Protein AF-0000000066221634 (afdb_homodimer)

InterPro domains:
  IPR002828 Survival protein SurE-like phosphatase/nucleotidase [PF01975] (3-195)
  IPR002828 Survival protein SurE-like phosphatase/nucleotidase [TIGR00087] (1-248)
  IPR030048 Survival protein SurE [MF_00060] (1-260)
  IPR030048 Survival protein SurE [PTHR30457] (2-254)
  IPR036523 SurE-like phosphatase/nucleotidase superfamily [G3DSA:3.40.1210.10] (1-260)
  IPR036523 SurE-like phosphatase/nucleotidase superfamily [SSF64167] (1-257)

Structure (mmCIF, N/CA/C/O backbone):
data_AF-0000000066221634-model_v1
#
loop_
_entity.id
_entity.type
_entity.pdbx_description
1 polymer "5'-nucleotidase SurE"
#
loop_
_atom_site.group_PDB
_atom_site.id
_atom_site.type_symbol
_atom_site.label_atom_id
_atom_site.label_alt_id
_atom_site.label_comp_id
_atom_site.label_asym_id
_atom_site.label_entity_id
_atom_site.label_seq_id
_atom_site.pdbx_PDB_ins_code
_atom_site.Cartn_x
_atom_site.Cartn_y
_atom_site.Cartn_z
_atom_site.occupancy
_atom_site.B_iso_or_equiv
_atom_site.auth_seq_id
_atom_site.auth_comp_id
_atom_site.auth_asym_id
_atom_site.auth_atom_id
_atom_site.pdbx_PDB_model_num
ATOM 1 N N . MET A 1 1 ? -12.023 -26.125 -9.328 1 95.94 1 MET A N 1
ATOM 2 C CA . MET A 1 1 ? -11.703 -24.875 -8.656 1 95.94 1 MET A CA 1
ATOM 3 C C . MET A 1 1 ? -11.531 -23.75 -9.672 1 95.94 1 MET A C 1
ATOM 5 O O . MET A 1 1 ? -10.984 -23.953 -10.758 1 95.94 1 MET A O 1
ATOM 9 N N . ARG A 1 2 ? -12.117 -22.562 -9.461 1 98.62 2 ARG A N 1
ATOM 10 C CA . ARG A 1 2 ? -11.938 -21.391 -10.312 1 98.62 2 ARG A CA 1
ATOM 11 C C . ARG A 1 2 ? -10.891 -20.453 -9.727 1 98.62 2 ARG A C 1
ATOM 13 O O . ARG A 1 2 ? -11.023 -20 -8.586 1 98.62 2 ARG A O 1
ATOM 20 N N . ILE A 1 3 ? -9.828 -20.203 -10.539 1 98.88 3 ILE A N 1
ATOM 21 C CA . ILE A 1 3 ? -8.695 -19.438 -10.023 1 98.88 3 ILE A CA 1
ATOM 22 C C . ILE A 1 3 ? -8.492 -18.188 -10.883 1 98.88 3 ILE A C 1
ATOM 24 O O . ILE A 1 3 ? -8.484 -18.266 -12.117 1 98.88 3 ILE A O 1
ATOM 28 N N . LEU A 1 4 ? -8.422 -17.016 -10.266 1 98.94 4 LEU A N 1
ATOM 29 C CA . LEU A 1 4 ? -8 -15.773 -10.922 1 98.94 4 LEU A CA 1
ATOM 30 C C . LEU A 1 4 ? -6.5 -15.562 -10.781 1 98.94 4 LEU A C 1
ATOM 32 O O . LEU A 1 4 ? -5.965 -15.633 -9.672 1 98.94 4 LEU A O 1
ATOM 36 N N . VAL A 1 5 ? -5.867 -15.32 -11.898 1 98.88 5 VAL A N 1
ATOM 37 C CA . VAL A 1 5 ? -4.434 -15.062 -11.953 1 98.88 5 VAL A CA 1
ATOM 38 C C . VAL A 1 5 ? -4.18 -13.625 -12.391 1 98.88 5 VAL A C 1
ATOM 40 O O . VAL A 1 5 ? -4.785 -13.141 -13.344 1 98.88 5 VAL A O 1
ATOM 43 N N . THR A 1 6 ? -3.311 -12.922 -11.672 1 98.75 6 THR A N 1
ATOM 44 C CA . THR A 1 6 ? -2.842 -11.586 -12.031 1 98.75 6 THR A CA 1
ATOM 45 C C . THR A 1 6 ? -1.354 -11.438 -11.727 1 98.75 6 THR A C 1
ATOM 47 O O . THR A 1 6 ? -0.66 -12.43 -11.484 1 98.75 6 THR A O 1
ATOM 50 N N . ASN A 1 7 ? -0.76 -10.227 -11.977 1 97.88 7 ASN A N 1
ATOM 51 C CA . ASN A 1 7 ? 0.637 -9.922 -11.68 1 97.88 7 ASN A CA 1
ATOM 52 C C . ASN A 1 7 ? 0.93 -8.43 -11.805 1 97.88 7 ASN A C 1
ATOM 54 O O . ASN A 1 7 ? 0.014 -7.629 -11.992 1 97.88 7 ASN A O 1
ATOM 58 N N . ASP A 1 8 ? 2.281 -8.109 -11.5 1 96.25 8 ASP A N 1
ATOM 59 C CA . ASP A 1 8 ? 2.609 -6.699 -11.727 1 96.25 8 ASP A CA 1
ATOM 60 C C . ASP A 1 8 ? 3.666 -6.551 -12.82 1 96.25 8 ASP A C 1
ATOM 62 O O . ASP A 1 8 ? 4.012 -5.434 -13.211 1 96.25 8 ASP A O 1
ATOM 66 N N . ASP A 1 9 ? 4.062 -7.695 -13.43 1 96.62 9 ASP A N 1
ATOM 67 C CA . ASP A 1 9 ? 5.074 -7.621 -14.477 1 96.62 9 ASP A CA 1
ATOM 68 C C . ASP A 1 9 ? 4.43 -7.453 -15.852 1 96.62 9 ASP A C 1
ATOM 70 O O . ASP A 1 9 ? 5.117 -7.148 -16.828 1 96.62 9 ASP A O 1
ATOM 74 N N . GLY A 1 10 ? 3.191 -7.68 -15.883 1 97.31 10 GLY A N 1
ATOM 75 C CA . GLY A 1 10 ? 2.48 -7.543 -17.156 1 97.31 10 GLY A CA 1
ATOM 76 C C . GLY A 1 10 ? 1.991 -8.867 -17.703 1 97.31 10 GLY A C 1
ATOM 77 O O . GLY A 1 10 ? 2.512 -9.93 -17.344 1 97.31 10 GLY A O 1
ATOM 78 N N . ILE A 1 11 ? 1.051 -8.852 -18.594 1 97.69 11 ILE A N 1
ATOM 79 C CA . ILE A 1 11 ? 0.292 -10.008 -19.062 1 97.69 11 ILE A CA 1
ATOM 80 C C . ILE A 1 11 ? 1.198 -10.922 -19.875 1 97.69 11 ILE A C 1
ATOM 82 O O . ILE A 1 11 ? 0.93 -12.117 -20.016 1 97.69 11 ILE A O 1
ATOM 86 N N . SER A 1 12 ? 2.291 -10.406 -20.438 1 96.94 12 SER A N 1
ATOM 87 C CA . SER A 1 12 ? 3.174 -11.211 -21.281 1 96.94 12 SER A CA 1
ATOM 88 C C . SER A 1 12 ? 4.418 -11.641 -20.516 1 96.94 12 SER A C 1
ATOM 90 O O . SER A 1 12 ? 5.336 -12.227 -21.094 1 96.94 12 SER A O 1
ATOM 92 N N . ALA A 1 13 ? 4.473 -11.398 -19.312 1 97.25 13 ALA A N 1
ATOM 93 C CA . ALA A 1 13 ? 5.672 -11.664 -18.516 1 97.25 13 ALA A CA 1
ATOM 94 C C . ALA A 1 13 ? 5.895 -13.156 -18.344 1 97.25 13 ALA A C 1
ATOM 96 O O . ALA A 1 13 ? 4.941 -13.914 -18.141 1 97.25 13 ALA A O 1
ATOM 97 N N . PRO A 1 14 ? 7.152 -13.625 -18.375 1 97.19 14 PRO A N 1
ATOM 98 C CA . PRO A 1 14 ? 7.449 -15.047 -18.172 1 97.19 14 PRO A CA 1
ATOM 99 C C . PRO A 1 14 ? 6.965 -15.57 -16.828 1 97.19 14 PRO A C 1
ATOM 101 O O . PRO A 1 14 ? 6.547 -16.719 -16.719 1 97.19 14 PRO A O 1
ATOM 104 N N . GLY A 1 15 ? 7.012 -14.766 -15.805 1 98.12 15 GLY A N 1
ATOM 105 C CA . GLY A 1 15 ? 6.531 -15.172 -14.492 1 98.12 15 GLY A CA 1
ATOM 106 C C . GLY A 1 15 ? 5.047 -15.477 -14.469 1 98.12 15 GLY A C 1
ATOM 107 O O . GLY A 1 15 ? 4.598 -16.359 -13.734 1 98.12 15 GLY A O 1
ATOM 108 N N . LEU A 1 16 ? 4.289 -14.742 -15.25 1 98.5 16 LEU A N 1
ATOM 109 C CA . LEU A 1 16 ? 2.85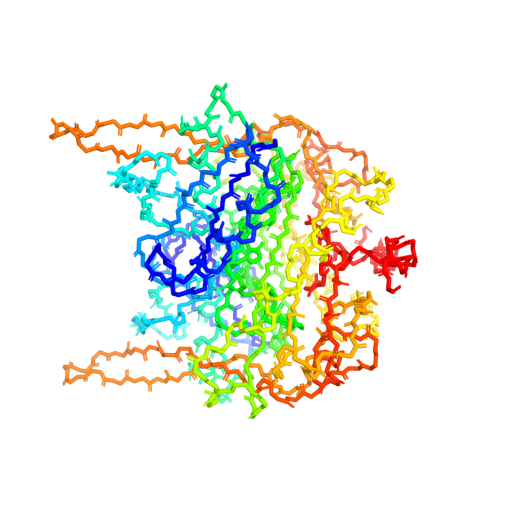5 -15 -15.32 1 98.5 16 LEU A CA 1
ATOM 110 C C . LEU A 1 16 ? 2.58 -16.359 -15.953 1 98.5 16 LEU A C 1
ATOM 112 O O . LEU A 1 16 ? 1.648 -17.062 -15.555 1 98.5 16 LEU A O 1
ATOM 116 N N . ALA A 1 17 ? 3.369 -16.703 -16.969 1 98.31 17 ALA A N 1
ATOM 117 C CA . ALA A 1 17 ? 3.227 -18.016 -17.578 1 98.31 17 ALA A CA 1
ATOM 118 C C . ALA A 1 17 ? 3.445 -19.141 -16.562 1 98.31 17 ALA A C 1
ATOM 120 O O . ALA A 1 17 ? 2.736 -20.141 -16.578 1 98.31 17 ALA A O 1
ATOM 121 N N . VAL A 1 18 ? 4.434 -18.938 -15.75 1 98.69 18 VAL A N 1
ATOM 122 C CA . VAL A 1 18 ? 4.715 -19.891 -14.688 1 98.69 18 VAL A CA 1
ATOM 123 C C . VAL A 1 18 ? 3.52 -19.969 -13.734 1 98.69 18 VAL A C 1
ATOM 125 O O . VAL A 1 18 ? 3.1 -21.062 -13.352 1 98.69 18 VAL A O 1
ATOM 128 N N . LEU A 1 19 ? 2.963 -18.859 -13.367 1 98.88 19 LEU A N 1
ATOM 129 C CA . LEU A 1 19 ? 1.824 -18.844 -12.461 1 98.88 19 LEU A CA 1
ATOM 130 C C . LEU A 1 19 ? 0.608 -19.5 -13.086 1 98.88 19 LEU A C 1
ATOM 132 O O . LEU A 1 19 ? -0.16 -20.188 -12.406 1 98.88 19 LEU A O 1
ATOM 136 N N . GLU A 1 20 ? 0.406 -19.219 -14.328 1 98.69 20 GLU A N 1
ATOM 137 C CA . GLU A 1 20 ? -0.688 -19.859 -15.047 1 98.69 20 GLU A CA 1
ATOM 138 C C . GLU A 1 20 ? -0.56 -21.375 -15 1 98.69 20 GLU A C 1
ATOM 140 O O . GLU A 1 20 ? -1.557 -22.078 -14.844 1 98.69 20 GLU A O 1
ATOM 145 N N . GLN A 1 21 ? 0.63 -21.859 -15.156 1 98.5 21 GLN A N 1
ATOM 146 C CA . GLN A 1 21 ? 0.874 -23.297 -15.055 1 98.5 21 GLN A CA 1
ATOM 147 C C . GLN A 1 21 ? 0.534 -23.812 -13.664 1 98.5 21 GLN A C 1
ATOM 149 O O . GLN A 1 21 ? -0.115 -24.859 -13.523 1 98.5 21 GLN A O 1
ATOM 154 N N . ILE A 1 22 ? 1.01 -23.125 -12.648 1 98.81 22 ILE A N 1
ATOM 155 C CA . ILE A 1 22 ? 0.716 -23.484 -11.266 1 98.81 22 ILE A CA 1
ATOM 156 C C . ILE A 1 22 ? -0.795 -23.5 -11.047 1 98.81 22 ILE A C 1
ATOM 158 O O . ILE A 1 22 ? -1.339 -24.469 -10.5 1 98.81 22 ILE A O 1
ATOM 162 N N . ALA A 1 23 ? -1.485 -22.469 -11.508 1 98.88 23 ALA A N 1
ATOM 163 C CA . ALA A 1 23 ? -2.932 -22.328 -11.344 1 98.88 23 ALA A CA 1
ATOM 164 C C . ALA A 1 23 ? -3.666 -23.453 -12.07 1 98.88 23 ALA A C 1
ATOM 166 O O . ALA A 1 23 ? -4.648 -24 -11.555 1 98.88 23 ALA A O 1
ATOM 167 N N . THR A 1 24 ? -3.189 -23.797 -13.242 1 98.69 24 THR A N 1
ATOM 168 C CA . THR A 1 24 ? -3.812 -24.859 -14.016 1 98.69 24 THR A CA 1
ATOM 169 C C . THR A 1 24 ? -3.707 -26.188 -13.289 1 98.69 24 THR A C 1
ATOM 171 O O . THR A 1 24 ? -4.676 -26.953 -13.234 1 98.69 24 THR A O 1
ATOM 174 N N . GLU A 1 25 ? -2.568 -26.422 -12.828 1 98.56 25 GLU A N 1
ATOM 175 C CA . GLU A 1 25 ? -2.379 -27.641 -12.047 1 98.56 25 GLU A CA 1
ATOM 176 C C . GLU A 1 25 ? -3.318 -27.688 -10.844 1 98.56 25 GLU A C 1
ATOM 178 O O . GLU A 1 25 ? -3.941 -28.719 -10.57 1 98.56 25 GLU A O 1
ATOM 183 N N . LEU A 1 26 ? -3.438 -26.625 -10.133 1 98.56 26 LEU A N 1
ATOM 184 C CA . LEU A 1 26 ? -4.258 -26.531 -8.93 1 98.56 26 LEU A CA 1
ATOM 185 C C . LEU A 1 26 ? -5.738 -26.656 -9.273 1 98.56 26 LEU A C 1
ATOM 187 O O . LEU A 1 26 ? -6.504 -27.266 -8.531 1 98.56 26 LEU A O 1
ATOM 191 N N . ALA A 1 27 ? -6.141 -26 -10.305 1 98.12 27 ALA A N 1
ATOM 192 C CA . ALA A 1 27 ? -7.543 -25.969 -10.703 1 98.12 27 ALA A CA 1
ATOM 193 C C . ALA A 1 27 ? -8.039 -27.375 -11.055 1 98.12 27 ALA A C 1
ATOM 195 O O . ALA A 1 27 ? -9.18 -27.719 -10.75 1 98.12 27 ALA A O 1
ATOM 196 N N . GLY A 1 28 ? -7.152 -28.172 -11.734 1 96.81 28 GLY A N 1
ATOM 197 C CA . GLY A 1 28 ? -7.539 -29.5 -12.18 1 96.81 28 GLY A CA 1
ATOM 198 C C . GLY A 1 28 ? -8.266 -29.5 -13.508 1 96.81 28 GLY A C 1
ATOM 199 O O . GLY A 1 28 ? -8.523 -28.438 -14.078 1 96.81 28 GLY A O 1
ATOM 200 N N . PRO A 1 29 ? -8.664 -30.672 -13.992 1 95.62 29 PRO A N 1
ATOM 201 C CA . PRO A 1 29 ? -9.219 -30.828 -15.336 1 95.62 29 PRO A CA 1
ATOM 202 C C . PRO A 1 29 ? -10.586 -30.172 -15.5 1 95.62 29 PRO A C 1
ATOM 204 O O . PRO A 1 29 ? -10.945 -29.734 -16.594 1 95.62 29 PRO A O 1
ATOM 207 N N . GLU A 1 30 ? -11.32 -30.062 -14.438 1 96.31 30 GLU A N 1
ATOM 208 C CA . GLU A 1 30 ? -12.664 -29.484 -14.508 1 96.31 3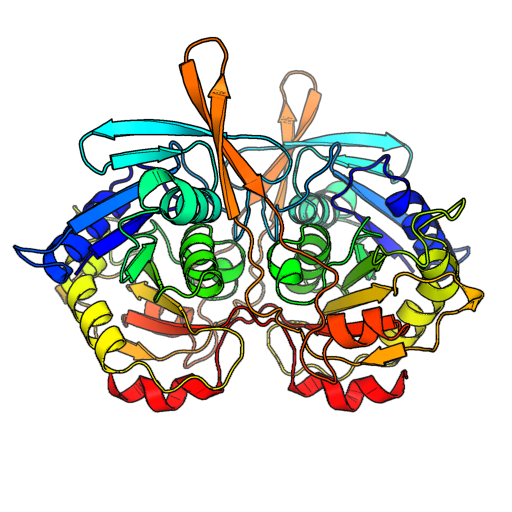0 GLU A CA 1
ATOM 209 C C . GLU A 1 30 ? -12.664 -28.031 -14.031 1 96.31 30 GLU A C 1
ATOM 211 O O . GLU A 1 30 ? -13.711 -27.391 -13.969 1 96.31 30 GLU A O 1
ATOM 216 N N . GLY A 1 31 ? -11.484 -27.562 -13.602 1 97.56 31 GLY A N 1
ATOM 217 C CA . GLY A 1 31 ? -11.391 -26.203 -13.07 1 97.56 31 GLY A CA 1
ATOM 218 C C . GLY A 1 31 ? -11.195 -25.156 -14.148 1 97.56 31 GLY A C 1
ATOM 219 O O . GLY A 1 31 ? -11.164 -25.469 -15.336 1 97.56 31 GLY A O 1
ATOM 220 N N . GLU A 1 32 ? -11.266 -23.875 -13.758 1 98.12 32 GLU A N 1
ATOM 221 C CA . GLU A 1 32 ? -11.062 -22.734 -14.648 1 98.12 32 GLU A CA 1
ATOM 222 C C . GLU A 1 32 ? -9.953 -21.828 -14.133 1 98.12 32 GLU A C 1
ATOM 224 O O . GLU A 1 32 ? -9.828 -21.609 -12.93 1 98.12 32 GLU A O 1
ATOM 229 N N . VAL A 1 33 ? -9.172 -21.438 -15.102 1 98.75 33 VAL A N 1
ATOM 230 C CA . VAL A 1 33 ? -8.172 -20.406 -14.812 1 98.75 33 VAL A CA 1
ATOM 231 C C . VAL A 1 33 ? -8.484 -19.141 -15.617 1 98.75 33 VAL A C 1
ATOM 233 O O . VAL A 1 33 ? -8.609 -19.203 -16.844 1 98.75 33 VAL A O 1
ATOM 236 N N . TRP A 1 34 ? -8.703 -18.047 -14.898 1 98.88 34 TRP A N 1
ATOM 237 C CA . TRP A 1 34 ? -8.914 -16.734 -15.492 1 98.88 34 TRP A CA 1
ATOM 238 C C . TRP A 1 34 ? -7.695 -15.844 -15.297 1 98.88 34 TRP A C 1
ATOM 240 O O . TRP A 1 34 ? -7.086 -15.836 -14.219 1 98.88 34 TRP A O 1
ATOM 250 N N . ILE A 1 35 ? -7.359 -15.164 -16.406 1 98.88 35 ILE A N 1
ATOM 251 C CA . ILE A 1 35 ? -6.219 -14.25 -16.328 1 98.88 35 ILE A CA 1
ATOM 252 C C . ILE A 1 35 ? -6.684 -12.82 -16.578 1 98.88 35 ILE A C 1
ATOM 254 O O . ILE A 1 35 ? -7.246 -12.508 -17.625 1 98.88 35 ILE A O 1
ATOM 258 N N . VAL A 1 36 ? -6.582 -11.969 -15.609 1 98.75 36 VAL A N 1
ATOM 259 C CA . VAL A 1 36 ? -6.703 -10.523 -15.727 1 98.75 36 VAL A CA 1
ATOM 260 C C . VAL A 1 36 ? -5.445 -9.852 -15.188 1 98.75 36 VAL A C 1
ATOM 262 O O . VAL A 1 36 ? -5.211 -9.844 -13.977 1 98.75 36 VAL A O 1
ATOM 265 N N . ALA A 1 37 ? -4.605 -9.312 -16.031 1 98.75 37 ALA A N 1
ATOM 266 C CA . ALA A 1 37 ? -3.303 -8.789 -15.633 1 98.75 37 ALA A CA 1
ATOM 267 C C . ALA A 1 37 ? -3.006 -7.465 -16.344 1 98.75 37 ALA A C 1
ATOM 269 O O . ALA A 1 37 ? -3.594 -7.164 -17.375 1 98.75 37 ALA A O 1
ATOM 270 N N . PRO A 1 38 ? -2.141 -6.68 -15.711 1 98.19 38 PRO A N 1
ATOM 271 C CA . PRO A 1 38 ? -1.746 -5.426 -16.359 1 98.19 38 PRO A CA 1
ATOM 272 C C . PRO A 1 38 ? -1.169 -5.633 -17.75 1 98.19 38 PRO A C 1
ATOM 274 O O . PRO A 1 38 ? -0.433 -6.598 -17.984 1 98.19 38 PRO A O 1
ATOM 277 N N . ALA A 1 39 ? -1.463 -4.676 -18.594 1 96.62 39 ALA A N 1
ATOM 278 C CA . ALA A 1 39 ? -0.924 -4.723 -19.953 1 96.62 39 ALA A CA 1
ATOM 279 C C . ALA A 1 39 ? 0.588 -4.52 -19.953 1 96.62 39 ALA A C 1
ATOM 281 O O . ALA A 1 39 ? 1.3 -5.094 -20.781 1 96.62 39 ALA A O 1
ATOM 282 N N . PHE A 1 40 ? 1.024 -3.699 -19 1 93.06 40 PHE A N 1
ATOM 283 C CA . PHE A 1 40 ? 2.441 -3.371 -18.906 1 93.06 40 PHE A CA 1
ATOM 284 C C . PHE A 1 40 ? 2.934 -3.512 -17.469 1 93.06 40 PHE A C 1
ATOM 286 O O . PHE A 1 40 ? 2.131 -3.58 -16.531 1 93.06 40 PHE A O 1
ATOM 293 N N . GLU A 1 41 ? 4.258 -3.5 -17.359 1 92.25 41 GLU A N 1
ATOM 294 C CA . GLU A 1 41 ? 4.887 -3.648 -16.047 1 92.25 41 GLU A CA 1
ATOM 295 C C . GLU A 1 41 ? 4.414 -2.564 -15.078 1 92.25 41 GLU A C 1
ATOM 297 O O . GLU A 1 41 ? 4.289 -1.399 -15.461 1 92.25 41 GLU A O 1
ATOM 302 N N . GLN A 1 42 ? 4.109 -2.984 -13.859 1 91.25 42 GLN A N 1
ATOM 303 C CA . GLN A 1 42 ? 3.613 -2.115 -12.797 1 91.25 42 GLN A CA 1
ATOM 304 C C . GLN A 1 42 ? 4.461 -2.246 -11.539 1 91.25 42 GLN A C 1
ATOM 306 O O . GLN A 1 42 ? 3.93 -2.291 -10.43 1 91.25 42 GLN A O 1
ATOM 311 N N . SER A 1 43 ? 5.699 -2.312 -11.648 1 89.62 43 SER A N 1
ATOM 312 C CA . SER A 1 43 ? 6.57 -2.434 -10.484 1 89.62 43 SER A CA 1
ATOM 313 C C . SER A 1 43 ? 6.496 -1.19 -9.609 1 89.62 43 SER A C 1
ATOM 315 O O . SER A 1 43 ? 6.457 -0.067 -10.117 1 89.62 43 SER A O 1
ATOM 317 N N . GLY A 1 44 ? 6.445 -1.406 -8.234 1 91.69 44 GLY A N 1
ATOM 318 C CA . GLY A 1 44 ? 6.488 -0.304 -7.285 1 91.69 44 GLY A CA 1
ATOM 319 C C . GLY A 1 44 ? 5.125 0.289 -6.996 1 91.69 44 GLY A C 1
ATOM 320 O O . GLY A 1 44 ? 4.992 1.172 -6.145 1 91.69 44 GLY A O 1
ATOM 321 N N . VAL A 1 45 ? 4.051 -0.333 -7.531 1 92.44 45 VAL A N 1
ATOM 322 C CA . VAL A 1 45 ? 2.764 0.347 -7.48 1 92.44 45 VAL A CA 1
ATOM 323 C C . VAL A 1 45 ? 2.07 0.037 -6.152 1 92.44 45 VAL A C 1
ATOM 325 O O . VAL A 1 45 ? 1.095 0.696 -5.785 1 92.44 45 VAL A O 1
ATOM 328 N N . GLY A 1 46 ? 2.545 -0.94 -5.422 1 95.38 46 GLY A N 1
ATOM 329 C CA . GLY A 1 46 ? 1.882 -1.295 -4.176 1 95.38 46 GLY A CA 1
ATOM 330 C C . GLY A 1 46 ? 0.419 -1.654 -4.359 1 95.38 46 GLY A C 1
ATOM 331 O O . GLY A 1 46 ? 0.068 -2.4 -5.277 1 95.38 46 GLY A O 1
ATOM 332 N N . HIS A 1 47 ? -0.385 -1.25 -3.393 1 96.06 47 HIS A N 1
ATOM 333 C CA . HIS A 1 47 ? -1.826 -1.463 -3.467 1 96.06 47 HIS A CA 1
ATOM 334 C C . HIS A 1 47 ? -2.527 -0.276 -4.117 1 96.06 47 HIS A C 1
ATOM 336 O O . HIS A 1 47 ? -3.436 0.314 -3.529 1 96.06 47 HIS A O 1
ATOM 342 N N . CYS A 1 48 ? -2.223 0.011 -5.285 1 94.38 48 CYS A N 1
ATOM 343 C CA . CYS A 1 48 ? -2.725 1.14 -6.059 1 94.38 48 CYS A CA 1
ATOM 344 C C . CYS A 1 48 ? -3.961 0.745 -6.859 1 94.38 48 CYS A C 1
ATOM 346 O O . CYS A 1 48 ? -4.016 -0.347 -7.426 1 94.38 48 CYS A O 1
ATOM 348 N N . ILE A 1 49 ? -4.988 1.597 -6.867 1 94.25 49 ILE A N 1
ATOM 349 C CA . ILE A 1 49 ? -6.137 1.43 -7.75 1 94.25 49 ILE A CA 1
ATOM 350 C C . ILE A 1 49 ? -6.352 2.703 -8.562 1 94.25 49 ILE A C 1
ATOM 352 O O . ILE A 1 49 ? -5.961 3.793 -8.141 1 94.25 49 ILE A O 1
ATOM 356 N N . SER A 1 50 ? -6.918 2.578 -9.742 1 91.19 50 SER A N 1
ATOM 357 C CA . SER A 1 50 ? -7.234 3.703 -10.609 1 91.19 50 SER A CA 1
ATOM 358 C C . SER A 1 50 ? -8.555 4.355 -10.211 1 91.19 50 SER A C 1
ATOM 360 O O . SER A 1 50 ? -9.547 4.258 -10.938 1 91.19 50 SER A O 1
ATOM 362 N N . TYR A 1 51 ? -8.516 5.184 -9.281 1 89.81 51 TYR A N 1
ATOM 363 C CA . TYR A 1 51 ? -9.734 5.727 -8.68 1 89.81 51 TYR A CA 1
ATOM 364 C C . TYR A 1 51 ? -10.188 6.98 -9.414 1 89.81 51 TYR A C 1
ATOM 366 O O . TYR A 1 51 ? -11.391 7.25 -9.508 1 89.81 51 TYR A O 1
ATOM 374 N N . THR A 1 52 ? -9.25 7.734 -9.961 1 89.12 52 THR A N 1
ATOM 375 C CA . THR A 1 52 ? -9.562 9.07 -10.453 1 89.12 52 THR A CA 1
ATOM 376 C C . THR A 1 52 ? -9.828 9.047 -11.961 1 89.12 52 THR A C 1
ATOM 378 O O . THR A 1 52 ? -10.211 10.055 -12.539 1 89.12 52 THR A O 1
ATOM 381 N N . HIS A 1 53 ? -9.578 7.961 -12.578 1 90.25 53 HIS A N 1
ATOM 382 C CA . HIS A 1 53 ? -9.82 7.828 -14.008 1 90.25 53 HIS A CA 1
ATOM 383 C C . HIS A 1 53 ? -10.133 6.383 -14.383 1 90.25 53 HIS A C 1
ATOM 385 O O . HIS A 1 53 ? -9.695 5.453 -13.711 1 90.25 53 HIS A O 1
ATOM 391 N N . PRO A 1 54 ? -10.906 6.246 -15.469 1 92.75 54 PRO A N 1
ATOM 392 C CA . PRO A 1 54 ? -11.156 4.879 -15.922 1 92.75 54 PRO A CA 1
ATOM 393 C C . PRO A 1 54 ? -9.945 4.254 -16.609 1 92.75 54 PRO A C 1
ATOM 395 O O . PRO A 1 54 ? -9.039 4.969 -17.047 1 92.75 54 PRO A O 1
ATOM 398 N N . SER A 1 55 ? -9.93 2.992 -16.656 1 93.5 55 SER A N 1
ATOM 399 C CA . SER A 1 55 ? -8.844 2.262 -17.312 1 93.5 55 SER A CA 1
ATOM 400 C C . SER A 1 55 ? -9.383 1.27 -18.328 1 93.5 55 SER A C 1
ATOM 402 O O . SER A 1 55 ? -10.453 0.691 -18.141 1 93.5 55 SER A O 1
ATOM 404 N N . ILE A 1 56 ? -8.586 1.053 -19.344 1 95.56 56 ILE A N 1
ATOM 405 C CA . ILE A 1 56 ? -8.992 0.176 -20.422 1 95.56 56 ILE A CA 1
ATOM 406 C C . ILE A 1 56 ? -8.891 -1.282 -19.984 1 95.56 56 ILE A C 1
ATOM 408 O O . ILE A 1 56 ? -7.953 -1.657 -19.281 1 95.56 56 ILE A O 1
ATOM 412 N N . LEU A 1 57 ? -9.828 -2.107 -20.359 1 97.12 57 LEU A N 1
ATOM 413 C CA . LEU A 1 57 ? -9.82 -3.561 -20.219 1 97.12 57 LEU A CA 1
ATOM 414 C C . LEU A 1 57 ? -9.992 -4.242 -21.578 1 97.12 57 LEU A C 1
ATOM 416 O O . LEU A 1 57 ? -11.031 -4.086 -22.219 1 97.12 57 LEU A O 1
ATOM 420 N N . SER A 1 58 ? -8.992 -5.016 -21.969 1 97.31 58 SER A N 1
ATOM 421 C CA . SER A 1 58 ? -9 -5.645 -23.297 1 97.31 58 SER A CA 1
ATOM 422 C C . SER A 1 58 ? -9.07 -7.164 -23.172 1 97.31 58 SER A C 1
ATOM 424 O O . SER A 1 58 ? -8.273 -7.773 -22.453 1 97.31 58 SER A O 1
ATOM 426 N N . GLU A 1 59 ? -10 -7.754 -23.906 1 97.31 59 GLU A N 1
ATOM 427 C CA . GLU A 1 59 ? -10.047 -9.211 -23.984 1 97.31 59 GLU A CA 1
ATOM 428 C C . GLU A 1 59 ? -9.094 -9.734 -25.062 1 97.31 59 GLU A C 1
ATOM 430 O O . GLU A 1 59 ? -9.219 -9.375 -26.234 1 97.31 59 GLU A O 1
ATOM 435 N N . LEU A 1 60 ? -8.188 -10.602 -24.641 1 97.75 60 LEU A N 1
ATOM 436 C CA . LEU A 1 60 ? -7.176 -11.117 -25.547 1 97.75 60 LEU A CA 1
ATOM 437 C C . LEU A 1 60 ? -7.543 -12.516 -26.031 1 97.75 60 LEU A C 1
ATOM 439 O O . LEU A 1 60 ? -7 -12.992 -27.031 1 97.75 60 LEU A O 1
ATOM 443 N N . GLY A 1 61 ? -8.352 -13.242 -25.375 1 97.25 61 GLY A N 1
ATOM 444 C CA . GLY A 1 61 ? -8.82 -14.602 -25.625 1 97.25 61 GLY A CA 1
ATOM 445 C C . GLY A 1 61 ? -9.742 -15.125 -24.531 1 97.25 61 GLY A C 1
ATOM 446 O O . GLY A 1 61 ? -10.148 -14.375 -23.656 1 97.25 61 GLY A O 1
ATOM 447 N N . PRO A 1 62 ? -10.078 -16.391 -24.688 1 97.12 62 PRO A N 1
ATOM 448 C CA . PRO A 1 62 ? -10.938 -16.953 -23.656 1 97.12 62 PRO A CA 1
ATOM 449 C C . PRO A 1 62 ? -10.328 -16.828 -22.25 1 97.12 62 PRO A C 1
ATOM 451 O O . PRO A 1 62 ? -9.234 -17.344 -22 1 97.12 62 PRO A O 1
ATOM 454 N N . ARG A 1 63 ? -11.016 -16.141 -21.375 1 98 63 ARG A N 1
ATOM 455 C CA . ARG A 1 63 ? -10.664 -15.969 -19.969 1 98 63 ARG A CA 1
ATOM 456 C C . ARG A 1 63 ? -9.32 -15.266 -19.828 1 98 63 ARG A C 1
ATOM 458 O O . ARG A 1 63 ? -8.586 -15.492 -18.859 1 98 63 ARG A O 1
ATOM 465 N N . ARG A 1 64 ? -8.945 -14.508 -20.766 1 98.56 64 ARG A N 1
ATOM 466 C CA . ARG A 1 64 ? -7.668 -13.805 -20.75 1 98.56 64 ARG A CA 1
ATOM 467 C C . ARG A 1 64 ? -7.859 -12.328 -21.078 1 98.56 64 ARG A C 1
ATOM 469 O O . ARG A 1 64 ? -8.281 -11.984 -22.188 1 98.56 64 ARG A O 1
ATOM 476 N N . PHE A 1 65 ? -7.516 -11.453 -20.109 1 98.56 65 PHE A N 1
ATOM 477 C CA . PHE A 1 65 ? -7.77 -10.023 -20.234 1 98.56 65 PHE A CA 1
ATOM 478 C C . PHE A 1 65 ? -6.539 -9.219 -19.828 1 98.56 65 PHE A C 1
ATOM 480 O O . PHE A 1 65 ? -5.852 -9.555 -18.875 1 98.56 65 PHE A O 1
ATOM 487 N N . ALA A 1 66 ? -6.25 -8.133 -20.578 1 98.38 66 ALA A N 1
ATOM 488 C CA . ALA A 1 66 ? -5.23 -7.148 -20.234 1 98.38 66 ALA A CA 1
ATOM 489 C C . ALA A 1 66 ? -5.867 -5.84 -19.766 1 98.38 66 ALA A C 1
ATOM 491 O O . ALA A 1 66 ? -6.773 -5.316 -20.422 1 98.38 66 ALA A O 1
ATOM 492 N N . ALA A 1 67 ? -5.43 -5.367 -18.656 1 96.88 67 ALA A N 1
ATOM 493 C CA . ALA A 1 67 ? -5.953 -4.109 -18.125 1 96.88 67 ALA A CA 1
ATOM 494 C C . ALA A 1 67 ? -4.875 -3.031 -18.109 1 96.88 67 ALA A C 1
ATOM 496 O O . ALA A 1 67 ? -3.703 -3.32 -17.859 1 96.88 67 ALA A O 1
ATOM 497 N N . GLU A 1 68 ? -5.328 -1.82 -18.391 1 94 68 GLU A N 1
ATOM 498 C CA . GLU A 1 68 ? -4.512 -0.657 -18.062 1 94 68 GLU A CA 1
ATOM 499 C C . GLU A 1 68 ? -4.629 -0.296 -16.594 1 94 68 GLU A C 1
ATOM 501 O O . GLU A 1 68 ? -5.621 0.296 -16.156 1 94 68 GLU A O 1
ATOM 506 N N . GLY A 1 69 ? -3.736 -0.792 -15.758 1 94 69 GLY A N 1
ATOM 507 C CA . GLY A 1 69 ? -3.816 -0.534 -14.328 1 94 69 GLY A CA 1
ATOM 508 C C . GLY A 1 69 ? -2.947 -1.463 -13.508 1 94 69 GLY A C 1
ATOM 509 O O . GLY A 1 69 ? -2.125 -2.201 -14.055 1 94 69 GLY A O 1
ATOM 510 N N . SER A 1 70 ? -3.131 -1.344 -12.234 1 96.62 70 SER A N 1
ATOM 511 C CA . SER A 1 70 ? -2.359 -2.113 -11.266 1 96.62 70 SER A CA 1
ATOM 512 C C . SER A 1 70 ? -2.959 -3.5 -11.062 1 96.62 70 SER A C 1
ATOM 514 O O . SER A 1 70 ? -4.066 -3.781 -11.531 1 96.62 70 SER A O 1
ATOM 516 N N . PRO A 1 71 ? -2.227 -4.402 -10.398 1 98.25 71 PRO A N 1
ATOM 517 C CA . PRO A 1 71 ? -2.811 -5.699 -10.055 1 98.25 71 PRO A CA 1
ATOM 518 C C . PRO A 1 71 ? -4.105 -5.57 -9.25 1 98.25 71 PRO A C 1
ATOM 520 O O . PRO A 1 71 ? -5.039 -6.348 -9.445 1 98.25 71 PRO A O 1
ATOM 523 N N . ALA A 1 72 ? -4.184 -4.609 -8.352 1 98 72 ALA A N 1
ATOM 524 C CA . ALA A 1 72 ? -5.414 -4.387 -7.602 1 98 72 ALA A CA 1
ATOM 525 C C . ALA A 1 72 ? -6.559 -3.992 -8.531 1 98 72 ALA A C 1
ATOM 527 O O . ALA A 1 72 ? -7.695 -4.445 -8.352 1 98 72 ALA A O 1
ATOM 528 N N . ASP A 1 73 ? -6.297 -3.154 -9.531 1 97.69 73 ASP A N 1
ATOM 529 C CA . ASP A 1 73 ? -7.289 -2.832 -10.547 1 97.69 73 ASP A CA 1
ATOM 530 C C . ASP A 1 73 ? -7.777 -4.094 -11.258 1 97.69 73 ASP A C 1
ATOM 532 O O . ASP A 1 73 ? -8.977 -4.238 -11.523 1 97.69 73 ASP A O 1
ATOM 536 N N . CYS A 1 74 ? -6.84 -4.934 -11.586 1 98.5 74 CYS A N 1
ATOM 537 C CA . CYS A 1 74 ? -7.164 -6.164 -12.297 1 98.5 74 CYS A CA 1
ATOM 538 C C . CYS A 1 74 ? -8.086 -7.047 -11.469 1 98.5 74 CYS A C 1
ATOM 540 O O . CYS A 1 74 ? -9.031 -7.633 -12 1 98.5 74 CYS A O 1
ATOM 542 N N . VAL A 1 75 ? -7.805 -7.141 -10.195 1 98.62 75 VAL A N 1
ATOM 543 C CA . VAL A 1 75 ? -8.641 -7.941 -9.305 1 98.62 75 VAL A CA 1
ATOM 544 C C . VAL A 1 75 ? -10.055 -7.363 -9.266 1 98.62 75 VAL A C 1
ATOM 546 O O . VAL A 1 75 ? -11.031 -8.102 -9.383 1 98.62 75 VAL A O 1
ATOM 549 N N . LEU A 1 76 ? -10.18 -6.059 -9.102 1 97.88 76 LEU A N 1
ATOM 550 C CA . LEU A 1 76 ? -11.484 -5.422 -9.07 1 97.88 76 LEU A CA 1
ATOM 551 C C . LEU A 1 76 ? -12.219 -5.629 -10.391 1 97.88 76 LEU A C 1
ATOM 553 O O . LEU A 1 76 ? -13.414 -5.934 -10.398 1 97.88 76 LEU A O 1
ATOM 557 N N . ALA A 1 77 ? -11.492 -5.473 -11.469 1 98.06 77 ALA A N 1
ATOM 558 C CA . ALA A 1 77 ? -12.086 -5.695 -12.789 1 98.06 77 ALA A CA 1
ATOM 559 C C . ALA A 1 77 ? -12.578 -7.129 -12.938 1 98.06 77 ALA A C 1
ATOM 561 O O . ALA A 1 77 ? -13.656 -7.367 -13.484 1 98.06 77 ALA A O 1
ATOM 562 N N . ALA A 1 78 ? -11.789 -8.062 -12.477 1 98.62 78 ALA A N 1
ATOM 563 C CA . ALA A 1 78 ? -12.164 -9.469 -12.562 1 98.62 78 ALA A CA 1
ATOM 564 C C . ALA A 1 78 ? -13.414 -9.75 -11.734 1 98.62 78 ALA A C 1
ATOM 566 O O . ALA A 1 78 ? -14.406 -10.281 -12.25 1 98.62 78 ALA A O 1
ATOM 567 N N . LEU A 1 79 ? -13.445 -9.344 -10.508 1 98.25 79 LEU A N 1
ATOM 568 C CA . LEU A 1 79 ? -14.492 -9.719 -9.562 1 98.25 79 LEU A CA 1
ATOM 569 C C . LEU A 1 79 ? -15.812 -9.031 -9.914 1 98.25 79 LEU A C 1
ATOM 571 O O . LEU A 1 79 ? -16.891 -9.609 -9.719 1 98.25 79 LEU A O 1
ATOM 575 N N . HIS A 1 80 ? -15.742 -7.836 -10.469 1 97.56 80 HIS A N 1
ATOM 576 C CA . HIS A 1 80 ? -16.969 -7.039 -10.578 1 97.56 80 HIS A CA 1
ATOM 577 C C . HIS A 1 80 ? -17.406 -6.914 -12.031 1 97.56 80 HIS A C 1
ATOM 579 O O . HIS A 1 80 ? -18.5 -6.422 -12.305 1 97.56 80 HIS A O 1
ATOM 585 N N . VAL A 1 81 ? -16.578 -7.332 -12.969 1 97 81 VAL A N 1
ATOM 586 C CA . VAL A 1 81 ? -16.953 -7.156 -14.367 1 97 81 VAL A CA 1
ATOM 587 C C . VAL A 1 81 ? -16.828 -8.484 -15.109 1 97 81 VAL A C 1
ATOM 589 O O . VAL A 1 81 ? -17.828 -9.125 -15.422 1 97 81 VAL A O 1
ATOM 592 N N . VAL A 1 82 ? -15.633 -9.062 -15.148 1 97.06 82 VAL A N 1
ATOM 593 C CA . VAL A 1 82 ? -15.406 -10.164 -16.078 1 97.06 82 VAL A CA 1
ATOM 594 C C . VAL A 1 82 ? -15.875 -11.477 -15.445 1 97.06 82 VAL A C 1
ATOM 596 O O . VAL A 1 82 ? -16.328 -12.383 -16.156 1 97.06 82 VAL A O 1
ATOM 599 N N . MET A 1 83 ? -15.727 -11.57 -14.148 1 97.75 83 MET A N 1
ATOM 600 C CA . MET A 1 83 ? -16.094 -12.805 -13.453 1 97.75 83 MET A CA 1
ATOM 601 C C . MET A 1 83 ? -17.281 -12.57 -12.539 1 97.75 83 MET A C 1
ATOM 603 O O . MET A 1 83 ? -17.469 -13.297 -11.555 1 97.75 83 MET A O 1
ATOM 607 N N . LYS A 1 84 ? -18.062 -11.594 -12.766 1 96 84 LYS A N 1
ATOM 608 C CA . LYS A 1 84 ? -19.141 -11.18 -11.875 1 96 84 LYS A CA 1
ATOM 609 C C . LYS A 1 84 ? -20.094 -12.328 -11.594 1 96 84 LYS A C 1
ATOM 611 O O . LYS A 1 84 ? -20.625 -12.445 -10.484 1 96 84 LYS A O 1
ATOM 616 N N . ASP A 1 85 ? -20.312 -13.18 -12.539 1 96.38 85 ASP A N 1
ATOM 617 C CA . ASP A 1 85 ? -21.266 -14.281 -12.391 1 96.38 85 ASP A CA 1
ATOM 618 C C . ASP A 1 85 ? -20.531 -15.594 -12.109 1 96.38 85 ASP A C 1
ATOM 620 O O . ASP A 1 85 ? -21.172 -16.641 -11.938 1 96.38 85 ASP A O 1
ATOM 624 N N . THR A 1 86 ? -19.219 -15.609 -12.117 1 96.31 86 THR A N 1
ATOM 625 C CA . THR A 1 86 ? -18.359 -16.781 -11.883 1 96.31 86 THR A CA 1
ATOM 626 C C . THR A 1 86 ? -17.203 -16.406 -10.961 1 96.31 86 THR A C 1
ATOM 628 O O . THR A 1 86 ? -16.047 -16.5 -11.359 1 96.31 86 THR A O 1
ATOM 631 N N . PRO A 1 87 ? -17.531 -16.062 -9.773 1 97.5 87 PRO A N 1
ATOM 632 C CA . PRO A 1 87 ? -16.484 -15.586 -8.875 1 97.5 87 PRO A CA 1
ATOM 633 C C . PRO A 1 87 ? -15.391 -16.625 -8.648 1 97.5 87 PRO A C 1
ATOM 635 O O . PRO A 1 87 ? -15.672 -17.828 -8.609 1 97.5 87 PRO A O 1
ATOM 638 N N . PRO A 1 88 ? -14.18 -16.219 -8.5 1 98.69 88 PRO A N 1
ATOM 639 C CA . PRO A 1 88 ? -13.086 -17.172 -8.25 1 98.69 88 PRO A CA 1
ATOM 640 C C . PRO A 1 88 ? -13.102 -17.719 -6.824 1 98.69 88 PRO A C 1
ATOM 642 O O . PRO A 1 88 ? -13.617 -17.062 -5.91 1 98.69 88 PRO A O 1
ATOM 645 N N . ASP A 1 89 ? -12.508 -18.906 -6.676 1 98.38 89 ASP A N 1
ATOM 646 C CA . ASP A 1 89 ? -12.297 -19.547 -5.379 1 98.38 89 ASP A CA 1
ATOM 647 C C . ASP A 1 89 ? -10.961 -19.125 -4.766 1 98.38 89 ASP A C 1
ATOM 649 O O . ASP A 1 89 ? -10.766 -19.234 -3.555 1 98.38 89 ASP A O 1
ATOM 653 N N . LEU A 1 90 ? -10.078 -18.703 -5.609 1 98.75 90 LEU A N 1
ATOM 654 C CA . LEU A 1 90 ? -8.703 -18.375 -5.238 1 98.75 90 LEU A CA 1
ATOM 655 C C . LEU A 1 90 ? -8.125 -17.328 -6.18 1 98.75 90 LEU A C 1
ATOM 657 O O . LEU A 1 90 ? -8.359 -17.375 -7.391 1 98.75 90 LEU A O 1
ATOM 661 N N . ILE A 1 91 ? -7.469 -16.391 -5.645 1 98.94 91 ILE A N 1
ATOM 662 C CA . ILE A 1 91 ? -6.723 -15.414 -6.426 1 98.94 91 ILE A CA 1
ATOM 663 C C . ILE A 1 91 ? -5.227 -15.617 -6.203 1 98.94 91 ILE A C 1
ATOM 665 O O . ILE A 1 91 ? -4.758 -15.648 -5.062 1 98.94 91 ILE A O 1
ATOM 669 N N . LEU A 1 92 ? -4.504 -15.797 -7.281 1 98.94 92 LEU A N 1
ATOM 670 C CA . LEU A 1 92 ? -3.047 -15.875 -7.258 1 98.94 92 LEU A CA 1
ATOM 671 C C . LEU A 1 92 ? -2.432 -14.695 -8.008 1 98.94 92 LEU A C 1
ATOM 673 O O . LEU A 1 92 ? -2.791 -14.43 -9.156 1 98.94 92 LEU A O 1
ATOM 677 N N . SER A 1 93 ? -1.54 -13.992 -7.383 1 98.94 93 SER A N 1
ATOM 678 C CA . SER A 1 93 ? -0.833 -12.859 -7.977 1 98.94 93 SER A CA 1
ATOM 679 C C . SER A 1 93 ? 0.659 -13.148 -8.109 1 98.94 93 SER A C 1
ATOM 681 O O . SER A 1 93 ? 1.33 -13.445 -7.117 1 98.94 93 SER A O 1
ATOM 683 N N . GLY A 1 94 ? 1.25 -13.117 -9.266 1 98.44 94 GLY A N 1
ATOM 684 C CA . GLY A 1 94 ? 2.648 -13.43 -9.516 1 98.44 94 GLY A CA 1
ATOM 685 C C . GLY A 1 94 ? 2.861 -14.266 -10.758 1 98.44 94 GLY A C 1
ATOM 686 O O . GLY A 1 94 ? 2.143 -14.117 -11.75 1 98.44 94 GLY A O 1
ATOM 687 N N . VAL A 1 95 ? 3.859 -15.062 -10.93 1 98.69 95 VAL A N 1
ATOM 688 C CA . VAL A 1 95 ? 5.051 -15.047 -10.094 1 98.69 95 VAL A CA 1
ATOM 689 C C . VAL A 1 95 ? 5.891 -13.805 -10.414 1 98.69 95 VAL A C 1
ATOM 691 O O . VAL A 1 95 ? 6.258 -13.586 -11.562 1 98.69 95 VAL A O 1
ATOM 694 N N . ASN A 1 96 ? 6.109 -13.023 -9.477 1 98.5 96 ASN A N 1
ATOM 695 C CA . ASN A 1 96 ? 6.879 -11.797 -9.664 1 98.5 96 ASN A CA 1
ATOM 696 C C . ASN A 1 96 ? 8.359 -12.094 -9.906 1 98.5 96 ASN A C 1
ATOM 698 O O . ASN A 1 96 ? 8.945 -12.945 -9.234 1 98.5 96 ASN A O 1
ATOM 702 N N . ARG A 1 97 ? 8.922 -11.344 -10.867 1 96.5 97 ARG A N 1
ATOM 703 C CA . ARG A 1 97 ? 10.367 -11.359 -11.07 1 96.5 97 ARG A CA 1
ATOM 704 C C . ARG A 1 97 ? 11.078 -10.531 -10 1 96.5 97 ARG A C 1
ATOM 706 O O . ARG A 1 97 ? 11.117 -9.305 -10.086 1 96.5 97 ARG A O 1
ATOM 713 N N . GLY A 1 98 ? 11.727 -11.18 -9.039 1 96 98 GLY A N 1
ATOM 714 C CA . GLY A 1 98 ? 12.305 -10.523 -7.883 1 96 98 GLY A CA 1
ATOM 715 C C . GLY A 1 98 ? 11.523 -10.758 -6.605 1 96 98 GLY A C 1
ATOM 716 O O . GLY A 1 98 ? 10.344 -11.102 -6.652 1 96 98 GLY A O 1
ATOM 717 N N . ASN A 1 99 ? 12.125 -10.531 -5.496 1 96.25 99 ASN A N 1
ATOM 718 C CA . ASN A 1 99 ? 11.469 -10.828 -4.227 1 96.25 99 ASN A CA 1
ATOM 719 C C . ASN A 1 99 ? 10.547 -9.695 -3.789 1 96.25 99 ASN A C 1
ATOM 721 O O . ASN A 1 99 ? 10.758 -8.539 -4.156 1 96.25 99 ASN A O 1
ATOM 725 N N . ASN A 1 100 ? 9.547 -10.008 -3.105 1 97.62 100 ASN A N 1
ATOM 726 C CA . ASN A 1 100 ? 8.695 -9.086 -2.359 1 97.62 100 ASN A CA 1
ATOM 727 C C . ASN A 1 100 ? 8.742 -9.367 -0.861 1 97.62 100 ASN A C 1
ATOM 729 O O . ASN A 1 100 ? 7.699 -9.461 -0.211 1 97.62 100 ASN A O 1
ATOM 733 N N . SER A 1 101 ? 9.953 -9.57 -0.381 1 97.38 101 SER A N 1
ATOM 734 C CA . SER A 1 101 ? 10.203 -9.828 1.034 1 97.38 101 SER A CA 1
ATOM 735 C C . SER A 1 101 ? 10.625 -8.555 1.76 1 97.38 101 SER A C 1
ATOM 737 O O . SER A 1 101 ? 10.961 -7.551 1.124 1 97.38 101 SER A O 1
ATOM 739 N N . ALA A 1 102 ? 10.578 -8.617 3.062 1 97.25 102 ALA A N 1
ATOM 740 C CA . ALA A 1 102 ? 10.961 -7.48 3.893 1 97.25 102 ALA A CA 1
ATOM 741 C C . ALA A 1 102 ? 10.234 -6.215 3.459 1 97.25 102 ALA A C 1
ATOM 743 O O . ALA A 1 102 ? 9.039 -6.25 3.162 1 97.25 102 ALA A O 1
ATOM 744 N N . GLU A 1 103 ? 10.828 -5.039 3.479 1 95.88 103 GLU A N 1
ATOM 745 C CA . GLU A 1 103 ? 10.172 -3.768 3.193 1 95.88 103 GLU A CA 1
ATOM 746 C C . GLU A 1 103 ? 9.688 -3.709 1.749 1 95.88 103 GLU A C 1
ATOM 748 O O . GLU A 1 103 ? 8.789 -2.926 1.421 1 95.88 103 GLU A O 1
ATOM 753 N N . ASN A 1 104 ? 10.258 -4.602 0.877 1 96.12 104 ASN A N 1
ATOM 754 C CA . ASN A 1 104 ? 9.812 -4.629 -0.513 1 96.12 104 ASN A CA 1
ATOM 755 C C . ASN A 1 104 ? 8.336 -5 -0.627 1 96.12 104 ASN A C 1
ATOM 757 O O . ASN A 1 104 ? 7.676 -4.641 -1.602 1 96.12 104 ASN A O 1
ATOM 761 N N . ALA A 1 105 ? 7.848 -5.723 0.365 1 97.25 105 ALA A N 1
ATOM 762 C CA . ALA A 1 105 ? 6.445 -6.129 0.396 1 97.25 105 ALA A CA 1
ATOM 763 C C . ALA A 1 105 ? 5.52 -4.922 0.29 1 97.25 105 ALA A C 1
ATOM 765 O O . ALA A 1 105 ? 4.457 -4.996 -0.329 1 97.25 105 ALA A O 1
ATOM 766 N N . LEU A 1 106 ? 5.938 -3.791 0.81 1 96.69 106 LEU A N 1
ATOM 767 C CA . LEU A 1 106 ? 5.086 -2.611 0.908 1 96.69 106 LEU A CA 1
ATOM 768 C C . LEU A 1 106 ? 5 -1.888 -0.432 1 96.69 106 LEU A C 1
ATOM 770 O O . LEU A 1 106 ? 4.09 -1.082 -0.65 1 96.69 106 LEU A O 1
ATOM 774 N N . TYR A 1 107 ? 5.914 -2.156 -1.354 1 96.5 107 TYR A N 1
ATOM 775 C CA . TYR A 1 107 ? 5.965 -1.523 -2.666 1 96.5 107 TYR A CA 1
ATOM 776 C C . TYR A 1 107 ? 5.406 -2.449 -3.74 1 96.5 107 TYR A C 1
ATOM 778 O O . TYR A 1 107 ? 5.285 -2.059 -4.902 1 96.5 107 TYR A O 1
ATOM 786 N N . SER A 1 108 ? 5.062 -3.623 -3.41 1 97.44 108 SER A N 1
ATOM 787 C CA . SER A 1 108 ? 4.824 -4.711 -4.355 1 97.44 108 SER A CA 1
ATOM 788 C C . SER A 1 108 ? 3.418 -4.637 -4.938 1 97.44 108 SER A C 1
ATOM 790 O O . SER A 1 108 ? 2.434 -4.812 -4.219 1 97.44 108 SER A O 1
ATOM 792 N N . GLY A 1 109 ? 3.379 -4.465 -6.238 1 97.88 109 GLY A N 1
ATOM 793 C CA . GLY A 1 109 ? 2.1 -4.629 -6.91 1 97.88 109 GLY A CA 1
ATOM 794 C C . GLY A 1 109 ? 1.566 -6.047 -6.848 1 97.88 109 GLY A C 1
ATOM 795 O O . GLY A 1 109 ? 0.353 -6.258 -6.805 1 97.88 109 GLY A O 1
ATOM 796 N N . THR A 1 110 ? 2.471 -7.066 -6.879 1 98.5 110 THR A N 1
ATOM 797 C CA . THR A 1 110 ? 2.1 -8.469 -6.711 1 98.5 110 THR A CA 1
ATOM 798 C C . THR A 1 110 ? 1.341 -8.672 -5.406 1 98.5 110 THR A C 1
ATOM 800 O O . THR A 1 110 ? 0.264 -9.273 -5.395 1 98.5 110 THR A O 1
ATOM 803 N N . LEU A 1 111 ? 1.9 -8.156 -4.352 1 98.62 111 LEU A N 1
ATOM 804 C CA . LEU A 1 111 ? 1.223 -8.25 -3.062 1 98.62 111 LEU A CA 1
ATOM 805 C C . LEU A 1 111 ? -0.073 -7.441 -3.072 1 98.62 111 LEU A C 1
ATOM 807 O O . LEU A 1 111 ? -1.048 -7.82 -2.418 1 98.62 111 LEU A O 1
ATOM 811 N N . GLY A 1 112 ? -0.027 -6.297 -3.77 1 98.5 112 GLY A N 1
ATOM 812 C CA . GLY A 1 112 ? -1.233 -5.496 -3.906 1 98.5 112 GLY A CA 1
ATOM 813 C C . GLY A 1 112 ? -2.404 -6.277 -4.477 1 98.5 112 GLY A C 1
ATOM 814 O O . GLY A 1 112 ? -3.549 -6.078 -4.062 1 98.5 112 GLY A O 1
ATOM 815 N N . GLY A 1 113 ? -2.125 -7.117 -5.469 1 98.69 113 GLY A N 1
ATOM 816 C CA . GLY A 1 113 ? -3.168 -7.965 -6.023 1 98.69 113 GLY A CA 1
ATOM 817 C C . GLY A 1 113 ? -3.762 -8.922 -5.012 1 98.69 113 GLY A C 1
ATOM 818 O O . GLY A 1 113 ? -4.984 -9.039 -4.902 1 98.69 113 GLY A O 1
ATOM 819 N N . ALA A 1 114 ? -2.895 -9.594 -4.262 1 98.81 114 ALA A N 1
ATOM 820 C CA . ALA A 1 114 ? -3.357 -10.531 -3.24 1 98.81 114 ALA A CA 1
ATOM 821 C C . ALA A 1 114 ? -4.105 -9.797 -2.129 1 98.81 114 ALA A C 1
ATOM 823 O O . ALA A 1 114 ? -5.141 -10.273 -1.651 1 98.81 114 ALA A O 1
ATOM 824 N N . MET A 1 115 ? -3.592 -8.68 -1.731 1 98.5 115 MET A N 1
ATOM 825 C CA . MET A 1 115 ? -4.234 -7.879 -0.691 1 98.5 115 MET A CA 1
ATOM 826 C C . MET A 1 115 ? -5.645 -7.473 -1.108 1 98.5 115 MET A C 1
ATOM 828 O O . MET A 1 115 ? -6.582 -7.57 -0.316 1 98.5 115 MET A O 1
ATOM 832 N N . GLU A 1 116 ? -5.77 -7.012 -2.367 1 98.38 116 GLU A N 1
ATOM 833 C CA . GLU A 1 116 ? -7.098 -6.641 -2.852 1 98.38 116 GLU A CA 1
ATOM 834 C C . GLU A 1 116 ? -8.039 -7.84 -2.844 1 98.38 116 GLU A C 1
ATOM 836 O O . GLU A 1 116 ? -9.211 -7.715 -2.482 1 98.38 116 GLU A O 1
ATOM 841 N N . GLY A 1 117 ? -7.555 -8.984 -3.26 1 98.31 117 GLY A N 1
ATOM 842 C CA . GLY A 1 117 ? -8.359 -10.195 -3.176 1 98.31 117 GLY A CA 1
ATOM 843 C C . GLY A 1 117 ? -8.875 -10.469 -1.777 1 98.31 117 GLY A C 1
ATOM 844 O O . GLY A 1 117 ? -10.062 -10.742 -1.594 1 98.31 117 GLY A O 1
ATOM 845 N N . ALA A 1 118 ? -7.996 -10.367 -0.833 1 97.31 118 ALA A N 1
ATOM 846 C CA . ALA A 1 118 ? -8.375 -10.586 0.561 1 97.31 118 ALA A CA 1
ATOM 847 C C . ALA A 1 118 ? -9.406 -9.57 1.021 1 97.31 118 ALA A C 1
ATOM 849 O O . ALA A 1 118 ? -10.375 -9.922 1.702 1 97.31 118 ALA A O 1
ATOM 850 N N . LEU A 1 119 ? -9.188 -8.312 0.682 1 96.75 119 LEU A N 1
ATOM 851 C CA . LEU A 1 119 ? -10.125 -7.258 1.047 1 96.75 119 LEU A CA 1
ATOM 852 C C . LEU A 1 119 ? -11.508 -7.523 0.452 1 96.75 119 LEU A C 1
ATOM 854 O O . LEU A 1 119 ? -12.523 -7.152 1.044 1 96.75 119 LEU A O 1
ATOM 858 N N . GLN A 1 120 ? -11.516 -8.203 -0.688 1 96.5 120 GLN A N 1
ATOM 859 C CA . GLN A 1 120 ? -12.766 -8.523 -1.381 1 96.5 120 GLN A CA 1
ATOM 860 C C . GLN A 1 120 ? -13.367 -9.82 -0.861 1 96.5 120 GLN A C 1
ATOM 862 O O . GLN A 1 120 ? -14.398 -10.281 -1.359 1 96.5 120 GLN A O 1
ATOM 867 N N . GLY A 1 121 ? -12.68 -10.469 0.039 1 95 121 GLY A N 1
ATOM 868 C CA . GLY A 1 121 ? -13.234 -11.641 0.705 1 95 121 GLY A CA 1
ATOM 869 C C . GLY A 1 121 ? -12.867 -12.945 0.024 1 95 121 GLY A C 1
ATOM 870 O O . GLY A 1 121 ? -13.461 -13.984 0.305 1 95 121 GLY A O 1
ATOM 871 N N . VAL A 1 122 ? -11.914 -12.938 -0.886 1 97.06 122 VAL A N 1
ATOM 872 C CA . VAL A 1 122 ? -11.508 -14.133 -1.612 1 97.06 122 VAL A CA 1
ATOM 873 C C . VAL A 1 122 ? -10.148 -14.609 -1.111 1 97.06 122 VAL A C 1
ATOM 875 O O . VAL A 1 122 ? -9.25 -13.805 -0.884 1 97.06 122 VAL A O 1
ATOM 878 N N . PRO A 1 123 ? -9.953 -15.977 -0.844 1 97.69 123 PRO A N 1
ATOM 879 C CA . PRO A 1 123 ? -8.594 -16.453 -0.565 1 97.69 123 PRO A CA 1
ATOM 880 C C . PRO A 1 123 ? -7.574 -15.969 -1.596 1 97.69 123 PRO A C 1
ATOM 882 O O . PRO A 1 123 ? -7.828 -16.031 -2.801 1 97.69 123 PRO A O 1
ATOM 885 N N . ALA A 1 124 ? -6.43 -15.438 -1.135 1 98.69 124 ALA A N 1
ATOM 886 C CA . ALA A 1 124 ? -5.496 -14.805 -2.064 1 98.69 124 ALA A CA 1
ATOM 887 C C . ALA A 1 124 ? -4.051 -15.023 -1.62 1 98.69 124 ALA A C 1
ATOM 889 O O . ALA A 1 124 ? -3.76 -15.039 -0.422 1 98.69 124 ALA A O 1
ATOM 890 N N . MET A 1 125 ? -3.162 -15.164 -2.553 1 98.88 125 MET A N 1
ATOM 891 C CA . MET A 1 125 ? -1.745 -15.398 -2.289 1 98.88 125 MET A CA 1
ATOM 892 C C . MET A 1 125 ? -0.875 -14.711 -3.336 1 98.88 125 MET A C 1
ATOM 894 O O . MET A 1 125 ? -1.218 -14.703 -4.52 1 98.88 125 MET A O 1
ATOM 898 N N . ALA A 1 126 ? 0.173 -14.117 -2.898 1 98.94 126 ALA A N 1
ATOM 899 C CA . ALA A 1 126 ? 1.19 -13.547 -3.773 1 98.94 126 ALA A CA 1
ATOM 900 C C . ALA A 1 126 ? 2.41 -14.453 -3.873 1 98.94 126 ALA A C 1
ATOM 902 O O . ALA A 1 126 ? 2.877 -14.992 -2.863 1 98.94 126 ALA A O 1
ATOM 903 N N . LEU A 1 127 ? 2.904 -14.672 -5.051 1 98.94 127 LEU A N 1
ATOM 904 C CA . LEU A 1 127 ? 4.078 -15.508 -5.289 1 98.94 127 LEU A CA 1
ATOM 905 C C . LEU A 1 127 ? 5.18 -14.703 -5.977 1 98.94 127 LEU A C 1
ATOM 907 O O . LEU A 1 127 ? 4.926 -14.016 -6.969 1 98.94 127 LEU A O 1
ATOM 911 N N . SER A 1 128 ? 6.391 -14.805 -5.473 1 98.88 128 SER A N 1
ATOM 912 C CA . SER A 1 128 ? 7.543 -14.102 -6.027 1 98.88 128 SER A CA 1
ATOM 913 C C . SER A 1 128 ? 8.773 -15.008 -6.074 1 98.88 128 SER A C 1
ATOM 915 O O . SER A 1 128 ? 8.992 -15.812 -5.164 1 98.88 128 SER A O 1
ATOM 917 N N . GLN A 1 129 ? 9.5 -14.883 -7.137 1 98.69 129 GLN A N 1
ATOM 918 C CA . GLN A 1 129 ? 10.781 -15.57 -7.258 1 98.69 129 GLN A CA 1
ATOM 919 C C . GLN A 1 129 ? 11.945 -14.625 -6.969 1 98.69 129 GLN A C 1
ATOM 921 O O . GLN A 1 129 ? 12.188 -13.688 -7.727 1 98.69 129 GLN A O 1
ATOM 926 N N . TYR A 1 130 ? 12.586 -14.938 -5.742 1 97.31 130 TYR A N 1
ATOM 927 C CA . TYR A 1 130 ? 13.805 -14.219 -5.395 1 97.31 130 TYR A CA 1
ATOM 928 C C . TYR A 1 130 ? 14.883 -14.43 -6.445 1 97.31 130 TYR A C 1
ATOM 930 O O . TYR A 1 130 ? 15.023 -15.531 -6.988 1 97.31 130 TYR A O 1
ATOM 938 N N . TYR A 1 131 ? 15.57 -13.312 -6.77 1 94.56 131 TYR A N 1
ATOM 939 C CA . TYR A 1 131 ? 16.688 -13.414 -7.699 1 94.56 131 TYR A CA 1
ATOM 940 C C . TYR A 1 131 ? 18.031 -13.258 -6.969 1 94.56 131 TYR A C 1
ATOM 942 O O . TYR A 1 131 ? 18.141 -12.43 -6.062 1 94.56 131 TYR A O 1
ATOM 950 N N . GLY A 1 132 ? 18.906 -14.062 -7.359 1 93.06 132 GLY A N 1
ATOM 951 C CA . GLY A 1 132 ? 20.266 -14.055 -6.824 1 93.06 132 GLY A CA 1
ATOM 952 C C . GLY A 1 132 ? 21.219 -14.922 -7.617 1 93.06 132 GLY A C 1
ATOM 953 O O . GLY A 1 132 ? 20.906 -15.359 -8.727 1 93.06 132 GLY A O 1
ATOM 954 N N . SER A 1 133 ? 22.391 -15.094 -7.09 1 91.81 133 SER A N 1
ATOM 955 C CA . SER A 1 133 ? 23.453 -15.789 -7.801 1 91.81 133 SER A CA 1
ATOM 956 C C . SER A 1 133 ? 23.078 -17.234 -8.102 1 91.81 133 SER A C 1
ATOM 958 O O . SER A 1 133 ? 23.531 -17.797 -9.094 1 91.81 133 SER A O 1
ATOM 960 N N . GLY A 1 134 ? 22.203 -17.828 -7.316 1 94.62 134 GLY A N 1
ATOM 961 C CA . GLY A 1 134 ? 21.891 -19.25 -7.449 1 94.62 134 GLY A CA 1
ATOM 962 C C . GLY A 1 134 ? 20.906 -19.531 -8.562 1 94.62 134 GLY A C 1
ATOM 963 O O . GLY A 1 134 ? 20.719 -20.688 -8.953 1 94.62 134 GLY A O 1
ATOM 964 N N . ASN A 1 135 ? 20.25 -18.453 -9.086 1 94.62 135 ASN A N 1
ATOM 965 C CA . ASN A 1 135 ? 19.25 -18.75 -10.109 1 94.62 135 ASN A CA 1
ATOM 966 C C . ASN A 1 135 ? 19.312 -17.75 -11.266 1 94.62 135 ASN A C 1
ATOM 968 O O . ASN A 1 135 ? 18.672 -17.953 -12.297 1 94.62 135 ASN A O 1
ATOM 972 N N . ARG A 1 136 ? 20.078 -16.719 -11.188 1 90.62 136 ARG A N 1
ATOM 973 C CA . ARG A 1 136 ? 20.078 -15.648 -12.18 1 90.62 136 ARG A CA 1
ATOM 974 C C . ARG A 1 136 ? 20.547 -16.156 -13.531 1 90.62 136 ARG A C 1
ATOM 976 O O . ARG A 1 136 ? 20.125 -15.656 -14.578 1 90.62 136 ARG A O 1
ATOM 983 N N . ASP A 1 137 ? 21.391 -17.172 -13.609 1 93.44 137 ASP A N 1
ATOM 984 C CA . ASP A 1 137 ? 21.984 -17.641 -14.859 1 93.44 137 ASP A CA 1
ATOM 985 C C . ASP A 1 137 ? 21.344 -18.953 -15.32 1 93.44 137 ASP A C 1
ATOM 987 O O . ASP A 1 137 ? 21.812 -19.578 -16.266 1 93.44 137 ASP A O 1
ATOM 991 N N . LEU A 1 138 ? 20.344 -19.344 -14.648 1 95.12 138 LEU A N 1
ATOM 992 C CA . LEU A 1 138 ? 19.609 -20.531 -15.078 1 95.12 138 LEU A CA 1
ATOM 993 C C . LEU A 1 138 ? 18.797 -20.234 -16.328 1 95.12 138 LEU A C 1
ATOM 995 O O . LEU A 1 138 ? 18.438 -19.094 -16.594 1 95.12 138 LEU A O 1
ATOM 999 N N . GLU A 1 139 ? 18.516 -21.25 -17.109 1 94.5 139 GLU A N 1
ATOM 1000 C CA . GLU A 1 139 ? 17.656 -21.109 -18.281 1 94.5 139 GLU A CA 1
ATOM 1001 C C . GLU A 1 139 ? 16.297 -20.531 -17.906 1 94.5 139 GLU A C 1
ATOM 1003 O O . GLU A 1 139 ? 15.773 -19.672 -18.609 1 94.5 139 GLU A O 1
ATOM 1008 N N . ASN A 1 140 ? 15.734 -21.062 -16.844 1 95.44 140 ASN A N 1
ATOM 1009 C CA . ASN A 1 140 ? 14.5 -20.531 -16.25 1 95.44 140 ASN A CA 1
ATOM 1010 C C . ASN A 1 140 ? 14.719 -20.047 -14.828 1 95.44 140 ASN A C 1
ATOM 1012 O O . ASN A 1 140 ? 14.734 -20.859 -13.891 1 95.44 140 ASN A O 1
ATOM 1016 N N . PRO A 1 141 ? 14.727 -18.781 -14.711 1 95.38 141 PRO A N 1
ATOM 1017 C CA . PRO A 1 141 ? 14.992 -18.266 -13.367 1 95.38 141 PRO A CA 1
ATOM 1018 C C . PRO A 1 141 ? 13.836 -18.5 -12.398 1 95.38 141 PRO A C 1
ATOM 1020 O O . PRO A 1 141 ? 13.984 -18.297 -11.195 1 95.38 141 PRO A O 1
ATOM 1023 N N . PHE A 1 142 ? 12.695 -18.969 -12.922 1 97.81 142 PHE A N 1
ATOM 1024 C CA . PHE A 1 142 ? 11.523 -19.219 -12.094 1 97.81 142 PHE A CA 1
ATOM 1025 C C . PHE A 1 142 ? 11.414 -20.703 -11.742 1 97.81 142 PHE A C 1
ATOM 1027 O O . PHE A 1 142 ? 10.359 -21.172 -11.305 1 97.81 142 PHE A O 1
ATOM 1034 N N . GLU A 1 143 ? 12.422 -21.438 -12 1 97.44 143 GLU A N 1
ATOM 1035 C CA . GLU A 1 143 ? 12.328 -22.891 -11.914 1 97.44 143 GLU A CA 1
ATOM 1036 C C . GLU A 1 143 ? 11.891 -23.344 -10.516 1 97.44 143 GLU A C 1
ATOM 1038 O O . GLU A 1 143 ? 11.133 -24.297 -10.367 1 97.44 143 GLU A O 1
ATOM 1043 N N . ALA A 1 144 ? 12.375 -22.672 -9.453 1 98.62 144 ALA A N 1
ATOM 1044 C CA . ALA A 1 144 ? 11.961 -23 -8.094 1 98.62 144 ALA A CA 1
ATOM 1045 C C . ALA A 1 144 ? 10.461 -22.797 -7.91 1 98.62 144 ALA A C 1
ATOM 1047 O O . ALA A 1 144 ? 9.758 -23.672 -7.391 1 98.62 144 ALA A O 1
ATOM 1048 N N . ALA A 1 145 ? 9.969 -21.672 -8.305 1 98.81 145 ALA A N 1
ATOM 1049 C CA . ALA A 1 145 ? 8.539 -21.406 -8.227 1 98.81 145 ALA A CA 1
ATOM 1050 C C . ALA A 1 145 ? 7.734 -22.422 -9.031 1 98.81 145 ALA A C 1
ATOM 1052 O O . ALA A 1 145 ? 6.699 -22.906 -8.57 1 98.81 145 ALA A O 1
ATOM 1053 N N . ARG A 1 146 ? 8.195 -22.688 -10.211 1 98.44 146 ARG A N 1
ATOM 1054 C CA . ARG A 1 146 ? 7.508 -23.609 -11.102 1 98.44 146 ARG A CA 1
ATOM 1055 C C . ARG A 1 146 ? 7.402 -25 -10.469 1 98.44 146 ARG A C 1
ATOM 1057 O O . ARG A 1 146 ? 6.352 -25.641 -10.539 1 98.44 146 ARG A O 1
ATOM 1064 N N . ALA A 1 147 ? 8.453 -25.422 -9.883 1 98.62 147 ALA A N 1
ATOM 1065 C CA . ALA A 1 147 ? 8.539 -26.781 -9.367 1 98.62 147 ALA A CA 1
ATOM 1066 C C . ALA A 1 147 ? 7.762 -26.922 -8.055 1 98.62 147 ALA A C 1
ATOM 1068 O O . ALA A 1 147 ? 7.156 -27.953 -7.793 1 98.62 147 ALA A O 1
ATOM 1069 N N . HIS A 1 148 ? 7.762 -25.875 -7.199 1 98.81 148 HIS A N 1
ATOM 1070 C CA . HIS A 1 148 ? 7.285 -26.016 -5.828 1 98.81 148 HIS A CA 1
ATOM 1071 C C . HIS A 1 148 ? 5.984 -25.266 -5.609 1 98.81 148 HIS A C 1
ATOM 1073 O O . HIS A 1 148 ? 5.305 -25.453 -4.598 1 98.81 148 HIS A O 1
ATOM 1079 N N . GLY A 1 149 ? 5.605 -24.375 -6.5 1 98.88 149 GLY A N 1
ATOM 1080 C CA . GLY A 1 149 ? 4.523 -23.422 -6.289 1 98.88 149 GLY A CA 1
ATOM 1081 C C . GLY A 1 149 ? 3.195 -24.094 -5.98 1 98.88 149 GLY A C 1
ATOM 1082 O O . GLY A 1 149 ? 2.52 -23.734 -5.016 1 98.88 149 GLY A O 1
ATOM 1083 N N . ALA A 1 150 ? 2.818 -25.062 -6.789 1 98.81 150 ALA A N 1
ATOM 1084 C CA . ALA A 1 150 ? 1.53 -25.734 -6.617 1 98.81 150 ALA A CA 1
ATOM 1085 C C . ALA A 1 150 ? 1.441 -26.406 -5.258 1 98.81 150 ALA A C 1
ATOM 1087 O O . ALA A 1 150 ? 0.416 -26.328 -4.578 1 98.81 150 ALA A O 1
ATOM 1088 N N . GLU A 1 151 ? 2.498 -27.062 -4.875 1 98.56 151 GLU A N 1
ATOM 1089 C CA . GLU A 1 151 ? 2.51 -27.766 -3.592 1 98.56 151 GLU A CA 1
ATOM 1090 C C . GLU A 1 151 ? 2.365 -26.797 -2.428 1 98.56 151 GLU A C 1
ATOM 1092 O O . GLU A 1 151 ? 1.624 -27.047 -1.479 1 98.56 151 GLU A O 1
ATOM 1097 N N . VAL A 1 152 ? 3.102 -25.703 -2.445 1 98.75 152 VAL A N 1
ATOM 1098 C CA . VAL A 1 152 ? 3.035 -24.703 -1.385 1 98.75 152 VAL A CA 1
ATOM 1099 C C . VAL A 1 152 ? 1.605 -24.188 -1.256 1 98.75 152 VAL A C 1
ATOM 1101 O O . VAL A 1 152 ? 1.071 -24.078 -0.149 1 98.75 152 VAL A O 1
ATOM 1104 N N . VAL A 1 153 ? 0.965 -23.859 -2.4 1 98.75 153 VAL A N 1
ATOM 1105 C CA . VAL A 1 153 ? -0.392 -23.328 -2.404 1 98.75 153 VAL A CA 1
ATOM 1106 C C . VAL A 1 153 ? -1.359 -24.359 -1.84 1 98.75 153 VAL A C 1
ATOM 1108 O O . VAL A 1 153 ? -2.242 -24.031 -1.044 1 98.75 153 VAL A O 1
ATOM 1111 N N . ARG A 1 154 ? -1.218 -25.656 -2.223 1 98.25 154 ARG A N 1
ATOM 1112 C CA . ARG A 1 154 ? -2.068 -26.719 -1.703 1 98.25 154 ARG A CA 1
ATOM 1113 C C . ARG A 1 154 ? -1.961 -26.812 -0.184 1 98.25 154 ARG A C 1
ATOM 1115 O O . ARG A 1 154 ? -2.973 -26.938 0.508 1 98.25 154 ARG A O 1
ATOM 1122 N N . LYS A 1 155 ? -0.748 -26.766 0.276 1 98.19 155 LYS A N 1
ATOM 1123 C CA . LYS A 1 155 ? -0.523 -26.844 1.716 1 98.19 155 LYS A CA 1
ATOM 1124 C C . LYS A 1 155 ? -1.2 -25.688 2.443 1 98.19 155 LYS A C 1
ATOM 1126 O O . LYS A 1 155 ? -1.799 -25.891 3.504 1 98.19 155 LYS A O 1
ATOM 1131 N N . LEU A 1 156 ? -1.116 -24.547 1.905 1 97.88 156 LEU A N 1
ATOM 1132 C CA . LEU A 1 156 ? -1.697 -23.359 2.529 1 97.88 156 LEU A CA 1
ATOM 1133 C C . LEU A 1 156 ? -3.221 -23.438 2.527 1 97.88 156 LEU A C 1
ATOM 1135 O O . LEU A 1 156 ? -3.867 -23.047 3.498 1 97.88 156 LEU A O 1
ATOM 1139 N N . LEU A 1 157 ? -3.791 -23.875 1.438 1 96.38 157 LEU A N 1
ATOM 1140 C CA . LEU A 1 157 ? -5.242 -24 1.35 1 96.38 157 LEU A CA 1
ATOM 1141 C C . LEU A 1 157 ? -5.766 -24.969 2.406 1 96.38 157 LEU A C 1
ATOM 1143 O O . LEU A 1 157 ? -6.855 -24.766 2.949 1 96.38 157 LEU A O 1
ATOM 1147 N N . SER A 1 158 ? -4.969 -25.938 2.73 1 95.19 158 SER A N 1
ATOM 1148 C CA . SER A 1 158 ? -5.387 -26.969 3.674 1 95.19 158 SER A CA 1
ATOM 1149 C C . SER A 1 158 ? -5.129 -26.531 5.113 1 95.19 158 SER A C 1
ATOM 1151 O O . SER A 1 158 ? -5.754 -27.047 6.043 1 95.19 158 SER A O 1
ATOM 1153 N N . ALA A 1 159 ? -4.281 -25.578 5.297 1 94 159 ALA A N 1
ATOM 1154 C CA . ALA A 1 159 ? -3.816 -25.266 6.645 1 94 159 ALA A CA 1
ATOM 1155 C C . ALA A 1 159 ? -4.273 -23.875 7.07 1 94 159 ALA A C 1
ATOM 1157 O O . ALA A 1 159 ? -3.867 -23.375 8.125 1 94 159 ALA A O 1
ATOM 1158 N N . THR A 1 160 ? -5.082 -23.25 6.328 1 87.88 160 THR A N 1
ATOM 1159 C CA . THR A 1 160 ? -5.48 -21.891 6.691 1 87.88 160 THR A CA 1
ATOM 1160 C C . THR A 1 160 ? -6.18 -21.875 8.047 1 87.88 160 THR A C 1
ATOM 1162 O O . THR A 1 160 ? -7.207 -22.531 8.227 1 87.88 160 THR A O 1
ATOM 1165 N N . PRO A 1 161 ? -5.598 -21.156 8.891 1 88.81 161 PRO A N 1
ATOM 1166 C CA . PRO A 1 161 ? -6.184 -21.156 10.234 1 88.81 161 PRO A CA 1
ATOM 1167 C C . PRO A 1 161 ? -7.484 -20.359 10.312 1 88.81 161 PRO A C 1
ATOM 1169 O O . PRO A 1 161 ? -7.844 -19.656 9.367 1 88.81 161 PRO A O 1
ATOM 1172 N N . GLN A 1 162 ? -8.172 -20.641 11.453 1 84.88 162 GLN A N 1
ATOM 1173 C CA . GLN A 1 162 ? -9.328 -19.812 11.734 1 84.88 162 GLN A CA 1
ATOM 1174 C C . GLN A 1 162 ? -8.93 -18.344 11.844 1 84.88 162 GLN A C 1
ATOM 1176 O O . GLN A 1 162 ? -7.855 -18.016 12.352 1 84.88 162 GLN A O 1
ATOM 1181 N N . ASN A 1 163 ? -9.742 -17.469 11.305 1 82 163 ASN A N 1
ATOM 1182 C CA . ASN A 1 163 ? -9.484 -16.031 11.312 1 82 163 ASN A CA 1
ATOM 1183 C C . ASN A 1 163 ? -10.57 -15.273 12.062 1 82 163 ASN A C 1
ATOM 1185 O O . ASN A 1 163 ? -11.711 -15.188 11.594 1 82 163 ASN A O 1
ATOM 1189 N N . ASP A 1 164 ? -10.203 -14.68 13.172 1 84.25 164 ASP A N 1
ATOM 1190 C CA . ASP A 1 164 ? -11.164 -13.922 13.969 1 84.25 164 ASP A CA 1
ATOM 1191 C C . ASP A 1 164 ? -11.047 -12.422 13.695 1 84.25 164 ASP A C 1
ATOM 1193 O O . ASP A 1 164 ? -11.82 -11.625 14.227 1 84.25 164 ASP A O 1
ATOM 1197 N N . SER A 1 165 ? -10.156 -12.125 12.875 1 89.38 165 SER A N 1
ATOM 1198 C CA . SER A 1 165 ? -9.953 -10.719 12.523 1 89.38 165 SER A CA 1
ATOM 1199 C C . SER A 1 165 ? -10.906 -10.281 11.422 1 89.38 165 SER A C 1
ATOM 1201 O O . SER A 1 165 ? -11.312 -11.086 10.578 1 89.38 165 SER A O 1
ATOM 1203 N N . PRO A 1 166 ? -11.312 -8.977 11.5 1 91.75 166 PRO A N 1
ATOM 1204 C CA . PRO A 1 166 ? -12.125 -8.469 10.391 1 91.75 166 PRO A CA 1
ATOM 1205 C C . PRO A 1 166 ? -11.398 -8.523 9.055 1 91.75 166 PRO A C 1
ATOM 1207 O O . PRO A 1 166 ? -12.039 -8.547 8 1 91.75 166 PRO A O 1
ATOM 1210 N N . TYR A 1 167 ? -10.086 -8.484 9.07 1 95.44 167 TYR A N 1
ATOM 1211 C CA . TYR A 1 167 ? -9.305 -8.586 7.848 1 95.44 167 TYR A CA 1
ATOM 1212 C C . TYR A 1 167 ? -8.906 -10.031 7.574 1 95.44 167 TYR A C 1
ATOM 1214 O O . TYR A 1 167 ? -8.289 -10.68 8.422 1 95.44 167 TYR A O 1
ATOM 1222 N N . ARG A 1 168 ? -9.25 -10.469 6.402 1 95.06 168 ARG A N 1
ATOM 1223 C CA . ARG A 1 168 ? -8.914 -11.82 5.98 1 95.06 168 ARG A CA 1
ATOM 1224 C C . ARG A 1 168 ? -7.414 -11.984 5.789 1 95.06 168 ARG A C 1
ATOM 1226 O O . ARG A 1 168 ? -6.738 -11.055 5.34 1 95.06 168 ARG A O 1
ATOM 1233 N N . LEU A 1 169 ? -6.957 -13.234 6.082 1 97.19 169 LEU A N 1
ATOM 1234 C CA . LEU A 1 169 ? -5.559 -13.555 5.809 1 97.19 169 LEU A CA 1
ATOM 1235 C C . LEU A 1 169 ? -5.297 -13.625 4.309 1 97.19 169 LEU A C 1
ATOM 1237 O O . LEU A 1 169 ? -6.148 -14.102 3.551 1 97.19 169 LEU A O 1
ATOM 1241 N N . PHE A 1 170 ? -4.203 -13.172 3.904 1 98.19 170 PHE A N 1
ATOM 1242 C CA . PHE A 1 170 ? -3.574 -13.492 2.629 1 98.19 170 PHE A CA 1
ATOM 1243 C C . PHE A 1 170 ? -2.104 -13.844 2.824 1 98.19 170 PHE A C 1
ATOM 1245 O O . PHE A 1 170 ? -1.57 -13.711 3.928 1 98.19 170 PHE A O 1
ATOM 1252 N N . TYR A 1 171 ? -1.471 -14.375 1.797 1 98.81 171 TYR A N 1
ATOM 1253 C CA . TYR A 1 171 ? -0.151 -14.953 2.014 1 98.81 171 TYR A CA 1
ATOM 1254 C C . TYR A 1 171 ? 0.861 -14.391 1.021 1 98.81 171 TYR A C 1
ATOM 1256 O O . TYR A 1 171 ? 0.549 -14.211 -0.157 1 98.81 171 TYR A O 1
ATOM 1264 N N . ASN A 1 172 ? 1.987 -14.078 1.571 1 98.94 172 ASN A N 1
ATOM 1265 C CA . ASN A 1 172 ? 3.146 -13.672 0.783 1 98.94 172 ASN A CA 1
ATOM 1266 C C . ASN A 1 172 ? 4.176 -14.789 0.683 1 98.94 172 ASN A C 1
ATOM 1268 O O . ASN A 1 172 ? 4.805 -15.156 1.679 1 98.94 172 ASN A O 1
ATOM 1272 N N . ILE A 1 173 ? 4.309 -15.32 -0.5 1 98.94 173 ILE A N 1
ATOM 1273 C CA . ILE A 1 173 ? 5.199 -16.453 -0.732 1 98.94 173 ILE A CA 1
ATOM 1274 C C . ILE A 1 173 ? 6.387 -16.016 -1.583 1 98.94 173 ILE A C 1
ATOM 1276 O O . ILE A 1 173 ? 6.211 -15.492 -2.688 1 98.94 173 ILE A O 1
ATOM 1280 N N . ASN A 1 174 ? 7.605 -16.172 -1.104 1 98.94 174 ASN A N 1
ATOM 1281 C CA . ASN A 1 174 ? 8.828 -15.922 -1.864 1 98.94 174 ASN A CA 1
ATOM 1282 C C . ASN A 1 174 ? 9.672 -17.188 -2.004 1 98.94 174 ASN A C 1
ATOM 1284 O O . ASN A 1 174 ? 10.031 -17.812 -1.006 1 98.94 174 ASN A O 1
ATOM 1288 N N . PHE A 1 175 ? 9.93 -17.547 -3.227 1 98.94 175 PHE A N 1
ATOM 1289 C CA . PHE A 1 175 ? 10.836 -18.656 -3.506 1 98.94 175 PHE A CA 1
ATOM 1290 C C . PHE A 1 175 ? 12.281 -18.188 -3.475 1 98.94 175 PHE A C 1
ATOM 1292 O O . PHE A 1 175 ? 12.602 -17.094 -3.953 1 98.94 175 PHE A O 1
ATOM 1299 N N . PRO A 1 176 ? 13.18 -18.969 -2.947 1 98.75 176 PRO A N 1
ATOM 1300 C CA . PRO A 1 176 ? 14.562 -18.547 -2.762 1 98.75 176 PRO A CA 1
ATOM 1301 C C . PRO A 1 176 ? 15.328 -18.422 -4.078 1 98.75 176 PRO A C 1
ATOM 1303 O O . PRO A 1 176 ? 14.906 -18.984 -5.094 1 98.75 176 PRO A O 1
ATOM 1306 N N . PRO A 1 177 ? 16.422 -17.688 -4.082 1 98.12 177 PRO A N 1
ATOM 1307 C CA . PRO A 1 177 ? 17.219 -17.484 -5.289 1 98.12 177 PRO A CA 1
ATOM 1308 C C . PRO A 1 177 ? 18.156 -18.656 -5.578 1 98.12 177 PRO A C 1
ATOM 1310 O O . PRO A 1 177 ? 19.359 -18.453 -5.73 1 98.12 177 PRO A O 1
ATOM 1313 N N . VAL A 1 178 ? 17.578 -19.859 -5.703 1 98.25 178 VAL A N 1
ATOM 1314 C CA . VAL A 1 178 ? 18.328 -21.094 -5.988 1 98.25 178 VAL A CA 1
ATOM 1315 C C . VAL A 1 178 ? 17.562 -21.938 -7.008 1 98.25 178 VAL A C 1
ATOM 1317 O O . VAL A 1 178 ? 16.406 -21.672 -7.305 1 98.25 178 VAL A O 1
ATOM 1320 N N . ALA A 1 179 ? 18.297 -22.875 -7.543 1 98 179 ALA A N 1
ATOM 1321 C CA . ALA A 1 179 ? 17.656 -23.844 -8.438 1 98 179 ALA A CA 1
ATOM 1322 C C . ALA A 1 179 ? 16.609 -24.672 -7.699 1 98 179 ALA A C 1
ATOM 1324 O O . ALA A 1 179 ? 16.688 -24.828 -6.477 1 98 179 ALA A O 1
ATOM 1325 N N . ALA A 1 180 ? 15.641 -25.25 -8.484 1 98.38 180 ALA A N 1
ATOM 1326 C CA . ALA A 1 180 ? 14.547 -26.016 -7.906 1 98.38 180 ALA A CA 1
ATOM 1327 C C . ALA A 1 180 ? 15.07 -27.109 -6.992 1 98.38 180 ALA A C 1
ATOM 1329 O O . ALA A 1 180 ? 14.531 -27.344 -5.906 1 98.38 180 ALA A O 1
ATOM 1330 N N . GLY A 1 181 ? 16.094 -27.781 -7.449 1 98.12 181 GLY A N 1
ATOM 1331 C CA . GLY A 1 181 ? 16.641 -28.906 -6.711 1 98.12 181 GLY A CA 1
ATOM 1332 C C . GLY A 1 181 ? 17.359 -28.484 -5.441 1 98.12 181 GLY A C 1
ATOM 1333 O O . GLY A 1 181 ? 17.625 -29.328 -4.566 1 98.12 181 GLY A O 1
ATOM 1334 N N . ASP A 1 182 ? 17.703 -27.219 -5.234 1 98.38 182 ASP A N 1
ATOM 1335 C CA . ASP A 1 182 ? 18.484 -26.734 -4.102 1 98.38 182 ASP A CA 1
ATOM 1336 C C . ASP A 1 182 ? 17.578 -26.109 -3.045 1 98.38 182 ASP A C 1
ATOM 1338 O O . ASP A 1 182 ? 18.062 -25.625 -2.012 1 98.38 182 ASP A O 1
ATOM 1342 N N . VAL A 1 183 ? 16.266 -26.047 -3.312 1 98.75 183 VAL A N 1
ATOM 1343 C CA . VAL A 1 183 ? 15.312 -25.547 -2.324 1 98.75 183 VAL A CA 1
ATOM 1344 C C . VAL A 1 183 ? 15.312 -26.453 -1.095 1 98.75 183 VAL A C 1
ATOM 1346 O O . VAL A 1 183 ? 15.18 -27.672 -1.213 1 98.75 183 VAL A O 1
ATOM 1349 N N . LYS A 1 184 ? 15.391 -25.828 0.07 1 98.81 184 LYS A N 1
ATOM 1350 C CA . LYS A 1 184 ? 15.625 -26.594 1.291 1 98.81 184 LYS A CA 1
ATOM 1351 C C . LYS A 1 184 ? 14.312 -26.922 1.998 1 98.81 184 LYS A C 1
ATOM 1353 O O . LYS A 1 184 ? 14.281 -27.75 2.908 1 98.81 184 LYS A O 1
ATOM 1358 N N . GLY A 1 185 ? 13.234 -26.297 1.636 1 98.75 185 GLY A N 1
ATOM 1359 C CA . GLY A 1 185 ? 11.938 -26.5 2.271 1 98.75 185 GLY A CA 1
ATOM 1360 C C . GLY A 1 185 ? 11.164 -25.203 2.439 1 98.75 185 GLY A C 1
ATOM 1361 O O . GLY A 1 185 ? 11.445 -24.203 1.766 1 98.75 185 GLY A O 1
ATOM 1362 N N . ILE A 1 186 ? 10.094 -25.297 3.188 1 98.81 186 ILE A N 1
ATOM 1363 C CA . ILE A 1 186 ? 9.219 -24.156 3.469 1 98.81 186 ILE A CA 1
ATOM 1364 C C . ILE A 1 186 ? 9.469 -23.656 4.891 1 98.81 186 ILE A C 1
ATOM 1366 O O . ILE A 1 186 ? 9.648 -24.453 5.812 1 98.81 186 ILE A O 1
ATOM 1370 N N . LYS A 1 187 ? 9.539 -22.375 5.066 1 98.81 187 LYS A N 1
ATOM 1371 C CA . LYS A 1 187 ? 9.547 -21.75 6.383 1 98.81 187 LYS A CA 1
ATOM 1372 C C . LYS A 1 187 ? 8.438 -20.703 6.496 1 98.81 187 LYS A C 1
ATOM 1374 O O . LYS A 1 187 ? 8.289 -19.844 5.621 1 98.81 187 LYS A O 1
ATOM 1379 N N . VAL A 1 188 ? 7.617 -20.828 7.562 1 98.69 188 VAL A N 1
ATOM 1380 C CA . VAL A 1 188 ? 6.672 -19.766 7.906 1 98.69 188 VAL A CA 1
ATOM 1381 C C . VAL A 1 188 ? 7.398 -18.656 8.648 1 98.69 188 VAL A C 1
ATOM 1383 O O . VAL A 1 188 ? 8.102 -18.891 9.625 1 98.69 188 VAL A O 1
ATOM 1386 N N . THR A 1 189 ? 7.273 -17.453 8.141 1 98.75 189 THR A N 1
ATOM 1387 C CA . THR A 1 189 ? 8.117 -16.359 8.578 1 98.75 189 THR A CA 1
ATOM 1388 C C . THR A 1 189 ? 7.273 -15.125 8.898 1 98.75 189 THR A C 1
ATOM 1390 O O . THR A 1 189 ? 6.055 -15.125 8.695 1 98.75 189 THR A O 1
ATOM 1393 N N . THR A 1 190 ? 7.906 -14.133 9.508 1 98.56 190 THR A N 1
ATOM 1394 C CA . THR A 1 190 ? 7.375 -12.781 9.609 1 98.56 190 THR A CA 1
ATOM 1395 C C . THR A 1 190 ? 8.023 -11.859 8.578 1 98.56 190 THR A C 1
ATOM 1397 O O . THR A 1 190 ? 9.023 -12.227 7.957 1 98.56 190 THR A O 1
ATOM 1400 N N . GLN A 1 191 ? 7.406 -10.742 8.305 1 98.5 191 GLN A N 1
ATOM 1401 C CA . GLN A 1 191 ? 7.969 -9.75 7.391 1 98.5 191 GLN A CA 1
ATOM 1402 C C . GLN A 1 191 ? 9.273 -9.18 7.934 1 98.5 191 GLN A C 1
ATOM 1404 O O . GLN A 1 191 ? 9.312 -8.672 9.055 1 98.5 191 GLN A O 1
ATOM 1409 N N . GLY A 1 192 ? 10.352 -9.219 7.152 1 97.75 192 GLY A N 1
ATOM 1410 C CA . GLY A 1 192 ? 11.641 -8.695 7.57 1 97.75 192 GLY A CA 1
ATOM 1411 C C . GLY A 1 192 ? 11.805 -7.215 7.293 1 97.75 192 GLY A C 1
ATOM 1412 O O . GLY A 1 192 ? 10.906 -6.582 6.73 1 97.75 192 GLY A O 1
ATOM 1413 N N . CYS A 1 193 ? 12.867 -6.727 7.738 1 96.12 193 CYS A N 1
ATOM 1414 C CA . CYS A 1 193 ? 13.266 -5.34 7.504 1 96.12 193 CYS A CA 1
ATOM 1415 C C . CYS A 1 193 ? 14.773 -5.234 7.297 1 96.12 193 CYS A C 1
ATOM 1417 O O . CYS A 1 193 ? 15.555 -5.586 8.188 1 96.12 193 CYS A O 1
ATOM 1419 N N . ARG A 1 194 ? 15.125 -4.742 6.129 1 94.44 194 ARG A N 1
ATOM 1420 C CA . ARG A 1 194 ? 16.547 -4.578 5.855 1 94.44 194 ARG A CA 1
ATOM 1421 C C . ARG A 1 194 ? 17.078 -3.285 6.465 1 94.44 194 ARG A C 1
ATOM 1423 O O . ARG A 1 194 ? 16.422 -2.244 6.395 1 94.44 194 ARG A O 1
ATOM 1430 N N . SER A 1 195 ? 18.188 -3.432 7.109 1 85.44 195 SER A N 1
ATOM 1431 C CA . SER A 1 195 ? 18.812 -2.262 7.734 1 85.44 195 SER A CA 1
ATOM 1432 C C . SER A 1 195 ? 19.578 -1.435 6.715 1 85.44 195 SER A C 1
ATOM 1434 O O . SER A 1 195 ? 20.344 -1.981 5.914 1 85.44 195 SER A O 1
ATOM 1436 N N . GLY A 1 196 ? 19.344 -0.119 6.73 1 76.31 196 GLY A N 1
ATOM 1437 C CA . GLY A 1 196 ? 20.188 0.82 6.008 1 76.31 196 GLY A CA 1
ATOM 1438 C C . GLY A 1 196 ? 19.938 0.827 4.512 1 76.31 196 GLY A C 1
ATOM 1439 O O . GLY A 1 196 ? 20.562 1.581 3.771 1 76.31 196 GLY A O 1
ATOM 1440 N N . LYS A 1 197 ? 19.25 -0.079 4.066 1 69.38 197 LYS A N 1
ATOM 1441 C CA . LYS A 1 197 ? 19.031 -0.14 2.627 1 69.38 197 LYS A CA 1
ATOM 1442 C C . LYS A 1 197 ? 17.578 0.164 2.279 1 69.38 197 LYS A C 1
ATOM 1444 O O . LYS A 1 197 ? 16.672 -0.627 2.582 1 69.38 197 LYS A O 1
ATOM 1449 N N . ARG A 1 198 ? 17.422 1.389 1.765 1 86.19 198 ARG A N 1
ATOM 1450 C CA . ARG A 1 198 ? 16.078 1.881 1.468 1 86.19 198 ARG A CA 1
ATOM 1451 C C . ARG A 1 198 ? 16 2.438 0.05 1 86.19 198 ARG A C 1
ATOM 1453 O O . ARG A 1 198 ? 17.031 2.611 -0.612 1 86.19 198 ARG A O 1
ATOM 1460 N N . PHE A 1 199 ? 14.812 2.457 -0.431 1 91.62 199 PHE A N 1
ATOM 1461 C CA . PHE A 1 199 ? 14.609 3.139 -1.703 1 91.62 199 PHE A CA 1
ATOM 1462 C C . PHE A 1 199 ? 15.141 4.566 -1.645 1 91.62 199 PHE A C 1
ATOM 1464 O O . PHE A 1 199 ? 15.078 5.215 -0.6 1 91.62 199 PHE A O 1
ATOM 1471 N N . SER A 1 200 ? 15.75 4.941 -2.729 1 94.94 200 SER A N 1
ATOM 1472 C CA . SER A 1 200 ? 16.266 6.301 -2.865 1 94.94 200 SER A CA 1
ATOM 1473 C C . SER A 1 200 ? 15.82 6.934 -4.18 1 94.94 200 SER A C 1
ATOM 1475 O O . SER A 1 200 ? 14.977 6.371 -4.891 1 94.94 200 SER A O 1
ATOM 1477 N N . ALA A 1 201 ? 16.188 8.164 -4.344 1 95.75 201 ALA A N 1
ATOM 1478 C CA . ALA A 1 201 ? 15.898 8.859 -5.598 1 95.75 201 ALA A CA 1
ATOM 1479 C C . ALA A 1 201 ? 17.109 9.672 -6.066 1 95.75 201 ALA A C 1
ATOM 1481 O O . ALA A 1 201 ? 17.922 10.117 -5.25 1 95.75 201 ALA A O 1
ATOM 1482 N N . GLU A 1 202 ? 17.188 9.766 -7.363 1 96.12 202 GLU A N 1
ATOM 1483 C CA . GLU A 1 202 ? 18.25 10.57 -7.977 1 96.12 202 GLU A CA 1
ATOM 1484 C C . GLU A 1 202 ? 17.672 11.523 -9.023 1 96.12 202 GLU A C 1
ATOM 1486 O O . GLU A 1 202 ? 16.688 11.195 -9.703 1 96.12 202 GLU A O 1
ATOM 1491 N N . GLU A 1 203 ? 18.344 12.656 -9.086 1 95.38 203 GLU A N 1
ATOM 1492 C CA . GLU A 1 203 ? 17.906 13.648 -10.07 1 95.38 203 GLU A CA 1
ATOM 1493 C C . GLU A 1 203 ? 18.594 13.414 -11.422 1 95.38 203 GLU A C 1
ATOM 1495 O O . GLU A 1 203 ? 19.734 12.961 -11.477 1 95.38 203 GLU A O 1
ATOM 1500 N N . GLN A 1 204 ? 17.844 13.625 -12.375 1 93.94 204 GLN A N 1
ATOM 1501 C CA . GLN A 1 204 ? 18.328 13.602 -13.75 1 93.94 204 GLN A CA 1
ATOM 1502 C C . GLN A 1 204 ? 17.766 14.773 -14.555 1 93.94 204 GLN A C 1
ATOM 1504 O O . GLN A 1 204 ? 16.594 15.125 -14.406 1 93.94 204 GLN A O 1
ATOM 1509 N N . PHE A 1 205 ? 18.625 15.328 -15.344 1 94.31 205 PHE A N 1
ATOM 1510 C CA . PHE A 1 205 ? 18.156 16.406 -16.203 1 94.31 205 PHE A CA 1
ATOM 1511 C C . PHE A 1 205 ? 18.031 15.945 -17.641 1 94.31 205 PHE A C 1
ATOM 1513 O O . PHE A 1 205 ? 18.922 15.266 -18.156 1 94.31 205 PHE A O 1
ATOM 1520 N N . SER A 1 206 ? 16.906 16.266 -18.219 1 92.19 206 SER A N 1
ATOM 1521 C CA . SER A 1 206 ? 16.734 15.992 -19.656 1 92.19 206 SER A CA 1
ATOM 1522 C C . SER A 1 206 ? 17.609 16.906 -20.5 1 92.19 206 SER A C 1
ATOM 1524 O O . SER A 1 206 ? 18.172 17.891 -20 1 92.19 206 SER A O 1
ATOM 1526 N N . PRO A 1 207 ? 17.656 16.516 -21.781 1 92.31 207 PRO A N 1
ATOM 1527 C CA . PRO A 1 207 ? 18.453 17.359 -22.672 1 92.31 207 PRO A CA 1
ATOM 1528 C C . PRO A 1 207 ? 17.938 18.797 -22.734 1 92.31 207 PRO A C 1
ATOM 1530 O O . PRO A 1 207 ? 18.719 19.734 -22.969 1 92.31 207 PRO A O 1
ATOM 1533 N N . ASN A 1 208 ? 16.641 19 -22.562 1 92.44 208 ASN A N 1
ATOM 1534 C CA . ASN A 1 208 ? 16.062 20.344 -22.641 1 92.44 208 ASN A CA 1
ATOM 1535 C C . ASN A 1 208 ? 16.016 21.016 -21.266 1 92.44 208 ASN A C 1
ATOM 1537 O O . ASN A 1 208 ? 15.352 22.047 -21.094 1 92.44 208 ASN A O 1
ATOM 1541 N N . GLY A 1 209 ? 16.516 20.406 -20.25 1 91.44 209 GLY A N 1
ATOM 1542 C CA . GLY A 1 209 ? 16.75 21.062 -18.969 1 91.44 209 GLY A CA 1
ATOM 1543 C C . GLY A 1 209 ? 15.664 20.766 -17.953 1 91.44 209 GLY A C 1
ATOM 1544 O O . GLY A 1 209 ? 15.688 21.312 -16.844 1 91.44 209 GLY A O 1
ATOM 1545 N N . LYS A 1 210 ? 14.797 19.891 -18.25 1 92.88 210 LYS A N 1
ATOM 1546 C CA . LYS A 1 210 ? 13.758 19.531 -17.281 1 92.88 210 LYS A CA 1
ATOM 1547 C C . LYS A 1 210 ? 14.297 18.594 -16.203 1 92.88 210 LYS A C 1
ATOM 1549 O O . LYS A 1 210 ? 15.086 17.688 -16.516 1 92.88 210 LYS A O 1
ATOM 1554 N N . ARG A 1 211 ? 13.875 18.875 -15.047 1 95.38 211 ARG A N 1
ATOM 1555 C CA . ARG A 1 211 ? 14.336 18.109 -13.906 1 95.38 211 ARG A CA 1
ATOM 1556 C C . ARG A 1 211 ? 13.469 16.859 -13.703 1 95.38 211 ARG A C 1
ATOM 1558 O O . ARG A 1 211 ? 12.25 16.969 -13.555 1 95.38 211 ARG A O 1
ATOM 1565 N N . PHE A 1 212 ? 14.055 15.648 -13.711 1 95.69 212 PHE A N 1
ATOM 1566 C CA . PHE A 1 212 ? 13.391 14.375 -13.477 1 95.69 212 PHE A CA 1
ATOM 1567 C C . PHE A 1 212 ? 13.953 13.695 -12.234 1 95.69 212 PHE A C 1
ATOM 1569 O O . PHE A 1 212 ? 15.094 13.953 -11.844 1 95.69 212 PHE A O 1
ATOM 1576 N N . ILE A 1 213 ? 13.094 12.859 -11.664 1 95.69 213 ILE A N 1
ATOM 1577 C CA . ILE A 1 213 ? 13.484 12.031 -10.531 1 95.69 213 ILE A CA 1
ATOM 1578 C C . ILE A 1 213 ? 13.383 10.555 -10.906 1 95.69 213 ILE A C 1
ATOM 1580 O O . ILE A 1 213 ? 12.367 10.117 -11.445 1 95.69 213 ILE A O 1
ATOM 1584 N N . TRP A 1 214 ? 14.461 9.812 -10.594 1 95.19 214 TRP A N 1
ATOM 1585 C CA . TRP A 1 214 ? 14.477 8.367 -10.727 1 95.19 214 TRP A CA 1
ATOM 1586 C C . TRP A 1 214 ? 14.508 7.688 -9.359 1 95.19 214 TRP A C 1
ATOM 1588 O O . TRP A 1 214 ? 15.406 7.945 -8.555 1 95.19 214 TRP A O 1
ATOM 1598 N N . VAL A 1 215 ? 13.578 6.824 -9.148 1 94.94 215 VAL A N 1
ATOM 1599 C CA . VAL A 1 215 ? 13.594 6.039 -7.918 1 94.94 215 VAL A CA 1
ATOM 1600 C C . VAL A 1 215 ? 14.531 4.848 -8.07 1 94.94 215 VAL A C 1
ATOM 1602 O O . VAL A 1 215 ? 14.562 4.199 -9.117 1 94.94 215 VAL A O 1
ATOM 1605 N N . LYS A 1 216 ? 15.336 4.629 -6.996 1 92.38 216 LYS A N 1
ATOM 1606 C CA . LYS A 1 216 ? 16.297 3.527 -6.969 1 92.38 216 LYS A CA 1
ATOM 1607 C C . LYS A 1 216 ? 16 2.58 -5.809 1 92.38 216 LYS A C 1
ATOM 1609 O O . LYS A 1 216 ? 15.711 3.023 -4.695 1 92.38 216 LYS A O 1
ATOM 1614 N N . GLY A 1 217 ? 16.094 1.294 -6.137 1 89.12 217 GLY A N 1
ATOM 1615 C CA . GLY A 1 217 ? 15.93 0.301 -5.086 1 89.12 217 GLY A CA 1
ATOM 1616 C C . GLY A 1 217 ? 17.188 0.071 -4.281 1 89.12 217 GLY A C 1
ATOM 1617 O O . GLY A 1 217 ? 18.266 0.543 -4.656 1 89.12 217 GLY A O 1
ATOM 1618 N N . GLY A 1 218 ? 17.016 -0.558 -3.16 1 84.38 218 GLY A N 1
ATOM 1619 C CA . GLY A 1 218 ? 18.141 -0.922 -2.328 1 84.38 218 GLY A CA 1
ATOM 1620 C C . GLY A 1 218 ? 18.703 -2.297 -2.648 1 84.38 218 GLY A C 1
ATOM 1621 O O . GLY A 1 218 ? 18.156 -3.012 -3.494 1 84.38 218 GLY A O 1
ATOM 1622 N N . ASP A 1 219 ? 19.844 -2.621 -1.959 1 86.69 219 ASP A N 1
ATOM 1623 C CA . ASP A 1 219 ? 20.484 -3.926 -2.102 1 86.69 219 ASP A CA 1
ATOM 1624 C C . ASP A 1 219 ? 19.594 -5.031 -1.529 1 86.69 219 ASP A C 1
ATOM 1626 O O . ASP A 1 219 ? 19.359 -5.082 -0.321 1 86.69 219 ASP A O 1
ATOM 1630 N N . GLN A 1 220 ? 19.266 -5.953 -2.344 1 85.88 220 GLN A N 1
ATOM 1631 C CA . GLN A 1 220 ? 18.312 -7 -1.969 1 85.88 220 GLN A CA 1
ATOM 1632 C C . GLN A 1 220 ? 19.047 -8.203 -1.363 1 85.88 220 GLN A C 1
ATOM 1634 O O . GLN A 1 220 ? 18.406 -9.164 -0.932 1 85.88 220 GLN A O 1
ATOM 1639 N N . GLN A 1 221 ? 20.281 -8.141 -1.301 1 88.5 221 GLN A N 1
ATOM 1640 C CA . GLN A 1 221 ? 21.062 -9.289 -0.838 1 88.5 221 GLN A CA 1
ATOM 1641 C C . GLN A 1 221 ? 21.438 -9.141 0.631 1 88.5 221 GLN A C 1
ATOM 1643 O O . GLN A 1 221 ? 22.156 -9.984 1.182 1 88.5 221 GLN A O 1
ATOM 1648 N N . VAL A 1 222 ? 20.969 -8.07 1.216 1 90.12 222 VAL A N 1
ATOM 1649 C CA . VAL A 1 222 ? 21.188 -7.863 2.643 1 90.12 222 VAL A CA 1
ATOM 1650 C C . VAL A 1 222 ? 20.203 -8.695 3.449 1 90.12 222 VAL A C 1
ATOM 1652 O O . VAL A 1 222 ? 18.984 -8.602 3.242 1 90.12 222 VAL A O 1
ATOM 1655 N N . SER A 1 223 ? 20.734 -9.5 4.297 1 92.44 223 SER A N 1
ATOM 1656 C CA . SER A 1 223 ? 19.875 -10.336 5.125 1 92.44 223 SER A CA 1
ATOM 1657 C C . SER A 1 223 ? 19.172 -9.516 6.203 1 92.44 223 SER A C 1
ATOM 1659 O O . SER A 1 223 ? 19.609 -8.414 6.539 1 92.44 223 SER A O 1
ATOM 1661 N N . THR A 1 224 ? 18.016 -10.039 6.594 1 96.31 224 THR A N 1
ATOM 1662 C CA . THR A 1 224 ? 17.266 -9.461 7.703 1 96.31 224 THR A CA 1
ATOM 1663 C C . THR A 1 224 ? 17.391 -10.336 8.953 1 96.31 224 THR A C 1
ATOM 1665 O O . THR A 1 224 ? 18.234 -11.219 9.008 1 96.31 224 THR A O 1
ATOM 1668 N N . ALA A 1 225 ? 16.672 -9.969 10.086 1 95.88 225 ALA A N 1
ATOM 1669 C CA . ALA A 1 225 ? 16.734 -10.711 11.344 1 95.88 225 ALA A CA 1
ATOM 1670 C C . ALA A 1 225 ? 16.312 -12.172 11.141 1 95.88 225 ALA A C 1
ATOM 1672 O O . ALA A 1 225 ? 15.602 -12.484 10.188 1 95.88 225 ALA A O 1
ATOM 1673 N N . PRO A 1 226 ? 16.781 -13.094 11.992 1 96.19 226 PRO A N 1
ATOM 1674 C CA . PRO A 1 226 ? 16.359 -14.484 11.883 1 96.19 226 PRO A CA 1
ATOM 1675 C C . PRO A 1 226 ? 14.836 -14.648 11.906 1 96.19 226 PRO A C 1
ATOM 1677 O O . PRO A 1 226 ? 14.141 -13.836 12.516 1 96.19 226 PRO A O 1
ATOM 1680 N N . GLU A 1 227 ? 14.297 -15.648 11.188 1 96.69 227 GLU A N 1
ATOM 1681 C CA . GLU A 1 227 ? 12.891 -16.062 11.188 1 96.69 227 GLU A CA 1
ATOM 1682 C C . GLU A 1 227 ? 12.039 -15.078 10.391 1 96.69 227 GLU A C 1
ATOM 1684 O O . GLU A 1 227 ? 10.812 -15.086 10.5 1 96.69 227 GLU A O 1
ATOM 1689 N N . THR A 1 228 ? 12.742 -14.25 9.633 1 98.38 228 THR A N 1
ATOM 1690 C CA . THR A 1 228 ? 12.031 -13.352 8.727 1 98.38 228 THR A CA 1
ATOM 1691 C C . THR A 1 228 ? 12.141 -13.836 7.289 1 98.38 228 THR A C 1
ATOM 1693 O O . THR A 1 228 ? 12.961 -14.695 6.977 1 98.38 228 THR A O 1
ATOM 1696 N N . ASP A 1 229 ? 11.32 -13.328 6.434 1 98.62 229 ASP A N 1
ATOM 1697 C CA . ASP A 1 229 ? 11.133 -13.836 5.078 1 98.62 229 ASP A CA 1
ATOM 1698 C C . ASP A 1 229 ? 12.414 -13.695 4.258 1 98.62 229 ASP A C 1
ATOM 1700 O O . ASP A 1 229 ? 12.906 -14.672 3.693 1 98.62 229 ASP A O 1
ATOM 1704 N N . ALA A 1 230 ? 13.008 -12.508 4.23 1 97.88 230 ALA A N 1
ATOM 1705 C CA . ALA A 1 230 ? 14.211 -12.305 3.418 1 97.88 230 ALA A CA 1
ATOM 1706 C C . ALA A 1 230 ? 15.352 -13.195 3.891 1 97.88 230 ALA A C 1
ATOM 1708 O O . ALA A 1 230 ? 16.094 -13.758 3.074 1 97.88 230 ALA A O 1
ATOM 1709 N N . ALA A 1 231 ? 15.516 -13.289 5.238 1 98.38 231 ALA A N 1
ATOM 1710 C CA . ALA A 1 231 ? 16.562 -14.156 5.777 1 98.38 231 ALA A CA 1
ATOM 1711 C C . ALA A 1 231 ? 16.344 -15.602 5.352 1 98.38 231 ALA A C 1
ATOM 1713 O O . ALA A 1 231 ? 17.281 -16.281 4.938 1 98.38 231 ALA A O 1
ATOM 1714 N N . ALA A 1 232 ? 15.094 -16.125 5.449 1 98.69 232 ALA A N 1
ATOM 1715 C CA . ALA A 1 232 ? 14.773 -17.484 5.043 1 98.69 232 ALA A CA 1
ATOM 1716 C C . ALA A 1 232 ? 15.07 -17.703 3.564 1 98.69 232 ALA A C 1
ATOM 1718 O O . ALA A 1 232 ? 15.648 -18.719 3.184 1 98.69 232 ALA A O 1
ATOM 1719 N N . ASN A 1 233 ? 14.688 -16.797 2.752 1 98.56 233 ASN A N 1
ATOM 1720 C CA . ASN A 1 233 ? 14.93 -16.922 1.318 1 98.56 233 ASN A CA 1
ATOM 1721 C C . ASN A 1 233 ? 16.422 -17 1.006 1 98.56 233 ASN A C 1
ATOM 1723 O O . ASN A 1 233 ? 16.844 -17.859 0.22 1 98.56 233 ASN A O 1
ATOM 1727 N N . LEU A 1 234 ? 17.188 -16.125 1.613 1 97.62 234 LEU A N 1
ATOM 1728 C CA . LEU A 1 234 ? 18.625 -16.094 1.366 1 97.62 234 LEU A CA 1
ATOM 1729 C C . LEU A 1 234 ? 19.297 -17.375 1.869 1 97.62 234 LEU A C 1
ATOM 1731 O O . LEU A 1 234 ? 20.344 -17.766 1.378 1 97.62 234 LEU A O 1
ATOM 1735 N N . ASP A 1 235 ? 18.625 -18.016 2.83 1 98.12 235 ASP A N 1
ATOM 1736 C CA . ASP A 1 235 ? 19.125 -19.266 3.365 1 98.12 235 ASP A CA 1
ATOM 1737 C C . ASP A 1 235 ? 18.656 -20.453 2.518 1 98.12 235 ASP A C 1
ATOM 1739 O O . ASP A 1 235 ? 18.953 -21.609 2.834 1 98.12 235 ASP A O 1
ATOM 1743 N N . GLY A 1 236 ? 17.859 -20.234 1.499 1 98.44 236 GLY A N 1
ATOM 1744 C CA . GLY A 1 236 ? 17.5 -21.281 0.549 1 98.44 236 GLY A CA 1
ATOM 1745 C C . GLY A 1 236 ? 16.125 -21.859 0.793 1 98.44 236 GLY A C 1
ATOM 1746 O O . GLY A 1 236 ? 15.766 -22.891 0.213 1 98.44 236 GLY A O 1
ATOM 1747 N N . PHE A 1 237 ? 15.336 -21.25 1.637 1 98.88 237 PHE A N 1
ATOM 1748 C CA . PHE A 1 237 ? 14.008 -21.75 1.966 1 98.88 237 PHE A CA 1
ATOM 1749 C C . PHE A 1 237 ? 12.93 -20.922 1.256 1 98.88 237 PHE A C 1
ATOM 1751 O O . PHE A 1 237 ? 13.125 -19.734 0.987 1 98.88 237 PHE A O 1
ATOM 1758 N N . ILE A 1 238 ? 11.812 -21.578 0.92 1 98.94 238 ILE A N 1
ATOM 1759 C CA . ILE A 1 238 ? 10.594 -20.844 0.567 1 98.94 238 ILE A CA 1
ATOM 1760 C C . ILE A 1 238 ? 10.008 -20.172 1.809 1 98.94 238 ILE A C 1
ATOM 1762 O O . ILE A 1 238 ? 9.773 -20.844 2.824 1 98.94 238 ILE A O 1
ATOM 1766 N N . SER A 1 239 ? 9.898 -18.875 1.76 1 98.94 239 SER A N 1
ATOM 1767 C CA . SER A 1 239 ? 9.266 -18.188 2.879 1 98.94 239 SER A CA 1
ATOM 1768 C C . SER A 1 239 ? 7.77 -18.016 2.645 1 98.94 239 SER A C 1
ATOM 1770 O O . SER A 1 239 ? 7.344 -17.703 1.527 1 98.94 239 SER A O 1
ATOM 1772 N N . VAL A 1 240 ? 6.945 -18.297 3.625 1 98.88 240 VAL A N 1
ATOM 1773 C CA . VAL A 1 240 ? 5.508 -18.031 3.66 1 98.88 240 VAL A CA 1
ATOM 1774 C C . VAL A 1 240 ? 5.184 -17.109 4.824 1 98.88 240 VAL A C 1
ATOM 1776 O O . VAL A 1 240 ? 5.41 -17.453 5.988 1 98.88 240 VAL A O 1
ATOM 1779 N N . THR A 1 241 ? 4.719 -15.961 4.551 1 98.88 241 THR A N 1
ATOM 1780 C CA . THR A 1 241 ? 4.332 -15 5.574 1 98.88 241 THR A CA 1
ATOM 1781 C C . THR A 1 241 ? 2.826 -14.766 5.555 1 98.88 241 THR A C 1
ATOM 1783 O O . THR A 1 241 ? 2.291 -14.211 4.586 1 98.88 241 THR A O 1
ATOM 1786 N N . PRO A 1 242 ? 2.074 -15.219 6.602 1 98.62 242 PRO A N 1
ATOM 1787 C CA . PRO A 1 242 ? 0.675 -14.797 6.699 1 98.62 242 PRO A CA 1
ATOM 1788 C C . PRO A 1 242 ? 0.528 -13.305 6.973 1 98.62 242 PRO A C 1
ATOM 1790 O O . PRO A 1 242 ? 1.221 -12.758 7.836 1 98.62 242 PRO A O 1
ATOM 1793 N N . MET A 1 243 ? -0.391 -12.688 6.211 1 98.44 243 MET A N 1
ATOM 1794 C CA . MET A 1 243 ? -0.519 -11.234 6.305 1 98.44 243 MET A CA 1
ATOM 1795 C C . MET A 1 243 ? -1.981 -10.828 6.441 1 98.44 243 MET A C 1
ATOM 1797 O O . MET A 1 243 ? -2.881 -11.602 6.121 1 98.44 243 MET A O 1
ATOM 1801 N N . ARG A 1 244 ? -2.211 -9.602 6.992 1 97.62 244 ARG A N 1
ATOM 1802 C CA . ARG A 1 244 ? -3.498 -8.914 7.031 1 97.62 244 ARG A CA 1
ATOM 1803 C C . ARG A 1 244 ? -3.354 -7.461 6.602 1 97.62 244 ARG A C 1
ATOM 1805 O O . ARG A 1 244 ? -2.322 -6.832 6.852 1 97.62 244 ARG A O 1
ATOM 1812 N N . ALA A 1 245 ? -4.438 -6.996 5.992 1 97.12 245 ALA A N 1
ATOM 1813 C CA . ALA A 1 245 ? -4.488 -5.582 5.629 1 97.12 245 ALA A CA 1
ATOM 1814 C C . ALA A 1 245 ? -4.816 -4.719 6.844 1 97.12 245 ALA A C 1
ATOM 1816 O O . ALA A 1 245 ? -5.797 -3.969 6.832 1 97.12 245 ALA A O 1
ATOM 1817 N N . ASP A 1 246 ? -4.102 -4.809 7.883 1 97.62 246 ASP A N 1
ATOM 1818 C CA . ASP A 1 246 ? -4.176 -4.07 9.141 1 97.62 246 ASP A CA 1
ATOM 1819 C C . ASP A 1 246 ? -2.805 -3.523 9.539 1 97.62 246 ASP A C 1
ATOM 1821 O O . ASP A 1 246 ? -1.905 -4.285 9.891 1 97.62 246 ASP A O 1
ATOM 1825 N N . LEU A 1 247 ? -2.711 -2.217 9.539 1 98.19 247 LEU A N 1
ATOM 1826 C CA . LEU A 1 247 ? -1.42 -1.582 9.781 1 98.19 247 LEU A CA 1
ATOM 1827 C C . LEU A 1 247 ? -1.287 -1.169 11.242 1 98.19 247 LEU A C 1
ATOM 1829 O O . LEU A 1 247 ? -0.265 -0.609 11.648 1 98.19 247 LEU A O 1
ATOM 1833 N N . THR A 1 248 ? -2.213 -1.473 12.055 1 98.25 248 THR A N 1
ATOM 1834 C CA . THR A 1 248 ? -2.223 -1.022 13.445 1 98.25 248 THR A CA 1
ATOM 1835 C C . THR A 1 248 ? -1.002 -1.55 14.188 1 98.25 248 THR A C 1
ATOM 1837 O O . THR A 1 248 ? -0.689 -2.74 14.117 1 98.25 248 THR A O 1
ATOM 1840 N N . ALA A 1 249 ? -0.273 -0.656 14.805 1 97.31 249 ALA A N 1
ATOM 1841 C CA . ALA A 1 249 ? 0.697 -1.057 15.82 1 97.31 249 ALA A CA 1
ATOM 1842 C C . ALA A 1 249 ? 0.011 -1.341 17.156 1 97.31 249 ALA A C 1
ATOM 1844 O O . ALA A 1 249 ? 0.028 -0.504 18.062 1 97.31 249 ALA A O 1
ATOM 1845 N N . HIS A 1 250 ? -0.455 -2.512 17.328 1 95.25 250 HIS A N 1
ATOM 1846 C CA . HIS A 1 250 ? -1.31 -2.854 18.469 1 95.25 250 HIS A CA 1
ATOM 1847 C C . HIS A 1 250 ? -0.579 -2.648 19.781 1 95.25 250 HIS A C 1
ATOM 1849 O O . HIS A 1 250 ? -1.189 -2.254 20.781 1 95.25 250 HIS A O 1
ATOM 1855 N N . ASP A 1 251 ? 0.688 -2.838 19.812 1 94.56 251 ASP A N 1
ATOM 1856 C CA . ASP A 1 251 ? 1.486 -2.748 21.031 1 94.56 251 ASP A CA 1
ATOM 1857 C C . ASP A 1 251 ? 1.649 -1.296 21.469 1 94.56 251 ASP A C 1
ATOM 1859 O O . ASP A 1 251 ? 2.055 -1.03 22.609 1 94.56 251 ASP A O 1
ATOM 1863 N N . ALA A 1 252 ? 1.361 -0.342 20.562 1 96.25 252 ALA A N 1
ATOM 1864 C CA . ALA A 1 252 ? 1.592 1.068 20.859 1 96.25 252 ALA A CA 1
ATOM 1865 C C . ALA A 1 252 ? 0.301 1.754 21.312 1 96.25 252 ALA A C 1
ATOM 1867 O O . ALA A 1 252 ? 0.331 2.867 21.828 1 96.25 252 ALA A O 1
ATOM 1868 N N . VAL A 1 253 ? -0.857 1.106 21.141 1 96.75 253 VAL A N 1
ATOM 1869 C CA . VAL A 1 253 ? -2.162 1.74 21.281 1 96.75 253 VAL A CA 1
ATOM 1870 C C . VAL A 1 253 ? -2.354 2.195 22.734 1 96.75 253 VAL A C 1
ATOM 1872 O O . VAL A 1 253 ? -2.664 3.361 22.984 1 96.75 253 VAL A O 1
ATOM 1875 N N . GLU A 1 254 ? -2.121 1.315 23.672 1 96.31 254 GLU A N 1
ATOM 1876 C CA . GLU A 1 254 ? -2.398 1.629 25.078 1 96.31 254 GLU A CA 1
ATOM 1877 C C . GLU A 1 254 ? -1.531 2.787 25.562 1 96.31 254 GLU A C 1
ATOM 1879 O O . GLU A 1 254 ? -2.031 3.721 26.188 1 96.31 254 GLU A O 1
ATOM 1884 N N . ALA A 1 255 ? -0.22 2.77 25.266 1 95.25 255 ALA A N 1
ATOM 1885 C CA . ALA A 1 255 ? 0.698 3.818 25.703 1 95.25 255 ALA A CA 1
ATOM 1886 C C . ALA A 1 255 ? 0.309 5.172 25.125 1 95.25 255 ALA A C 1
ATOM 1888 O O . ALA A 1 255 ? 0.474 6.207 25.766 1 95.25 255 ALA A O 1
ATOM 1889 N N . LEU A 1 256 ? -0.19 5.152 23.953 1 96.81 256 LEU A N 1
ATOM 1890 C CA . LEU A 1 256 ? -0.498 6.387 23.234 1 96.81 256 LEU A CA 1
ATOM 1891 C C . LEU A 1 256 ? -1.787 7.012 23.766 1 96.81 256 LEU A C 1
ATOM 1893 O O . LEU A 1 256 ? -2.064 8.18 23.5 1 96.81 256 LEU A O 1
ATOM 1897 N N . LYS A 1 257 ? -2.6 6.281 24.562 1 96.44 257 LYS A N 1
ATOM 1898 C CA . LYS A 1 257 ? -3.861 6.797 25.078 1 96.44 257 LYS A CA 1
ATOM 1899 C C . LYS A 1 257 ? -3.625 7.992 26 1 96.44 257 LYS A C 1
ATOM 1901 O O . LYS A 1 257 ? -4.559 8.734 26.328 1 96.44 257 LYS A O 1
ATOM 1906 N N . ALA A 1 258 ? -2.432 8.258 26.359 1 94.75 258 ALA A N 1
ATOM 1907 C CA . ALA A 1 258 ? -2.07 9.383 27.219 1 94.75 258 ALA A CA 1
ATOM 1908 C C . ALA A 1 258 ? -2.387 10.711 26.547 1 94.75 258 ALA A C 1
ATOM 1910 O O . ALA A 1 258 ? -2.512 11.742 27.203 1 94.75 258 ALA A O 1
ATOM 1911 N N . ILE A 1 259 ? -2.588 10.695 25.234 1 96.62 259 ILE A N 1
ATOM 1912 C CA . ILE A 1 259 ? -2.777 11.961 24.531 1 96.62 259 ILE A CA 1
ATOM 1913 C C . ILE A 1 259 ? -4.258 12.336 24.547 1 96.62 259 ILE A C 1
ATOM 1915 O O . ILE A 1 259 ? -4.621 13.453 24.156 1 96.62 259 ILE A O 1
ATOM 1919 N N . GLU A 1 260 ? -5.062 11.383 24.875 1 97 260 GLU A N 1
ATOM 1920 C CA . GLU A 1 260 ? -6.5 11.617 24.828 1 97 260 GLU A CA 1
ATOM 1921 C C . GLU A 1 260 ? -6.922 12.688 25.828 1 97 260 GLU A C 1
ATOM 1923 O O . GLU A 1 260 ? -6.297 12.836 26.891 1 97 260 GLU A O 1
ATOM 1928 N N . MET B 1 1 ? 12.172 23.797 13.82 1 95.88 1 MET B N 1
ATOM 1929 C CA . MET B 1 1 ? 11.844 22.469 13.289 1 95.88 1 MET B CA 1
ATOM 1930 C C . MET B 1 1 ? 11.672 22.516 11.781 1 95.88 1 MET B C 1
ATOM 1932 O O . MET B 1 1 ? 11.125 23.484 11.242 1 95.88 1 MET B O 1
ATOM 1936 N N . ARG B 1 2 ? 12.258 21.609 11 1 98.62 2 ARG B N 1
ATOM 1937 C CA . ARG B 1 2 ? 12.07 21.5 9.555 1 98.62 2 ARG B CA 1
ATOM 1938 C C . ARG B 1 2 ? 11.023 20.453 9.219 1 98.62 2 ARG B C 1
ATOM 1940 O O . ARG B 1 2 ? 11.156 19.281 9.609 1 98.62 2 ARG B O 1
ATOM 1947 N N . ILE B 1 3 ? 9.961 20.906 8.516 1 98.88 3 ILE B N 1
ATOM 1948 C CA . ILE B 1 3 ? 8.828 20.016 8.258 1 98.88 3 ILE B CA 1
ATOM 1949 C C . ILE B 1 3 ? 8.617 19.859 6.754 1 98.88 3 ILE B C 1
ATOM 1951 O O . ILE B 1 3 ? 8.609 20.859 6.02 1 98.88 3 ILE B O 1
ATOM 1955 N N . LEU B 1 4 ? 8.539 18.641 6.254 1 98.94 4 LEU B N 1
ATOM 1956 C CA . LEU B 1 4 ? 8.117 18.344 4.887 1 98.94 4 LEU B CA 1
ATOM 1957 C C . LEU B 1 4 ? 6.617 18.094 4.828 1 98.94 4 LEU B C 1
ATOM 1959 O O . LEU B 1 4 ? 6.086 17.281 5.594 1 98.94 4 LEU B O 1
ATOM 1963 N N . VAL B 1 5 ? 5.977 18.781 3.916 1 98.88 5 VAL B N 1
ATOM 1964 C CA . VAL B 1 5 ? 4.539 18.656 3.693 1 98.88 5 VAL B CA 1
ATOM 1965 C C . VAL B 1 5 ? 4.281 18.062 2.312 1 98.88 5 VAL B C 1
ATOM 1967 O O . VAL B 1 5 ? 4.887 18.484 1.323 1 98.88 5 VAL B O 1
ATOM 1970 N N . THR B 1 6 ? 3.42 17.047 2.246 1 98.75 6 THR B N 1
ATOM 1971 C CA . THR B 1 6 ? 2.941 16.469 0.998 1 98.75 6 THR B CA 1
ATOM 1972 C C . THR B 1 6 ? 1.456 16.125 1.092 1 98.75 6 THR B C 1
ATOM 1974 O O . THR B 1 6 ? 0.768 16.594 2.006 1 98.75 6 THR B O 1
ATOM 1977 N N . ASN B 1 7 ? 0.861 15.547 -0.007 1 97.94 7 ASN B N 1
ATOM 1978 C CA . ASN B 1 7 ? -0.537 15.133 -0.035 1 97.94 7 ASN B CA 1
ATOM 1979 C C . ASN B 1 7 ? -0.838 14.266 -1.254 1 97.94 7 ASN B C 1
ATOM 1981 O O . ASN B 1 7 ? 0.073 13.891 -1.993 1 97.94 7 ASN B O 1
ATOM 1985 N N . ASP B 1 8 ? -2.203 13.82 -1.3 1 96.38 8 ASP B N 1
ATOM 1986 C CA . ASP B 1 8 ? -2.539 13.086 -2.518 1 96.38 8 ASP B CA 1
ATOM 1987 C C . ASP B 1 8 ? -3.605 13.828 -3.324 1 96.38 8 ASP B C 1
ATOM 1989 O O . ASP B 1 8 ? -3.971 13.398 -4.418 1 96.38 8 ASP B O 1
ATOM 1993 N N . ASP B 1 9 ? -3.99 15.031 -2.85 1 96.81 9 ASP B N 1
ATOM 1994 C CA . ASP B 1 9 ? -5.008 15.789 -3.572 1 96.81 9 ASP B CA 1
ATOM 1995 C C . ASP B 1 9 ? -4.371 16.734 -4.59 1 96.81 9 ASP B C 1
ATOM 1997 O O . ASP B 1 9 ? -5.066 17.281 -5.445 1 96.81 9 ASP B O 1
ATOM 2001 N N . GLY B 1 10 ? -3.123 16.906 -4.457 1 97.44 10 GLY B N 1
ATOM 2002 C CA . GLY B 1 10 ? -2.422 17.781 -5.379 1 97.44 10 GLY B CA 1
ATOM 2003 C C . GLY B 1 10 ? -1.928 19.062 -4.727 1 97.44 10 GLY B C 1
ATOM 2004 O O . GLY B 1 10 ? -2.434 19.469 -3.678 1 97.44 10 GLY B O 1
ATOM 2005 N N . ILE B 1 11 ? -0.996 19.734 -5.32 1 97.75 11 ILE B N 1
ATOM 2006 C CA . ILE B 1 11 ? -0.232 20.844 -4.75 1 97.75 11 ILE B CA 1
ATOM 2007 C C . ILE B 1 11 ? -1.14 22.047 -4.57 1 97.75 11 ILE B C 1
ATOM 2009 O O . ILE B 1 11 ? -0.865 22.922 -3.738 1 97.75 11 ILE B O 1
ATOM 2013 N N . SER B 1 12 ? -2.238 22.141 -5.32 1 97 12 SER B N 1
ATOM 2014 C CA . SER B 1 12 ? -3.121 23.297 -5.238 1 97 12 SER B CA 1
ATOM 2015 C C . SER B 1 12 ? -4.363 23 -4.406 1 97 12 SER B C 1
ATOM 2017 O O . SER B 1 12 ? -5.285 23.812 -4.336 1 97 12 SER B O 1
ATOM 2019 N N . ALA B 1 13 ? -4.414 21.906 -3.811 1 97.31 13 ALA B N 1
ATOM 2020 C CA . ALA B 1 13 ? -5.605 21.469 -3.092 1 97.31 13 ALA B CA 1
ATOM 2021 C C . ALA B 1 13 ? -5.82 22.297 -1.826 1 97.31 13 ALA B C 1
ATOM 2023 O O . ALA B 1 13 ? -4.859 22.641 -1.128 1 97.31 13 ALA B O 1
ATOM 2024 N N . PRO B 1 14 ? -7.07 22.625 -1.477 1 97.19 14 PRO B N 1
ATOM 2025 C CA . PRO B 1 14 ? -7.359 23.391 -0.26 1 97.19 14 PRO B CA 1
ATOM 2026 C C . PRO B 1 14 ? -6.867 22.688 1.006 1 97.19 14 PRO B C 1
ATOM 2028 O O . PRO B 1 14 ? -6.441 23.359 1.955 1 97.19 14 PRO B O 1
ATOM 2031 N N . GLY B 1 15 ? -6.918 21.391 1.041 1 98.12 15 GLY B N 1
ATOM 2032 C CA . GLY B 1 15 ? -6.434 20.656 2.195 1 98.12 15 GLY B CA 1
ATOM 2033 C C . GLY B 1 15 ? -4.945 20.828 2.436 1 98.12 15 GLY B C 1
ATOM 2034 O O . GLY B 1 15 ? -4.492 20.844 3.582 1 98.12 15 GLY B O 1
ATOM 2035 N N . LEU B 1 16 ? -4.191 20.953 1.365 1 98.56 16 LEU B N 1
ATOM 2036 C CA . LEU B 1 16 ? -2.758 21.172 1.512 1 98.56 16 LEU B CA 1
ATOM 2037 C C . LEU B 1 16 ? -2.48 22.547 2.139 1 98.56 16 LEU B C 1
ATOM 2039 O O . LEU B 1 16 ? -1.543 22.688 2.926 1 98.56 16 LEU B O 1
ATOM 2043 N N . ALA B 1 17 ? -3.266 23.531 1.752 1 98.31 17 ALA B N 1
ATOM 2044 C CA . ALA B 1 17 ? -3.121 24.859 2.355 1 98.31 17 ALA B CA 1
ATOM 2045 C C . ALA B 1 17 ? -3.334 24.797 3.865 1 98.31 17 ALA B C 1
ATOM 2047 O O . ALA B 1 17 ? -2.621 25.453 4.625 1 98.31 17 ALA B O 1
ATOM 2048 N N . VAL B 1 18 ? -4.324 24.047 4.25 1 98.69 18 VAL B N 1
ATOM 2049 C CA . VAL B 1 18 ? -4.598 23.844 5.668 1 98.69 18 VAL B CA 1
ATOM 2050 C C . VAL B 1 18 ? -3.398 23.172 6.336 1 98.69 18 VAL B C 1
ATOM 2052 O O . VAL B 1 18 ? -2.975 23.578 7.422 1 98.69 18 VAL B O 1
ATOM 2055 N N . LEU B 1 19 ? -2.842 22.172 5.715 1 98.88 19 LEU B N 1
ATOM 2056 C CA . LEU B 1 19 ? -1.701 21.469 6.281 1 98.88 19 LEU B CA 1
ATOM 2057 C C . LEU B 1 19 ? -0.484 22.375 6.379 1 98.88 19 LEU B C 1
ATOM 2059 O O . LEU B 1 19 ? 0.289 22.297 7.336 1 98.88 19 LEU B O 1
ATOM 2063 N N . GLU B 1 20 ? -0.286 23.141 5.359 1 98.69 20 GLU B N 1
ATOM 2064 C CA . GLU B 1 20 ? 0.809 24.109 5.383 1 98.69 20 GLU B CA 1
ATOM 2065 C C . GLU B 1 20 ? 0.684 25.047 6.578 1 98.69 20 GLU B C 1
ATOM 2067 O O . GLU B 1 20 ? 1.684 25.391 7.215 1 98.69 20 GLU B O 1
ATOM 2072 N N . GLN B 1 21 ? -0.504 25.484 6.852 1 98.5 21 GLN B N 1
ATOM 2073 C CA . GLN B 1 21 ? -0.744 26.328 8.008 1 98.5 21 GLN B CA 1
ATOM 2074 C C . GLN B 1 21 ? -0.4 25.609 9.305 1 98.5 21 GLN B C 1
ATOM 2076 O O . GLN B 1 21 ? 0.251 26.172 10.188 1 98.5 21 GLN B O 1
ATOM 2081 N N . ILE B 1 22 ? -0.878 24.391 9.43 1 98.81 22 ILE B N 1
ATOM 2082 C CA . ILE B 1 22 ? -0.578 23.562 10.602 1 98.81 22 ILE B CA 1
ATOM 2083 C C . ILE B 1 22 ? 0.934 23.406 10.75 1 98.81 22 ILE B C 1
ATOM 2085 O O . ILE B 1 22 ? 1.481 23.609 11.836 1 98.81 22 ILE B O 1
ATOM 2089 N N . ALA B 1 23 ? 1.617 23.094 9.656 1 98.88 23 ALA B N 1
ATOM 2090 C CA . ALA B 1 23 ? 3.062 22.875 9.656 1 98.88 23 ALA B CA 1
ATOM 2091 C C . ALA B 1 23 ? 3.799 24.156 10.055 1 98.88 23 ALA B C 1
ATOM 2093 O O . ALA B 1 23 ? 4.785 24.109 10.789 1 98.88 23 ALA B O 1
ATOM 2094 N N . THR B 1 24 ? 3.33 25.266 9.539 1 98.69 24 THR B N 1
ATOM 2095 C CA . THR B 1 24 ? 3.953 26.547 9.844 1 98.69 24 THR B CA 1
ATOM 2096 C C . THR B 1 24 ? 3.852 26.859 11.336 1 98.69 24 THR B C 1
ATOM 2098 O O . THR B 1 24 ? 4.82 27.312 11.953 1 98.69 24 THR B O 1
ATOM 2101 N N . GLU B 1 25 ? 2.711 26.656 11.828 1 98.5 25 GLU B N 1
ATOM 2102 C CA . GLU B 1 25 ? 2.527 26.844 13.258 1 98.5 25 GLU B CA 1
ATOM 2103 C C . GLU B 1 25 ? 3.471 25.953 14.062 1 98.5 25 GLU B C 1
ATOM 2105 O O . GLU B 1 25 ? 4.098 26.406 15.023 1 98.5 25 GLU B O 1
ATOM 2110 N N . LEU B 1 26 ? 3.588 24.719 13.719 1 98.56 26 LEU B N 1
ATOM 2111 C CA . LEU B 1 26 ? 4.414 23.734 14.414 1 98.56 26 LEU B CA 1
ATOM 2112 C C . LEU B 1 26 ? 5.895 24.078 14.281 1 98.56 26 LEU B C 1
ATOM 2114 O O . LEU B 1 26 ? 6.664 23.906 15.227 1 98.56 26 LEU B O 1
ATOM 2118 N N . ALA B 1 27 ? 6.277 24.453 13.109 1 98.12 27 ALA B N 1
ATOM 2119 C CA . ALA B 1 27 ? 7.68 24.734 12.828 1 98.12 27 ALA B CA 1
ATOM 2120 C C . ALA B 1 27 ? 8.18 25.906 13.672 1 98.12 27 ALA B C 1
ATOM 2122 O O . ALA B 1 27 ? 9.32 25.906 14.141 1 98.12 27 ALA B O 1
ATOM 2123 N N . GLY B 1 28 ? 7.297 26.938 13.852 1 96.69 28 GLY B N 1
ATOM 2124 C CA . GLY B 1 28 ? 7.688 28.141 14.586 1 96.69 28 GLY B CA 1
ATOM 2125 C C . GLY B 1 28 ? 8.406 29.156 13.719 1 96.69 28 GLY B C 1
ATOM 2126 O O . GLY B 1 28 ? 8.656 28.906 12.539 1 96.69 28 GLY B O 1
ATOM 2127 N N . PRO B 1 29 ? 8.82 30.281 14.297 1 95.56 29 PRO B N 1
ATOM 2128 C CA . PRO B 1 29 ? 9.359 31.406 13.539 1 95.56 29 PRO B CA 1
ATOM 2129 C C . PRO B 1 29 ? 10.727 31.109 12.93 1 95.56 29 PRO B C 1
ATOM 2131 O O . PRO B 1 29 ? 11.07 31.672 11.891 1 95.56 29 PRO B O 1
ATOM 2134 N N . GLU B 1 30 ? 11.469 30.234 13.523 1 96.25 30 GLU B N 1
ATOM 2135 C CA . GLU B 1 30 ? 12.797 29.922 13.031 1 96.25 30 GLU B CA 1
ATOM 2136 C C . GLU B 1 30 ? 12.797 28.625 12.234 1 96.25 30 GLU B C 1
ATOM 2138 O O . GLU B 1 30 ? 13.852 28.172 11.781 1 96.25 30 GLU B O 1
ATOM 2143 N N . GLY B 1 31 ? 11.625 27.984 12.148 1 97.56 31 GLY B N 1
ATOM 2144 C CA . GLY B 1 31 ? 11.523 26.703 11.461 1 97.56 31 GLY B CA 1
ATOM 2145 C C . GLY B 1 31 ? 11.32 26.844 9.969 1 97.56 31 GLY B C 1
ATOM 2146 O O . GLY B 1 31 ? 11.289 27.969 9.438 1 97.56 31 GLY B O 1
ATOM 2147 N N . GLU B 1 32 ? 11.383 25.734 9.242 1 98.12 32 GLU B N 1
ATOM 2148 C CA . GLU B 1 32 ? 11.188 25.672 7.797 1 98.12 32 GLU B CA 1
ATOM 2149 C C . GLU B 1 32 ? 10.07 24.703 7.434 1 98.12 32 GLU B C 1
ATOM 2151 O O . GLU B 1 32 ? 9.953 23.625 8.039 1 98.12 32 GLU B O 1
ATOM 2156 N N . VAL B 1 33 ? 9.289 25.172 6.508 1 98.81 33 VAL B N 1
ATOM 2157 C CA . VAL B 1 33 ? 8.289 24.297 5.914 1 98.81 33 VAL B CA 1
ATOM 2158 C C . VAL B 1 33 ? 8.594 24.109 4.43 1 98.81 33 VAL B C 1
ATOM 2160 O O . VAL B 1 33 ? 8.711 25.078 3.682 1 98.81 33 VAL B O 1
ATOM 2163 N N . TRP B 1 34 ? 8.812 22.844 4.055 1 98.88 34 TRP B N 1
ATOM 2164 C CA . TRP B 1 34 ? 9.016 22.453 2.668 1 98.88 34 TRP B CA 1
ATOM 2165 C C . TRP B 1 34 ? 7.789 21.719 2.121 1 98.88 34 TRP B C 1
ATOM 2167 O O . TRP B 1 34 ? 7.188 20.906 2.812 1 98.88 34 TRP B O 1
ATOM 2177 N N . ILE B 1 35 ? 7.441 22.141 0.891 1 98.88 35 ILE B N 1
ATOM 2178 C CA . ILE B 1 35 ? 6.297 21.5 0.247 1 98.88 35 ILE B CA 1
ATOM 2179 C C . ILE B 1 35 ? 6.758 20.75 -1.007 1 98.88 35 ILE B C 1
ATOM 2181 O O . ILE B 1 35 ? 7.312 21.359 -1.926 1 98.88 35 ILE B O 1
ATOM 2185 N N . VAL B 1 36 ? 6.656 19.484 -1.033 1 98.75 36 VAL B N 1
ATOM 2186 C CA . VAL B 1 36 ? 6.773 18.625 -2.217 1 98.75 36 VAL B CA 1
ATOM 2187 C C . VAL B 1 36 ? 5.516 17.781 -2.373 1 98.75 36 VAL B C 1
ATOM 2189 O O . VAL B 1 36 ? 5.293 16.844 -1.598 1 98.75 36 VAL B O 1
ATOM 2192 N N . ALA B 1 37 ? 4.676 18.078 -3.338 1 98.81 37 ALA B N 1
ATOM 2193 C CA . ALA B 1 37 ? 3.373 17.438 -3.475 1 98.81 37 ALA B CA 1
ATOM 2194 C C . ALA B 1 37 ? 3.072 17.109 -4.938 1 98.81 37 ALA B C 1
ATOM 2196 O O . ALA B 1 37 ? 3.658 17.703 -5.844 1 98.81 37 ALA B O 1
ATOM 2197 N N . PRO B 1 38 ? 2.205 16.125 -5.129 1 98.25 38 PRO B N 1
ATOM 2198 C CA . PRO B 1 38 ? 1.801 15.805 -6.5 1 98.25 38 PRO B CA 1
ATOM 2199 C C . PRO B 1 38 ? 1.219 17.016 -7.238 1 98.25 38 PRO B C 1
ATOM 2201 O O . PRO B 1 38 ? 0.485 17.797 -6.645 1 98.25 38 PRO B O 1
ATOM 2204 N N . ALA B 1 39 ? 1.506 17.047 -8.5 1 96.69 39 ALA B N 1
ATOM 2205 C CA . ALA B 1 39 ? 0.963 18.109 -9.344 1 96.69 39 ALA B CA 1
ATOM 2206 C C . ALA B 1 39 ? -0.551 17.984 -9.484 1 96.69 39 ALA B C 1
ATOM 2208 O O . ALA B 1 39 ? -1.262 18.984 -9.562 1 96.69 39 ALA B O 1
ATOM 2209 N N . PHE B 1 40 ? -0.986 16.719 -9.5 1 93.19 40 PHE B N 1
ATOM 2210 C CA . PHE B 1 40 ? -2.404 16.438 -9.68 1 93.19 40 PHE B CA 1
ATOM 2211 C C . PHE B 1 40 ? -2.887 15.422 -8.648 1 93.19 40 PHE B C 1
ATOM 2213 O O . PHE B 1 40 ? -2.078 14.75 -8.008 1 93.19 40 PHE B O 1
ATOM 2220 N N . GLU B 1 41 ? -4.211 15.328 -8.578 1 92.44 41 GL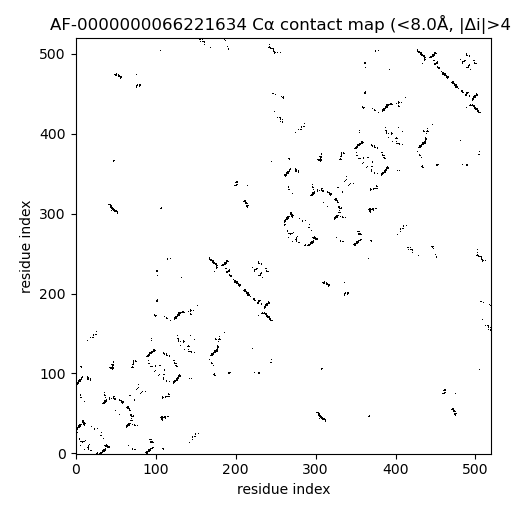U B N 1
ATOM 2221 C CA . GLU B 1 41 ? -4.836 14.414 -7.621 1 92.44 41 GLU B CA 1
ATOM 2222 C C . GLU B 1 41 ? -4.355 12.984 -7.828 1 92.44 41 GLU B C 1
ATOM 2224 O O . GLU B 1 41 ? -4.238 12.523 -8.969 1 92.44 41 GLU B O 1
ATOM 2229 N N . GLN B 1 42 ? -4.035 12.328 -6.727 1 91.5 42 GLN B N 1
ATOM 2230 C CA . GLN B 1 42 ? -3.537 10.953 -6.711 1 91.5 42 GLN B CA 1
ATOM 2231 C C . GLN B 1 42 ? -4.375 10.07 -5.789 1 91.5 42 GLN B C 1
ATOM 2233 O O . GLN B 1 42 ? -3.838 9.258 -5.043 1 91.5 42 GLN B O 1
ATOM 2238 N N . SER B 1 43 ? -5.617 10.195 -5.801 1 89.81 43 SER B N 1
ATOM 2239 C CA . SER B 1 43 ? -6.484 9.383 -4.953 1 89.81 43 SER B CA 1
ATOM 2240 C C . SER B 1 43 ? -6.406 7.91 -5.34 1 89.81 43 SER B C 1
ATOM 2242 O O . SER B 1 43 ? -6.375 7.574 -6.523 1 89.81 43 SER B O 1
ATOM 2244 N N . GLY B 1 44 ? -6.348 7 -4.297 1 92.06 44 GLY B N 1
ATOM 2245 C CA . GLY B 1 44 ? -6.395 5.562 -4.527 1 92.06 44 GLY B CA 1
ATOM 2246 C C . GLY B 1 44 ? -5.027 4.961 -4.805 1 92.06 44 GLY B C 1
ATOM 2247 O O . GLY B 1 44 ? -4.895 3.742 -4.93 1 92.06 44 GLY B O 1
ATOM 2248 N N . VAL B 1 45 ? -3.967 5.773 -4.68 1 92.56 45 VAL B N 1
ATOM 2249 C CA . VAL B 1 45 ? -2.68 5.293 -5.172 1 92.56 45 VAL B CA 1
ATOM 2250 C C . VAL B 1 45 ? -1.979 4.484 -4.086 1 92.56 45 VAL B C 1
ATOM 2252 O O . VAL B 1 45 ? -1.004 3.779 -4.355 1 92.56 45 VAL B O 1
ATOM 2255 N N . GLY B 1 46 ? -2.445 4.547 -2.863 1 95.44 46 GLY B N 1
ATOM 2256 C CA . GLY B 1 46 ? -1.775 3.826 -1.794 1 95.44 46 GLY B CA 1
ATOM 2257 C C . GLY B 1 46 ? -0.313 4.199 -1.646 1 95.44 46 GLY B C 1
ATOM 2258 O O . GLY B 1 46 ? 0.038 5.383 -1.679 1 95.44 46 GLY B O 1
ATOM 2259 N N . HIS B 1 47 ? 0.489 3.209 -1.316 1 96.19 47 HIS B N 1
ATOM 2260 C CA . HIS B 1 47 ? 1.93 3.406 -1.209 1 96.19 47 HIS B CA 1
ATOM 2261 C C . HIS B 1 47 ? 2.625 3.129 -2.539 1 96.19 47 HIS B C 1
ATOM 2263 O O . HIS B 1 47 ? 3.506 2.27 -2.615 1 96.19 47 HIS B O 1
ATOM 2269 N N . CYS B 1 48 ? 2.342 3.854 -3.51 1 94.5 48 CYS B N 1
ATOM 2270 C CA . CYS B 1 48 ? 2.834 3.713 -4.875 1 94.5 48 CYS B CA 1
ATOM 2271 C C . CYS B 1 48 ? 4.066 4.582 -5.102 1 94.5 48 CYS B C 1
ATOM 2273 O O . CYS B 1 48 ? 4.117 5.723 -4.645 1 94.5 48 CYS B O 1
ATOM 2275 N N . ILE B 1 49 ? 5.09 4.031 -5.77 1 94.38 49 ILE B N 1
ATOM 2276 C CA . ILE B 1 49 ? 6.234 4.816 -6.219 1 94.38 49 ILE B CA 1
ATOM 2277 C C . ILE B 1 49 ? 6.438 4.617 -7.719 1 94.38 49 ILE B C 1
ATOM 2279 O O . ILE B 1 49 ? 6.039 3.59 -8.273 1 94.38 49 ILE B O 1
ATOM 2283 N N . SER B 1 50 ? 6.992 5.594 -8.375 1 91.38 50 SER B N 1
ATOM 2284 C CA . SER B 1 50 ? 7.305 5.535 -9.805 1 91.38 50 SER B CA 1
ATOM 2285 C C . SER B 1 50 ? 8.625 4.812 -10.047 1 91.38 50 SER B C 1
ATOM 2287 O O . SER B 1 50 ? 9.609 5.43 -10.461 1 91.38 50 SER B O 1
ATOM 2289 N N . TYR B 1 51 ? 8.602 3.568 -10.07 1 90.06 51 TYR B N 1
ATOM 2290 C CA . TYR B 1 51 ? 9.82 2.766 -10.102 1 90.06 51 TYR B CA 1
ATOM 2291 C C . TYR B 1 51 ? 10.266 2.516 -11.531 1 90.06 51 TYR B C 1
ATOM 2293 O O . TYR B 1 51 ? 11.469 2.416 -11.805 1 90.06 51 TYR B O 1
ATOM 2301 N N . THR B 1 52 ? 9.32 2.449 -12.461 1 89.31 52 THR B N 1
ATOM 2302 C CA . THR B 1 52 ? 9.625 1.967 -13.805 1 89.31 52 THR B CA 1
ATOM 2303 C C . THR B 1 52 ? 9.883 3.135 -14.75 1 89.31 52 THR B C 1
ATOM 2305 O O . THR B 1 52 ? 10.289 2.932 -15.898 1 89.31 52 THR B O 1
ATOM 2308 N N . HIS B 1 53 ? 9.625 4.305 -14.328 1 90.31 53 HIS B N 1
ATOM 2309 C CA . HIS B 1 53 ? 9.867 5.48 -15.156 1 90.31 53 HIS B CA 1
ATOM 2310 C C . HIS B 1 53 ? 10.18 6.703 -14.297 1 90.31 53 HIS B C 1
ATOM 2312 O O . HIS B 1 53 ? 9.734 6.789 -13.148 1 90.31 53 HIS B O 1
ATOM 2318 N N . PRO B 1 54 ? 10.953 7.613 -14.898 1 92.75 54 PRO B N 1
ATOM 2319 C CA . PRO B 1 54 ? 11.203 8.852 -14.156 1 92.75 54 PRO B CA 1
ATOM 2320 C C . PRO B 1 54 ? 9.992 9.773 -14.125 1 92.75 54 PRO B C 1
ATOM 2322 O O . PRO B 1 54 ? 9.086 9.641 -14.945 1 92.75 54 PRO B O 1
ATOM 2325 N N . SER B 1 55 ? 9.969 10.625 -13.195 1 93.62 55 SER B N 1
ATOM 2326 C CA . SER B 1 55 ? 8.883 11.586 -13.055 1 93.62 55 SER B CA 1
ATOM 2327 C C . SER B 1 55 ? 9.414 13.008 -12.953 1 93.62 55 SER B C 1
ATOM 2329 O O . SER B 1 55 ? 10.492 13.234 -12.391 1 93.62 55 SER B O 1
ATOM 2331 N N . ILE B 1 56 ? 8.617 13.914 -13.414 1 95.62 56 ILE B N 1
ATOM 2332 C CA . ILE B 1 56 ? 9.031 15.32 -13.453 1 95.62 56 ILE B CA 1
ATOM 2333 C C . ILE B 1 56 ? 8.93 15.922 -12.047 1 95.62 56 ILE B C 1
ATOM 2335 O O . ILE B 1 56 ? 7.996 15.617 -11.305 1 95.62 56 ILE B O 1
ATOM 2339 N N . LEU B 1 57 ? 9.859 16.75 -11.672 1 97.19 57 LEU B N 1
ATOM 2340 C CA . LEU B 1 57 ? 9.859 17.578 -10.469 1 97.19 57 LEU B CA 1
ATOM 2341 C C . LEU B 1 57 ? 10.023 19.047 -10.82 1 97.19 57 LEU B C 1
ATOM 2343 O O . LEU B 1 57 ? 11.055 19.438 -11.367 1 97.19 57 LEU B O 1
ATOM 2347 N N . SER B 1 58 ? 9.031 19.844 -10.477 1 97.38 58 SER B N 1
ATOM 2348 C CA . SER B 1 58 ? 9.031 21.25 -10.844 1 97.38 58 SER B CA 1
ATOM 2349 C C . SER B 1 58 ? 9.109 22.141 -9.609 1 97.38 58 SER B C 1
ATOM 2351 O O . SER B 1 58 ? 8.328 21.984 -8.664 1 97.38 58 SER B O 1
ATOM 2353 N N . GLU B 1 59 ? 10.023 23.094 -9.633 1 97.31 59 GLU B N 1
ATOM 2354 C CA . GLU B 1 59 ? 10.086 24.094 -8.578 1 97.31 59 GLU B CA 1
ATOM 2355 C C . GLU B 1 59 ? 9.125 25.25 -8.859 1 97.31 59 GLU B C 1
ATOM 2357 O O . GLU B 1 59 ? 9.25 25.922 -9.891 1 97.31 59 GLU B O 1
ATOM 2362 N N . LEU B 1 60 ? 8.234 25.484 -7.918 1 97.81 60 LEU B N 1
ATOM 2363 C CA . LEU B 1 60 ? 7.215 26.516 -8.102 1 97.81 60 LEU B CA 1
ATOM 2364 C C . LEU B 1 60 ? 7.582 27.781 -7.348 1 97.81 60 LEU B C 1
ATOM 2366 O O . LEU B 1 60 ? 7.023 28.859 -7.617 1 97.81 60 LEU B O 1
ATOM 2370 N N . GLY B 1 61 ? 8.406 27.75 -6.363 1 97.31 61 GLY B N 1
ATOM 2371 C CA . GLY B 1 61 ? 8.875 28.828 -5.488 1 97.31 61 GLY B CA 1
ATOM 2372 C C . GLY B 1 61 ? 9.797 28.328 -4.395 1 97.31 61 GLY B C 1
ATOM 2373 O O . GLY B 1 61 ? 10.219 27.172 -4.402 1 97.31 61 GLY B O 1
ATOM 2374 N N . PRO B 1 62 ? 10.141 29.266 -3.516 1 97.12 62 PRO B N 1
ATOM 2375 C CA . PRO B 1 62 ? 11 28.828 -2.418 1 97.12 62 PRO B CA 1
ATOM 2376 C C . PRO B 1 62 ? 10.398 27.672 -1.617 1 97.12 62 PRO B C 1
ATOM 2378 O O . PRO B 1 62 ? 9.312 27.812 -1.054 1 97.12 62 PRO B O 1
ATOM 2381 N N . ARG B 1 63 ? 11.086 26.562 -1.578 1 98.06 63 ARG B N 1
ATOM 2382 C CA . ARG B 1 63 ? 10.734 25.391 -0.804 1 98.06 63 ARG B CA 1
ATOM 2383 C C . ARG B 1 63 ? 9.383 24.828 -1.246 1 98.06 63 ARG B C 1
ATOM 2385 O O . ARG B 1 63 ? 8.656 24.25 -0.441 1 98.06 63 ARG B O 1
ATOM 2392 N N . ARG B 1 64 ? 9.016 25.047 -2.428 1 98.56 64 ARG B N 1
ATOM 2393 C CA . ARG B 1 64 ? 7.734 24.578 -2.957 1 98.56 64 ARG B CA 1
ATOM 2394 C C . ARG B 1 64 ? 7.922 23.875 -4.301 1 98.56 64 ARG B C 1
ATOM 2396 O O . ARG B 1 64 ? 8.344 24.5 -5.277 1 98.56 64 ARG B O 1
ATOM 2403 N N . PHE B 1 65 ? 7.57 22.578 -4.332 1 98.56 65 PHE B N 1
ATOM 2404 C CA . PHE B 1 65 ? 7.82 21.75 -5.508 1 98.56 65 PHE B CA 1
ATOM 2405 C C . PHE B 1 65 ? 6.59 20.922 -5.863 1 98.56 65 PHE B C 1
ATOM 2407 O O . PHE B 1 65 ? 5.906 20.406 -4.977 1 98.56 65 PHE B O 1
ATOM 2414 N N . ALA B 1 66 ? 6.305 20.797 -7.164 1 98.44 66 ALA B N 1
ATOM 2415 C CA . ALA B 1 66 ? 5.285 19.891 -7.695 1 98.44 66 ALA B CA 1
ATOM 2416 C C . ALA B 1 66 ? 5.922 18.688 -8.398 1 98.44 66 ALA B C 1
ATOM 2418 O O . ALA B 1 66 ? 6.828 18.859 -9.219 1 98.44 66 ALA B O 1
ATOM 2419 N N . ALA B 1 67 ? 5.477 17.531 -8.047 1 96.94 67 ALA B N 1
ATOM 2420 C CA . ALA B 1 67 ? 6.004 16.328 -8.664 1 96.94 67 ALA B CA 1
ATOM 2421 C C . ALA B 1 67 ? 4.922 15.609 -9.469 1 96.94 67 ALA B C 1
ATOM 2423 O O . ALA B 1 67 ? 3.752 15.602 -9.078 1 96.94 67 ALA B O 1
ATOM 2424 N N . GLU B 1 68 ? 5.363 15.055 -10.578 1 94.25 68 GLU B N 1
ATOM 2425 C CA . GLU B 1 68 ? 4.543 14.047 -11.25 1 94.25 68 GLU B CA 1
ATOM 2426 C C . GLU B 1 68 ? 4.676 12.688 -10.57 1 94.25 68 GLU B C 1
ATOM 2428 O O . GLU B 1 68 ? 5.668 11.984 -10.773 1 94.25 68 GLU B O 1
ATOM 2433 N N . GLY B 1 69 ? 3.777 12.359 -9.664 1 94.25 69 GLY B N 1
ATOM 2434 C CA . GLY B 1 69 ? 3.873 11.109 -8.938 1 94.25 69 GLY B CA 1
ATOM 2435 C C . GLY B 1 69 ? 3.008 11.07 -7.691 1 94.25 69 GLY B C 1
ATOM 2436 O O . GLY B 1 69 ? 2.188 11.969 -7.473 1 94.25 69 GLY B O 1
ATOM 2437 N N . SER B 1 70 ? 3.197 10.023 -6.969 1 96.69 70 SER B N 1
ATOM 2438 C CA . SER B 1 70 ? 2.434 9.781 -5.75 1 96.69 70 SER B CA 1
ATOM 2439 C C . SER B 1 70 ? 3.037 10.516 -4.559 1 96.69 70 SER B C 1
ATOM 2441 O O . SER B 1 70 ? 4.141 11.055 -4.652 1 96.69 70 SER B O 1
ATOM 2443 N N . PRO B 1 71 ? 2.311 10.594 -3.439 1 98.25 71 PRO B N 1
ATOM 2444 C CA . PRO B 1 71 ? 2.9 11.172 -2.229 1 98.25 71 PRO B CA 1
ATOM 2445 C C . PRO B 1 71 ? 4.195 10.477 -1.815 1 98.25 71 PRO B C 1
ATOM 2447 O O . PRO B 1 71 ? 5.133 11.133 -1.354 1 98.25 71 PRO B O 1
ATOM 2450 N N . ALA B 1 72 ? 4.27 9.164 -1.979 1 98.06 72 ALA B N 1
ATOM 2451 C CA . ALA B 1 72 ? 5.508 8.445 -1.671 1 98.06 72 ALA B CA 1
ATOM 2452 C C . ALA B 1 72 ? 6.645 8.906 -2.576 1 98.06 72 ALA B C 1
ATOM 2454 O O . ALA B 1 72 ? 7.781 9.07 -2.123 1 98.06 72 ALA B O 1
ATOM 2455 N N . ASP B 1 73 ? 6.383 9.133 -3.857 1 97.75 73 ASP B N 1
ATOM 2456 C CA . ASP B 1 73 ? 7.367 9.711 -4.77 1 97.75 73 ASP B CA 1
ATOM 2457 C C . ASP B 1 73 ? 7.855 11.062 -4.262 1 97.75 73 ASP B C 1
ATOM 2459 O O . ASP B 1 73 ? 9.047 11.367 -4.332 1 97.75 73 ASP B O 1
ATOM 2463 N N . CYS B 1 74 ? 6.918 11.852 -3.826 1 98.56 74 CYS B N 1
ATOM 2464 C CA . CYS B 1 74 ? 7.242 13.195 -3.346 1 98.56 74 CYS B CA 1
ATOM 2465 C C . CYS B 1 74 ? 8.172 13.133 -2.143 1 98.56 74 CYS B C 1
ATOM 2467 O O . CYS B 1 74 ? 9.117 13.914 -2.043 1 98.56 74 CYS B O 1
ATOM 2469 N N . VAL B 1 75 ? 7.898 12.219 -1.255 1 98.62 75 VAL B N 1
ATOM 2470 C CA . VAL B 1 75 ? 8.734 12.047 -0.073 1 98.62 75 VAL B CA 1
ATOM 2471 C C . VAL B 1 75 ? 10.148 11.648 -0.495 1 98.62 75 VAL B C 1
ATOM 2473 O O . VAL B 1 75 ? 11.133 12.219 -0.016 1 98.62 75 VAL B O 1
ATOM 2476 N N . LEU B 1 76 ? 10.273 10.68 -1.385 1 97.94 76 LEU B N 1
ATOM 2477 C CA . LEU B 1 76 ? 11.578 10.25 -1.861 1 97.94 76 LEU B CA 1
ATOM 2478 C C . LEU B 1 76 ? 12.305 11.398 -2.559 1 97.94 76 LEU B C 1
ATOM 2480 O O . LEU B 1 76 ? 13.5 11.602 -2.338 1 97.94 76 LEU B O 1
ATOM 2484 N N . ALA B 1 77 ? 11.57 12.117 -3.367 1 98.12 77 ALA B N 1
ATOM 2485 C CA . ALA B 1 77 ? 12.156 13.266 -4.051 1 98.12 77 ALA B CA 1
ATOM 2486 C C . ALA B 1 77 ? 12.656 14.305 -3.051 1 98.12 77 ALA B C 1
ATOM 2488 O O . ALA B 1 77 ? 13.734 14.883 -3.229 1 98.12 77 ALA B O 1
ATOM 2489 N N . ALA B 1 78 ? 11.867 14.555 -2.039 1 98.62 78 ALA B N 1
ATOM 2490 C CA . ALA B 1 78 ? 12.25 15.531 -1.021 1 98.62 78 ALA B CA 1
ATOM 2491 C C . ALA B 1 78 ? 13.508 15.078 -0.28 1 98.62 78 ALA B C 1
ATOM 2493 O O . ALA B 1 78 ? 14.492 15.812 -0.22 1 98.62 78 ALA B O 1
ATOM 2494 N N . LEU B 1 79 ? 13.531 13.883 0.198 1 98.25 79 LEU B N 1
ATOM 2495 C CA . LEU B 1 79 ? 14.586 13.398 1.087 1 98.25 79 LEU B CA 1
ATOM 2496 C C . LEU B 1 79 ? 15.898 13.227 0.332 1 98.25 79 LEU B C 1
ATOM 2498 O O . LEU B 1 79 ? 16.969 13.453 0.889 1 98.25 79 LEU B O 1
ATOM 2502 N N . HIS B 1 80 ? 15.828 12.891 -0.939 1 97.56 80 HIS B N 1
ATOM 2503 C CA . HIS B 1 80 ? 17.047 12.461 -1.625 1 97.56 80 HIS B CA 1
ATOM 2504 C C . HIS B 1 80 ? 17.484 13.492 -2.658 1 97.56 80 HIS B C 1
ATOM 2506 O O . HIS B 1 80 ? 18.578 13.391 -3.213 1 97.56 80 HIS B O 1
ATOM 2512 N N . VAL B 1 81 ? 16.656 14.469 -2.943 1 97.06 81 VAL B N 1
ATOM 2513 C CA . VAL B 1 81 ? 17.016 15.422 -3.986 1 97.06 81 VAL B CA 1
ATOM 2514 C C . VAL B 1 81 ? 16.906 16.844 -3.451 1 97.06 81 VAL B C 1
ATOM 2516 O O . VAL B 1 81 ? 17.906 17.5 -3.168 1 97.06 81 VAL B O 1
ATOM 2519 N N . VAL B 1 82 ? 15.719 17.25 -3.023 1 97 82 VAL B N 1
ATOM 2520 C CA . VAL B 1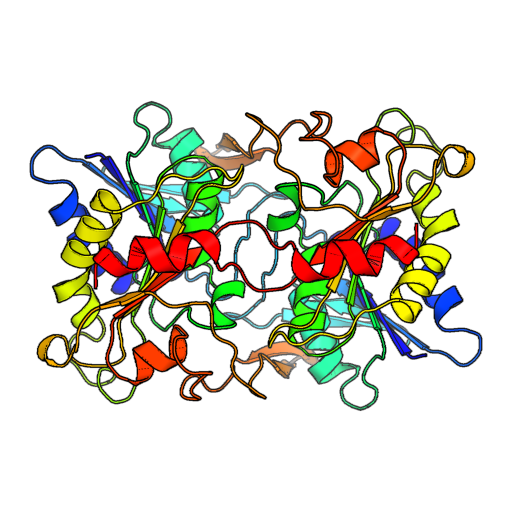 82 ? 15.508 18.672 -2.787 1 97 82 VAL B CA 1
ATOM 2521 C C . VAL B 1 82 ? 15.969 19.047 -1.376 1 97 82 VAL B C 1
ATOM 2523 O O . VAL B 1 82 ? 16.406 20.156 -1.131 1 97 82 VAL B O 1
ATOM 2526 N N . MET B 1 83 ? 15.805 18.109 -0.459 1 97.75 83 MET B N 1
ATOM 2527 C CA . MET B 1 83 ? 16.172 18.375 0.93 1 97.75 83 MET B CA 1
ATOM 2528 C C . MET B 1 83 ? 17.375 17.531 1.344 1 97.75 83 MET B C 1
ATOM 2530 O O . MET B 1 83 ? 17.562 17.25 2.529 1 97.75 83 MET B O 1
ATOM 2534 N N . LYS B 1 84 ? 18.141 17.078 0.44 1 96 84 LYS B N 1
ATOM 2535 C CA . LYS B 1 84 ? 19.219 16.125 0.7 1 96 84 LYS B CA 1
ATOM 2536 C C . LYS B 1 84 ? 20.188 16.656 1.757 1 96 84 LYS B C 1
ATOM 2538 O O . LYS B 1 84 ? 20.719 15.891 2.566 1 96 84 LYS B O 1
ATOM 2543 N N . ASP B 1 85 ? 20.406 17.922 1.786 1 96.44 85 ASP B N 1
ATOM 2544 C CA . ASP B 1 85 ? 21.359 18.531 2.717 1 96.44 85 ASP B CA 1
ATOM 2545 C C . ASP B 1 85 ? 20.625 19.156 3.904 1 96.44 85 ASP B C 1
ATOM 2547 O O . ASP B 1 85 ? 21.266 19.719 4.805 1 96.44 85 ASP B O 1
ATOM 2551 N N . THR B 1 86 ? 19.312 19.172 3.93 1 96.38 86 THR B N 1
ATOM 2552 C CA . THR B 1 86 ? 18.469 19.75 4.973 1 96.38 86 THR B CA 1
ATOM 2553 C C . THR B 1 86 ? 17.312 18.812 5.301 1 96.38 86 THR B C 1
ATOM 2555 O O . THR B 1 86 ? 16.141 19.172 5.113 1 96.38 86 THR B O 1
ATOM 2558 N N . PRO B 1 87 ? 17.656 17.672 5.785 1 97.5 87 PRO B N 1
ATOM 2559 C CA . PRO B 1 87 ? 16.594 16.672 6.02 1 97.5 87 PRO B CA 1
ATOM 2560 C C . PRO B 1 87 ? 15.516 17.172 6.969 1 97.5 87 PRO B C 1
ATOM 2562 O O . PRO B 1 87 ? 15.797 17.922 7.906 1 97.5 87 PRO B O 1
ATOM 2565 N N . PRO B 1 88 ? 14.305 16.797 6.758 1 98.69 88 PRO B N 1
ATOM 2566 C CA . PRO B 1 88 ? 13.219 17.203 7.648 1 98.69 88 PRO B CA 1
ATOM 2567 C C . PRO B 1 88 ? 13.242 16.469 8.992 1 98.69 88 PRO B C 1
ATOM 2569 O O . PRO B 1 88 ? 13.758 15.352 9.078 1 98.69 88 PRO B O 1
ATOM 2572 N N . ASP B 1 89 ? 12.656 17.109 9.992 1 98.38 89 ASP B N 1
ATOM 2573 C CA . ASP B 1 89 ? 12.461 16.531 11.32 1 98.38 89 ASP B CA 1
ATOM 2574 C C . ASP B 1 89 ? 11.125 15.789 11.398 1 98.38 89 ASP B C 1
ATOM 2576 O O . ASP B 1 89 ? 10.938 14.93 12.266 1 98.38 89 ASP B O 1
ATOM 2580 N N . LEU B 1 90 ? 10.227 16.156 10.539 1 98.75 90 LEU B N 1
ATOM 2581 C CA . LEU B 1 90 ? 8.852 15.672 10.531 1 98.75 90 LEU B CA 1
ATOM 2582 C C . LEU B 1 90 ? 8.266 15.711 9.125 1 98.75 90 LEU B C 1
ATOM 2584 O O . LEU B 1 90 ? 8.5 16.672 8.383 1 98.75 90 LEU B O 1
ATOM 2588 N N . ILE B 1 91 ? 7.609 14.703 8.766 1 98.94 91 ILE B N 1
ATOM 2589 C CA . ILE B 1 91 ? 6.859 14.664 7.512 1 98.94 91 ILE B CA 1
ATOM 2590 C C . ILE B 1 91 ? 5.363 14.617 7.812 1 98.94 91 ILE B C 1
ATOM 2592 O O . ILE B 1 91 ? 4.902 13.773 8.578 1 98.94 91 ILE B O 1
ATOM 2596 N N . LEU B 1 92 ? 4.633 15.562 7.266 1 98.94 92 LEU B N 1
ATOM 2597 C CA . LEU B 1 92 ? 3.176 15.586 7.344 1 98.94 92 LEU B CA 1
ATOM 2598 C C . LEU B 1 92 ? 2.555 15.406 5.961 1 98.94 92 LEU B C 1
ATOM 2600 O O . LEU B 1 92 ? 2.916 16.109 5.016 1 98.94 92 LEU B O 1
ATOM 2604 N N . SER B 1 93 ? 1.655 14.484 5.832 1 98.94 93 SER B N 1
ATOM 2605 C CA . SER B 1 93 ? 0.944 14.203 4.59 1 98.94 93 SER B CA 1
ATOM 2606 C C . SER B 1 93 ? -0.548 14.484 4.73 1 98.94 93 SER B C 1
ATOM 2608 O O . SER B 1 93 ? -1.213 13.906 5.594 1 98.94 93 SER B O 1
ATOM 2610 N N . GLY B 1 94 ? -1.146 15.344 3.959 1 98.44 94 GLY B N 1
ATOM 2611 C CA . GLY B 1 94 ? -2.543 15.734 4.051 1 98.44 94 GLY B CA 1
ATOM 2612 C C . GLY B 1 94 ? -2.758 17.234 3.881 1 98.44 94 GLY B C 1
ATOM 2613 O O . GLY B 1 94 ? -2.043 17.875 3.117 1 98.44 94 GLY B O 1
ATOM 2614 N N . VAL B 1 95 ? -3.744 17.875 4.391 1 98.69 95 VAL B N 1
ATOM 2615 C CA . VAL B 1 95 ? -4.93 17.219 4.926 1 98.69 95 VAL B CA 1
ATOM 2616 C C . VAL B 1 95 ? -5.777 16.672 3.781 1 98.69 95 VAL B C 1
ATOM 2618 O O . VAL B 1 95 ? -6.156 17.406 2.869 1 98.69 95 VAL B O 1
ATOM 2621 N N . ASN B 1 96 ? -6 15.445 3.783 1 98.5 96 ASN B N 1
ATOM 2622 C CA . ASN B 1 96 ? -6.77 14.797 2.73 1 98.5 96 ASN B CA 1
ATOM 2623 C C . ASN B 1 96 ? -8.25 15.164 2.809 1 98.5 96 ASN B C 1
ATOM 2625 O O . ASN B 1 96 ? -8.828 15.203 3.896 1 98.5 96 ASN B O 1
ATOM 2629 N N . ARG B 1 97 ? -8.812 15.406 1.614 1 96.5 97 ARG B N 1
ATOM 2630 C CA . ARG B 1 97 ? -10.266 15.578 1.512 1 96.5 97 ARG B CA 1
ATOM 2631 C C . ARG B 1 97 ? -10.977 14.227 1.57 1 96.5 97 ARG B C 1
ATOM 2633 O O . ARG B 1 97 ? -11.039 13.508 0.57 1 96.5 97 ARG B O 1
ATOM 2640 N N . GLY B 1 98 ? -11.602 13.906 2.695 1 96 98 GLY B N 1
ATOM 2641 C CA . GLY B 1 98 ? -12.188 12.594 2.938 1 96 98 GLY B CA 1
ATOM 2642 C C . GLY B 1 98 ? -11.406 11.766 3.939 1 96 98 GLY B C 1
ATOM 2643 O O . GLY B 1 98 ? -10.219 12.023 4.176 1 96 98 GLY B O 1
ATOM 2644 N N . ASN B 1 99 ? -12.008 10.773 4.48 1 96.25 99 ASN B N 1
ATOM 2645 C CA . ASN B 1 99 ? -11.359 10 5.523 1 96.25 99 ASN B CA 1
ATOM 2646 C C . ASN B 1 99 ? -10.43 8.938 4.938 1 96.25 99 ASN B C 1
ATOM 2648 O O . ASN B 1 99 ? -10.656 8.461 3.82 1 96.25 99 ASN B O 1
ATOM 2652 N N . ASN B 1 100 ? -9.414 8.617 5.602 1 97.62 100 ASN B N 1
ATOM 2653 C CA . ASN B 1 100 ? -8.57 7.453 5.375 1 97.62 100 ASN B CA 1
ATOM 2654 C C . ASN B 1 100 ? -8.609 6.492 6.559 1 97.62 100 ASN B C 1
ATOM 2656 O O . ASN B 1 100 ? -7.562 6.055 7.043 1 97.62 100 ASN B O 1
ATOM 2660 N N . SER B 1 101 ? -9.812 6.25 7.031 1 97.31 101 SER B N 1
ATOM 2661 C CA . SER B 1 101 ? -10.055 5.332 8.141 1 97.31 101 SER B CA 1
ATOM 2662 C C . SER B 1 101 ? -10.477 3.957 7.633 1 97.31 101 SER B C 1
ATOM 2664 O O . SER B 1 101 ? -10.82 3.797 6.461 1 97.31 101 SER B O 1
ATOM 2666 N N . ALA B 1 102 ? -10.422 3.006 8.523 1 97.25 102 ALA B N 1
ATOM 2667 C CA . ALA B 1 102 ? -10.805 1.637 8.195 1 97.25 102 ALA B CA 1
ATOM 2668 C C . ALA B 1 102 ? -10.078 1.151 6.941 1 97.25 102 ALA B C 1
ATOM 2670 O O . ALA B 1 102 ? -8.883 1.399 6.773 1 97.25 102 ALA B O 1
ATOM 2671 N N . GLU B 1 103 ? -10.688 0.382 6.059 1 95.81 103 GLU B N 1
ATOM 2672 C CA . GLU B 1 103 ? -10.031 -0.218 4.902 1 95.81 103 GLU B CA 1
ATOM 2673 C C . GLU B 1 103 ? -9.555 0.851 3.924 1 95.81 103 GLU B C 1
ATOM 2675 O O . GLU B 1 103 ? -8.664 0.6 3.109 1 95.81 103 GLU B O 1
ATOM 2680 N N . ASN B 1 104 ? -10.117 2.09 4.043 1 96.12 104 ASN B N 1
ATOM 2681 C CA . ASN B 1 104 ? -9.688 3.172 3.166 1 96.12 104 ASN B CA 1
ATOM 2682 C C . ASN B 1 104 ? -8.211 3.5 3.369 1 96.12 104 ASN B C 1
ATOM 2684 O O . ASN B 1 104 ? -7.551 4.008 2.459 1 96.12 104 ASN B O 1
ATOM 2688 N N . ALA B 1 105 ? -7.707 3.203 4.559 1 97.25 105 ALA B N 1
ATOM 2689 C CA . ALA B 1 1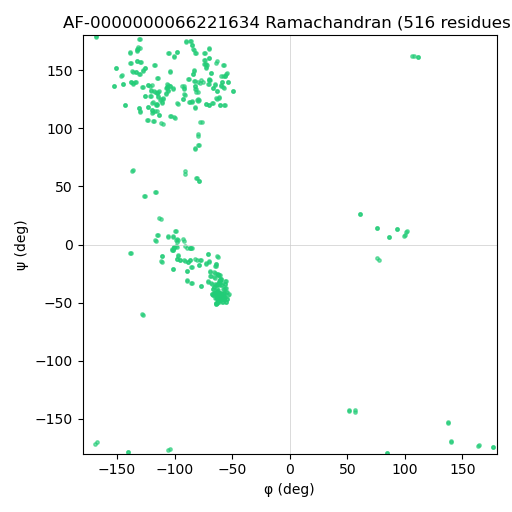05 ? -6.305 3.445 4.883 1 97.25 105 ALA B CA 1
ATOM 2690 C C . ALA B 1 105 ? -5.383 2.748 3.885 1 97.25 105 ALA B C 1
ATOM 2692 O O . ALA B 1 105 ? -4.32 3.273 3.541 1 97.25 105 ALA B O 1
ATOM 2693 N N . LEU B 1 106 ? -5.801 1.621 3.355 1 96.69 106 LEU B N 1
ATOM 2694 C CA . LEU B 1 106 ? -4.949 0.787 2.514 1 96.69 106 LEU B CA 1
ATOM 2695 C C . LEU B 1 106 ? -4.871 1.346 1.098 1 96.69 106 LEU B C 1
ATOM 2697 O O . LEU B 1 106 ? -3.965 0.999 0.338 1 96.69 106 LEU B O 1
ATOM 2701 N N . TYR B 1 107 ? -5.797 2.223 0.713 1 96.5 107 TYR B N 1
ATOM 2702 C CA . TYR B 1 107 ? -5.855 2.816 -0.619 1 96.5 107 TYR B CA 1
ATOM 2703 C C . TYR B 1 107 ? -5.297 4.234 -0.608 1 96.5 107 TYR B C 1
ATOM 2705 O O . TYR B 1 107 ? -5.188 4.871 -1.658 1 96.5 107 TYR B O 1
ATOM 2713 N N . SER B 1 108 ? -4.949 4.738 0.501 1 97.44 108 SER B N 1
ATOM 2714 C CA . SER B 1 108 ? -4.715 6.16 0.723 1 97.44 108 SER B CA 1
ATOM 2715 C C . SER B 1 108 ? -3.311 6.566 0.283 1 97.44 108 SER B C 1
ATOM 2717 O O . SER B 1 108 ? -2.32 6.129 0.872 1 97.44 108 SER B O 1
ATOM 2719 N N . GLY B 1 109 ? -3.275 7.445 -0.695 1 97.88 109 GLY B N 1
ATOM 2720 C CA . GLY B 1 109 ? -1.999 8.07 -1.011 1 97.88 109 GLY B CA 1
ATOM 2721 C C . GLY B 1 109 ? -1.461 8.93 0.113 1 97.88 109 GLY B C 1
ATOM 2722 O O . GLY B 1 109 ? -0.246 9.039 0.296 1 97.88 109 GLY B O 1
ATOM 2723 N N . THR B 1 110 ? -2.363 9.617 0.876 1 98.5 110 THR B N 1
ATOM 2724 C CA . THR B 1 110 ? -1.987 10.398 2.051 1 98.5 110 THR B CA 1
ATOM 2725 C C . THR B 1 110 ? -1.227 9.531 3.053 1 98.5 110 THR B C 1
ATOM 2727 O O . THR B 1 110 ? -0.149 9.914 3.516 1 98.5 110 THR B O 1
ATOM 2730 N N . LEU B 1 111 ? -1.791 8.391 3.34 1 98.62 111 LEU B N 1
ATOM 2731 C CA . LEU B 1 111 ? -1.109 7.469 4.238 1 98.62 111 LEU B CA 1
ATOM 2732 C C . LEU B 1 111 ? 0.184 6.957 3.613 1 98.62 111 LEU B C 1
ATOM 2734 O O . LEU B 1 111 ? 1.162 6.699 4.32 1 98.62 111 LEU B O 1
ATOM 2738 N N . GLY B 1 112 ? 0.136 6.75 2.287 1 98.56 112 GLY B N 1
ATOM 2739 C CA . GLY B 1 112 ? 1.339 6.336 1.581 1 98.56 112 GLY B CA 1
ATOM 2740 C C . GLY B 1 112 ? 2.51 7.277 1.801 1 98.56 112 GLY B C 1
ATOM 2741 O O . GLY B 1 112 ? 3.656 6.832 1.911 1 98.56 112 GLY B O 1
ATOM 2742 N N . GLY B 1 113 ? 2.232 8.578 1.805 1 98.69 113 GLY B N 1
ATOM 2743 C CA . GLY B 1 113 ? 3.277 9.547 2.086 1 98.69 113 GLY B CA 1
ATOM 2744 C C . GLY B 1 113 ? 3.881 9.398 3.469 1 98.69 113 GLY B C 1
ATOM 2745 O O . GLY B 1 113 ? 5.102 9.391 3.623 1 98.69 113 GLY B O 1
ATOM 2746 N N . ALA B 1 114 ? 3.018 9.258 4.473 1 98.88 114 ALA B N 1
ATOM 2747 C CA . ALA B 1 114 ? 3.486 9.086 5.844 1 98.88 114 ALA B CA 1
ATOM 2748 C C . ALA B 1 114 ? 4.238 7.766 6 1 98.88 114 ALA B C 1
ATOM 2750 O O . ALA B 1 114 ? 5.277 7.711 6.668 1 98.88 114 ALA B O 1
ATOM 2751 N N . MET B 1 115 ? 3.721 6.73 5.395 1 98.56 115 MET B N 1
ATOM 2752 C CA . MET B 1 115 ? 4.367 5.422 5.453 1 98.56 115 MET B CA 1
ATOM 2753 C C . MET B 1 115 ? 5.773 5.48 4.867 1 98.56 115 MET B C 1
ATOM 2755 O O . MET B 1 115 ? 6.715 4.938 5.445 1 98.56 115 MET B O 1
ATOM 2759 N N . GLU B 1 116 ? 5.887 6.145 3.707 1 98.38 116 GLU B N 1
ATOM 2760 C CA . GLU B 1 116 ? 7.211 6.277 3.105 1 98.38 116 GLU B CA 1
ATOM 2761 C C . GLU B 1 116 ? 8.156 7.047 4.023 1 98.38 116 GLU B C 1
ATOM 2763 O O . GLU B 1 116 ? 9.328 6.688 4.156 1 98.38 116 GLU B O 1
ATOM 2768 N N . GLY B 1 117 ? 7.672 8.109 4.629 1 98.31 117 GLY B N 1
ATOM 2769 C CA . GLY B 1 117 ? 8.477 8.828 5.602 1 98.31 117 GLY B CA 1
ATOM 2770 C C . GLY B 1 117 ? 9.008 7.938 6.715 1 98.31 117 GLY B C 1
ATOM 2771 O O . GLY B 1 117 ? 10.195 7.977 7.039 1 98.31 117 GLY B O 1
ATOM 2772 N N . ALA B 1 118 ? 8.125 7.145 7.246 1 97.38 118 ALA B N 1
ATOM 2773 C CA . ALA B 1 118 ? 8.508 6.227 8.32 1 97.38 118 ALA B CA 1
ATOM 2774 C C . ALA B 1 118 ? 9.547 5.215 7.832 1 97.38 118 ALA B C 1
ATOM 2776 O O . ALA B 1 118 ? 10.516 4.926 8.539 1 97.38 118 ALA B O 1
ATOM 2777 N N . LEU B 1 119 ? 9.32 4.664 6.656 1 96.81 119 LEU B N 1
ATOM 2778 C CA . LEU B 1 119 ? 10.258 3.707 6.078 1 96.81 119 LEU B CA 1
ATOM 2779 C C . LEU B 1 119 ? 11.633 4.336 5.895 1 96.81 119 LEU B C 1
ATOM 2781 O O . LEU B 1 119 ? 12.656 3.648 5.988 1 96.81 119 LEU B O 1
ATOM 2785 N N . GLN B 1 120 ? 11.641 5.641 5.672 1 96.5 120 GLN B N 1
ATOM 2786 C CA . GLN B 1 120 ? 12.883 6.379 5.465 1 96.5 120 GLN B CA 1
ATOM 2787 C C . GLN B 1 120 ? 13.492 6.82 6.793 1 96.5 120 GLN B C 1
ATOM 2789 O O . GLN B 1 120 ? 14.523 7.496 6.812 1 96.5 120 GLN B O 1
ATOM 2794 N N . GLY B 1 121 ? 12.82 6.551 7.871 1 95 121 GLY B N 1
ATOM 2795 C CA . GLY B 1 121 ? 13.383 6.797 9.188 1 95 121 GLY B CA 1
ATOM 2796 C C . GLY B 1 121 ? 13.016 8.156 9.75 1 95 121 GLY B C 1
ATOM 2797 O O . GLY B 1 121 ? 13.617 8.617 10.727 1 95 121 GLY B O 1
ATOM 2798 N N . VAL B 1 122 ? 12.055 8.844 9.164 1 97.06 122 VAL B N 1
ATOM 2799 C CA . VAL B 1 122 ? 11.648 10.172 9.617 1 97.06 122 VAL B CA 1
ATOM 2800 C C . VAL B 1 122 ? 10.289 10.094 10.312 1 97.06 122 VAL B C 1
ATOM 2802 O O . VAL B 1 122 ? 9.391 9.398 9.844 1 97.06 122 VAL B O 1
ATOM 2805 N N . PRO B 1 123 ? 10.109 10.766 11.516 1 97.69 123 PRO B N 1
ATOM 2806 C CA . PRO B 1 123 ? 8.75 10.852 12.062 1 97.69 123 PRO B CA 1
ATOM 2807 C C . PRO B 1 123 ? 7.73 11.328 11.039 1 97.69 123 PRO B C 1
ATOM 2809 O O . PRO B 1 123 ? 7.977 12.297 10.312 1 97.69 123 PRO B O 1
ATOM 2812 N N . ALA B 1 124 ? 6.582 10.633 10.938 1 98.69 124 ALA B N 1
ATOM 2813 C CA . ALA B 1 124 ? 5.645 10.938 9.859 1 98.69 124 ALA B CA 1
ATOM 2814 C C . ALA B 1 124 ? 4.199 10.734 10.32 1 98.69 124 ALA B C 1
ATOM 2816 O O . ALA B 1 124 ? 3.914 9.828 11.102 1 98.69 124 ALA B O 1
ATOM 2817 N N . MET B 1 125 ? 3.311 11.547 9.836 1 98.88 125 MET B N 1
ATOM 2818 C CA . MET B 1 125 ? 1.896 11.492 10.195 1 98.88 125 MET B CA 1
ATOM 2819 C C . MET B 1 125 ? 1.019 11.852 9 1 98.88 125 MET B C 1
ATOM 2821 O O . MET B 1 125 ? 1.358 12.742 8.219 1 98.88 125 MET B O 1
ATOM 2825 N N . ALA B 1 126 ? -0.033 11.125 8.828 1 98.94 126 ALA B N 1
ATOM 2826 C CA . ALA B 1 126 ? -1.056 11.422 7.828 1 98.94 126 ALA B CA 1
ATOM 2827 C C . ALA B 1 126 ? -2.271 12.086 8.469 1 98.94 126 ALA B C 1
ATOM 2829 O O . ALA B 1 126 ? -2.729 11.664 9.531 1 98.94 126 ALA B O 1
ATOM 2830 N N . LEU B 1 127 ? -2.768 13.133 7.883 1 98.94 127 LEU B N 1
ATOM 2831 C CA . LEU B 1 127 ? -3.941 13.844 8.367 1 98.94 127 LEU B CA 1
ATOM 2832 C C . LEU B 1 127 ? -5.047 13.852 7.32 1 98.94 127 LEU B C 1
ATOM 2834 O O . LEU B 1 127 ? -4.801 14.164 6.156 1 98.94 127 LEU B O 1
ATOM 2838 N N . SER B 1 128 ? -6.258 13.531 7.73 1 98.88 128 SER B N 1
ATOM 2839 C CA . SER B 1 128 ? -7.418 13.5 6.844 1 98.88 128 SER B CA 1
ATOM 2840 C C . SER B 1 128 ? -8.641 14.117 7.512 1 98.88 128 SER B C 1
ATOM 2842 O O . SER B 1 128 ? -8.859 13.938 8.711 1 98.88 128 SER B O 1
ATOM 2844 N N . GLN B 1 129 ? -9.367 14.852 6.738 1 98.75 129 GLN B N 1
ATOM 2845 C CA . GLN B 1 129 ? -10.648 15.391 7.191 1 98.75 129 GLN B CA 1
ATOM 2846 C C . GLN B 1 129 ? -11.805 14.555 6.66 1 98.75 129 GLN B C 1
ATOM 2848 O O . GLN B 1 129 ? -12.055 14.523 5.453 1 98.75 129 GLN B O 1
ATOM 2853 N N . TYR B 1 130 ? -12.438 13.805 7.684 1 97.31 130 TYR B N 1
ATOM 2854 C CA . TYR B 1 130 ? -13.656 13.07 7.367 1 97.31 130 TYR B CA 1
ATOM 2855 C C . TYR B 1 130 ? -14.75 14.008 6.867 1 97.31 130 TYR B C 1
ATOM 2857 O O . TYR B 1 130 ? -14.906 15.117 7.379 1 97.31 130 TYR B O 1
ATOM 2865 N N . TYR B 1 131 ? -15.422 13.547 5.789 1 94.62 131 TYR B N 1
ATOM 2866 C CA . TYR B 1 131 ? -16.547 14.32 5.273 1 94.62 131 TYR B CA 1
ATOM 2867 C C . TYR B 1 131 ? -17.875 13.656 5.621 1 94.62 131 TYR B C 1
ATOM 2869 O O . TYR B 1 131 ? -18 12.43 5.547 1 94.62 131 TYR B O 1
ATOM 2877 N N . GLY B 1 132 ? -18.75 14.469 6.012 1 93.12 132 GLY B N 1
ATOM 2878 C CA . GLY B 1 132 ? -20.109 14.047 6.352 1 93.12 132 GLY B CA 1
ATOM 2879 C C . GLY B 1 132 ? -21.078 15.203 6.512 1 93.12 132 GLY B C 1
ATOM 2880 O O . GLY B 1 132 ? -20.766 16.328 6.121 1 93.12 132 GLY B O 1
ATOM 2881 N N . SER B 1 133 ? -22.234 14.906 7 1 91.62 133 SER B N 1
ATOM 2882 C CA . SER B 1 133 ? -23.312 15.883 7.074 1 91.62 133 SER B CA 1
ATOM 2883 C C . SER B 1 133 ? -22.938 17.047 7.98 1 91.62 133 SER B C 1
ATOM 2885 O O . SER B 1 133 ? -23.391 18.172 7.777 1 91.62 133 SER B O 1
ATOM 2887 N N . GLY B 1 134 ? -22.047 16.844 8.938 1 94.62 134 GLY B N 1
ATOM 2888 C CA . GLY B 1 134 ? -21.75 17.875 9.922 1 94.62 134 GLY B CA 1
ATOM 2889 C C . GLY B 1 134 ? -20.766 18.906 9.414 1 94.62 134 GLY B C 1
ATOM 2890 O O . GLY B 1 134 ? -20.578 19.953 10.039 1 94.62 134 GLY B O 1
ATOM 2891 N N . ASN B 1 135 ? -20.109 18.609 8.25 1 94.69 135 ASN B N 1
ATOM 2892 C CA . ASN B 1 135 ? -19.125 19.578 7.809 1 94.69 135 ASN B CA 1
ATOM 2893 C C . ASN B 1 135 ? -19.203 19.812 6.305 1 94.69 135 ASN B C 1
ATOM 2895 O O . ASN B 1 135 ? -18.562 20.734 5.781 1 94.69 135 ASN B O 1
ATOM 2899 N N . ARG B 1 136 ? -19.969 19.094 5.566 1 90.62 136 ARG B N 1
ATOM 2900 C CA . ARG B 1 136 ? -19.969 19.156 4.109 1 90.62 136 ARG B CA 1
ATOM 2901 C C . ARG B 1 136 ? -20.453 20.516 3.623 1 90.62 136 ARG B C 1
ATOM 2903 O O . ARG B 1 136 ? -20.047 20.984 2.562 1 90.62 136 ARG B O 1
ATOM 2910 N N . ASP B 1 137 ? -21.297 21.234 4.363 1 93.31 137 ASP B N 1
ATOM 2911 C CA . ASP B 1 137 ? -21.891 22.484 3.92 1 93.31 137 ASP B CA 1
ATOM 2912 C C . ASP B 1 137 ? -21.25 23.688 4.617 1 93.31 137 ASP B C 1
ATOM 2914 O O . ASP B 1 137 ? -21.734 24.812 4.496 1 93.31 137 ASP B O 1
ATOM 2918 N N . LEU B 1 138 ? -20.234 23.422 5.34 1 95.06 138 LEU B N 1
ATOM 2919 C CA . LEU B 1 138 ? -19.516 24.516 5.969 1 95.06 138 LEU B CA 1
ATOM 2920 C C . LEU B 1 138 ? -18.703 25.297 4.941 1 95.06 138 LEU B C 1
ATOM 2922 O O . LEU B 1 138 ? -18.344 24.766 3.885 1 95.06 138 LEU B O 1
ATOM 2926 N N . GLU B 1 139 ? -18.422 26.547 5.227 1 94.44 139 GLU B N 1
ATOM 2927 C CA . GLU B 1 139 ? -17.578 27.359 4.355 1 94.44 139 GLU B CA 1
ATOM 2928 C C . GLU B 1 139 ? -16.219 26.719 4.152 1 94.44 139 GLU B C 1
ATOM 2930 O O . GLU B 1 139 ? -15.695 26.703 3.037 1 94.44 139 GLU B O 1
ATOM 2935 N N . ASN B 1 140 ? -15.648 26.234 5.227 1 95.38 140 ASN B N 1
ATOM 2936 C CA . ASN B 1 140 ? -14.406 25.453 5.199 1 95.38 140 ASN B CA 1
ATOM 2937 C C . ASN B 1 140 ? -14.617 24.047 5.75 1 95.38 140 ASN B C 1
ATOM 2939 O O . ASN B 1 140 ? -14.617 23.859 6.969 1 95.38 140 ASN B O 1
ATOM 2943 N N . PRO B 1 141 ? -14.625 23.156 4.867 1 95.31 141 PRO B N 1
ATOM 2944 C CA . PRO B 1 141 ? -14.883 21.781 5.328 1 95.31 141 PRO B CA 1
ATOM 2945 C C . PRO B 1 141 ? -13.719 21.203 6.121 1 95.31 141 PRO B C 1
ATOM 2947 O O . PRO B 1 141 ? -13.859 20.141 6.754 1 95.31 141 PRO B O 1
ATOM 2950 N N . PHE B 1 142 ? -12.594 21.906 6.145 1 97.81 142 PHE B N 1
ATOM 2951 C CA . PHE B 1 142 ? -11.414 21.438 6.863 1 97.81 142 PHE B CA 1
ATOM 2952 C C . PHE B 1 142 ? -11.297 22.125 8.219 1 97.81 142 PHE B C 1
ATOM 2954 O O . PHE B 1 142 ? -10.234 22.094 8.852 1 97.81 142 PHE B O 1
ATOM 2961 N N . GLU B 1 143 ? -12.305 22.797 8.625 1 97.44 143 GLU B N 1
ATOM 2962 C CA . GLU B 1 143 ? -12.211 23.656 9.797 1 97.44 143 GLU B CA 1
ATOM 2963 C C . GLU B 1 143 ? -11.766 22.875 11.031 1 97.44 143 GLU B C 1
ATOM 2965 O O . GLU B 1 143 ? -11 23.391 11.852 1 97.44 143 GLU B O 1
ATOM 2970 N N . ALA B 1 144 ? -12.242 21.625 11.211 1 98.62 144 ALA B N 1
ATOM 2971 C CA . ALA B 1 144 ? -11.82 20.812 12.344 1 98.62 144 ALA B CA 1
ATOM 2972 C C . ALA B 1 144 ? -10.32 20.547 12.289 1 98.62 144 ALA B C 1
ATOM 2974 O O . ALA B 1 144 ? -9.609 20.703 13.289 1 98.62 144 ALA B O 1
ATOM 2975 N N . ALA B 1 145 ? -9.828 20.125 11.172 1 98.81 145 ALA B N 1
ATOM 2976 C CA . ALA B 1 145 ? -8.398 19.891 11 1 98.81 145 ALA B CA 1
ATOM 2977 C C . ALA B 1 145 ? -7.594 21.156 11.258 1 98.81 145 ALA B C 1
ATOM 2979 O O . ALA B 1 145 ? -6.555 21.125 11.914 1 98.81 145 ALA B O 1
ATOM 2980 N N . ARG B 1 146 ? -8.055 22.234 10.695 1 98.44 146 ARG B N 1
ATOM 2981 C CA . ARG B 1 146 ? -7.371 23.516 10.836 1 98.44 146 ARG B CA 1
ATOM 2982 C C . ARG B 1 146 ? -7.258 23.922 12.297 1 98.44 146 ARG B C 1
ATOM 2984 O O . ARG B 1 146 ? -6.203 24.391 12.742 1 98.44 146 ARG B O 1
ATOM 2991 N N . ALA B 1 147 ? -8.305 23.75 13.008 1 98.62 147 ALA B N 1
ATOM 2992 C CA . ALA B 1 147 ? -8.383 24.234 14.383 1 98.62 147 ALA B CA 1
ATOM 2993 C C . ALA B 1 147 ? -7.605 23.312 15.328 1 98.62 147 ALA B C 1
ATOM 2995 O O . ALA B 1 147 ? -6.996 23.781 16.297 1 98.62 147 ALA B O 1
ATOM 2996 N N . HIS B 1 148 ? -7.602 21.984 15.078 1 98.81 148 HIS B N 1
ATOM 2997 C CA . HIS B 1 148 ? -7.121 21.031 16.078 1 98.81 148 HIS B CA 1
ATOM 2998 C C . HIS B 1 148 ? -5.824 20.375 15.633 1 98.81 148 HIS B C 1
ATOM 3000 O O . HIS B 1 148 ? -5.141 19.734 16.422 1 98.81 148 HIS B O 1
ATOM 3006 N N . GLY B 1 149 ? -5.449 20.484 14.367 1 98.88 149 GLY B N 1
ATOM 3007 C CA . GLY B 1 149 ? -4.371 19.703 13.773 1 98.88 149 GLY B CA 1
ATOM 3008 C C . GLY B 1 149 ? -3.039 19.906 14.477 1 98.88 149 GLY B C 1
ATOM 3009 O O . GLY B 1 149 ? -2.361 18.938 14.82 1 98.88 149 GLY B O 1
ATOM 3010 N N . ALA B 1 150 ? -2.66 21.156 14.695 1 98.81 150 ALA B N 1
ATOM 3011 C CA . ALA B 1 150 ? -1.367 21.453 15.305 1 98.81 150 ALA B CA 1
ATOM 3012 C C . ALA B 1 150 ? -1.271 20.859 16.703 1 98.81 150 ALA B C 1
ATOM 3014 O O . ALA B 1 150 ? -0.242 20.281 17.078 1 98.81 150 ALA B O 1
ATOM 3015 N N . GLU B 1 151 ? -2.32 20.969 17.453 1 98.56 151 GLU B N 1
ATOM 3016 C CA . GLU B 1 151 ? -2.324 20.453 18.828 1 98.56 151 GLU B CA 1
ATOM 3017 C C . GLU B 1 151 ? -2.18 18.922 18.828 1 98.56 151 GLU B C 1
ATOM 3019 O O . GLU B 1 151 ? -1.432 18.375 19.641 1 98.56 151 GLU B O 1
ATOM 3024 N N . VAL B 1 152 ? -2.92 18.234 17.984 1 98.75 152 VAL B N 1
ATOM 3025 C CA . VAL B 1 152 ? -2.854 16.781 17.906 1 98.75 152 VAL B CA 1
ATOM 3026 C C . VAL B 1 152 ? -1.425 16.344 17.578 1 98.75 152 VAL B C 1
ATOM 3028 O O . VAL B 1 152 ? -0.886 15.438 18.219 1 98.75 152 VAL B O 1
ATOM 3031 N N . VAL B 1 153 ? -0.791 17.016 16.594 1 98.75 153 VAL B N 1
ATOM 3032 C CA . VAL B 1 153 ? 0.564 16.688 16.172 1 98.75 153 VAL B CA 1
ATOM 3033 C C . VAL B 1 153 ? 1.537 16.922 17.328 1 98.75 153 VAL B C 1
ATOM 3035 O O . VAL B 1 153 ? 2.422 16.094 17.578 1 98.75 153 VAL B O 1
ATOM 3038 N N . ARG B 1 154 ? 1.396 18.047 18.062 1 98.25 154 ARG B N 1
ATOM 3039 C CA . ARG B 1 154 ? 2.254 18.328 19.203 1 98.25 154 ARG B CA 1
ATOM 3040 C C . ARG B 1 154 ? 2.154 17.234 20.266 1 98.25 154 ARG B C 1
ATOM 3042 O O . ARG B 1 154 ? 3.17 16.781 20.797 1 98.25 154 ARG B O 1
ATOM 3049 N N . LYS B 1 155 ? 0.943 16.859 20.531 1 98.19 155 LYS B N 1
ATOM 3050 C CA . LYS B 1 155 ? 0.727 15.812 21.516 1 98.19 155 LYS B CA 1
ATOM 3051 C C . LYS B 1 155 ? 1.403 14.508 21.109 1 98.19 155 LYS B C 1
ATOM 3053 O O . LYS B 1 155 ? 2.01 13.82 21.922 1 98.19 155 LYS B O 1
ATOM 3058 N N . LEU B 1 156 ? 1.311 14.172 19.891 1 97.88 156 LEU B N 1
ATOM 3059 C CA . LEU B 1 156 ? 1.889 12.93 19.375 1 97.88 156 LEU B CA 1
ATOM 3060 C C . LEU B 1 156 ? 3.412 12.984 19.422 1 97.88 156 LEU B C 1
ATOM 3062 O O . LEU B 1 156 ? 4.062 11.984 19.75 1 97.88 156 LEU B O 1
ATOM 3066 N N . LEU B 1 157 ? 3.979 14.094 19.047 1 96.44 157 LEU B N 1
ATOM 3067 C CA . LEU B 1 157 ? 5.43 14.25 19.078 1 96.44 157 LEU B CA 1
ATOM 3068 C C . LEU B 1 157 ? 5.961 14.062 20.5 1 96.44 157 LEU B C 1
ATOM 3070 O O . LEU B 1 157 ? 7.051 13.523 20.688 1 96.44 157 LEU B O 1
ATOM 3074 N N . SER B 1 158 ? 5.18 14.445 21.453 1 95.25 158 SER B N 1
ATOM 3075 C CA . SER B 1 158 ? 5.605 14.383 22.844 1 95.25 158 SER B CA 1
ATOM 3076 C C . SER B 1 158 ? 5.348 13.008 23.438 1 95.25 158 SER B C 1
ATOM 3078 O O . SER B 1 158 ? 5.98 12.625 24.422 1 95.25 158 SER B O 1
ATOM 3080 N N . ALA B 1 159 ? 4.492 12.25 22.828 1 94.06 159 ALA B N 1
ATOM 3081 C CA . ALA B 1 159 ? 4.031 11.016 23.469 1 94.06 159 ALA B CA 1
ATOM 3082 C C . ALA B 1 159 ? 4.473 9.789 22.672 1 94.06 159 ALA B C 1
ATOM 3084 O O . ALA B 1 159 ? 4.066 8.672 22.984 1 94.06 159 ALA B O 1
ATOM 3085 N N . THR B 1 160 ? 5.273 9.961 21.703 1 88.38 160 THR B N 1
ATOM 3086 C CA . THR B 1 160 ? 5.668 8.805 20.906 1 88.38 160 THR B CA 1
ATOM 3087 C C . THR B 1 160 ? 6.375 7.762 21.766 1 88.38 160 THR B C 1
ATOM 3089 O O . THR B 1 160 ? 7.406 8.047 22.375 1 88.38 160 THR B O 1
ATOM 3092 N N . PRO B 1 161 ? 5.793 6.664 21.766 1 88.94 161 PRO B N 1
ATOM 3093 C CA . PRO B 1 161 ? 6.383 5.645 22.641 1 88.94 161 PRO B CA 1
ATOM 3094 C C . PRO B 1 161 ? 7.68 5.066 22.078 1 88.94 161 PRO B C 1
ATOM 3096 O O . PRO B 1 161 ? 8.023 5.328 20.922 1 88.94 161 PRO B O 1
ATOM 3099 N N . GLN B 1 162 ? 8.367 4.387 23.031 1 85 162 GLN B N 1
ATOM 3100 C CA . GLN B 1 162 ? 9.523 3.629 22.562 1 85 162 GLN B CA 1
ATOM 3101 C C . GLN B 1 162 ? 9.125 2.596 21.516 1 85 162 GLN B C 1
ATOM 3103 O O . GLN B 1 162 ? 8.047 1.998 21.609 1 85 162 GLN B O 1
ATOM 3108 N N . ASN B 1 163 ? 9.93 2.436 20.5 1 82.56 163 ASN B N 1
ATOM 3109 C CA . ASN B 1 163 ? 9.664 1.497 19.406 1 82.56 163 ASN B CA 1
ATOM 3110 C C . ASN B 1 163 ? 10.758 0.442 19.297 1 82.56 163 ASN B C 1
ATOM 3112 O O . ASN B 1 163 ? 11.883 0.752 18.906 1 82.56 163 ASN B O 1
ATOM 3116 N N . ASP B 1 164 ? 10.406 -0.785 19.578 1 84.12 164 ASP B N 1
ATOM 3117 C CA . ASP B 1 164 ? 11.375 -1.874 19.516 1 84.12 164 ASP B CA 1
ATOM 3118 C C . ASP B 1 164 ? 11.258 -2.627 18.188 1 84.12 164 ASP B C 1
ATOM 3120 O O . ASP B 1 164 ? 12.047 -3.533 17.906 1 84.12 164 ASP B O 1
ATOM 3124 N N . SER B 1 165 ? 10.359 -2.209 17.438 1 89.38 165 SER B N 1
ATOM 3125 C CA . SER B 1 165 ? 10.156 -2.848 16.141 1 89.38 165 SER B CA 1
ATOM 3126 C C . SER B 1 165 ? 11.102 -2.281 15.086 1 89.38 165 SER B C 1
ATOM 3128 O O . SER B 1 165 ? 11.5 -1.116 15.164 1 89.38 165 SER B O 1
ATOM 3130 N N . PRO B 1 166 ? 11.508 -3.17 14.141 1 91.81 166 PRO B N 1
ATOM 3131 C CA . PRO B 1 166 ? 12.32 -2.65 13.039 1 91.81 166 PRO B CA 1
ATOM 3132 C C . PRO B 1 166 ? 11.586 -1.595 12.211 1 91.81 166 PRO B C 1
ATOM 3134 O O . PRO B 1 166 ? 12.227 -0.763 11.562 1 91.81 166 PRO B O 1
ATOM 3137 N N . TYR B 1 167 ? 10.281 -1.643 12.188 1 95.5 167 TYR B N 1
ATOM 3138 C CA . TYR B 1 167 ? 9.492 -0.639 11.477 1 95.5 167 TYR B CA 1
ATOM 3139 C C . TYR B 1 167 ? 9.094 0.501 12.406 1 95.5 167 TYR B C 1
ATOM 3141 O O . TYR B 1 167 ? 8.492 0.271 13.453 1 95.5 167 TYR B O 1
ATOM 3149 N N . ARG B 1 168 ? 9.43 1.686 11.984 1 95.12 168 ARG B N 1
ATOM 3150 C CA . ARG B 1 168 ? 9.094 2.883 12.75 1 95.12 168 ARG B CA 1
ATOM 3151 C C . ARG B 1 168 ? 7.59 3.129 12.758 1 95.12 168 ARG B C 1
ATOM 3153 O O . ARG B 1 168 ? 6.91 2.871 11.766 1 95.12 168 ARG B O 1
ATOM 3160 N N . LEU B 1 169 ? 7.141 3.707 13.906 1 97.25 169 LEU B N 1
ATOM 3161 C CA . LEU B 1 169 ? 5.742 4.113 13.984 1 97.25 169 LEU B CA 1
ATOM 3162 C C . LEU B 1 169 ? 5.477 5.312 13.078 1 97.25 169 LEU B C 1
ATOM 3164 O O . LEU B 1 169 ? 6.32 6.199 12.945 1 97.25 169 LEU B O 1
ATOM 3168 N N . PHE B 1 170 ? 4.371 5.316 12.469 1 98.25 170 PHE B N 1
ATOM 3169 C CA . PHE B 1 170 ? 3.74 6.496 11.898 1 98.25 170 PHE B CA 1
ATOM 3170 C C . PHE B 1 170 ? 2.271 6.57 12.297 1 98.25 170 PHE B C 1
ATOM 3172 O O . PHE B 1 170 ? 1.741 5.645 12.914 1 98.25 170 PHE B O 1
ATOM 3179 N N . TYR B 1 171 ? 1.639 7.711 12.047 1 98.88 171 TYR B N 1
ATOM 3180 C CA . TYR B 1 171 ? 0.321 7.918 12.641 1 98.88 171 TYR B CA 1
ATOM 3181 C C . TYR B 1 171 ? -0.697 8.312 11.578 1 98.88 171 TYR B C 1
ATOM 3183 O O . TYR B 1 171 ? -0.39 9.094 10.672 1 98.88 171 TYR B O 1
ATOM 3191 N N . ASN B 1 172 ? -1.827 7.68 11.688 1 98.94 172 ASN B N 1
ATOM 3192 C CA . ASN B 1 172 ? -2.99 8.023 10.875 1 98.94 172 ASN B CA 1
ATOM 3193 C C . ASN B 1 172 ? -4.02 8.812 11.672 1 98.94 172 ASN B C 1
ATOM 3195 O O . ASN B 1 172 ? -4.641 8.289 12.594 1 98.94 172 ASN B O 1
ATOM 3199 N N . ILE B 1 173 ? -4.152 10.07 11.32 1 98.94 173 ILE B N 1
ATOM 3200 C CA . ILE B 1 173 ? -5.043 10.969 12.039 1 98.94 173 ILE B CA 1
ATOM 3201 C C . ILE B 1 173 ? -6.238 11.328 11.156 1 98.94 173 ILE B C 1
ATOM 3203 O O . ILE B 1 173 ? -6.062 11.828 10.039 1 98.94 173 ILE B O 1
ATOM 3207 N N . ASN B 1 174 ? -7.453 11.07 11.602 1 98.94 174 ASN B N 1
ATOM 3208 C CA . ASN B 1 174 ? -8.672 11.484 10.922 1 98.94 174 ASN B CA 1
ATOM 3209 C C . ASN B 1 174 ? -9.523 12.406 11.797 1 98.94 174 ASN B C 1
ATOM 3211 O O . ASN B 1 174 ? -9.875 12.047 12.922 1 98.94 174 ASN B O 1
ATOM 3215 N N . PHE B 1 175 ? -9.766 13.57 11.289 1 98.94 175 PHE B N 1
ATOM 3216 C CA . PHE B 1 175 ? -10.672 14.5 11.961 1 98.94 175 PHE B CA 1
ATOM 3217 C C . PHE B 1 175 ? -12.125 14.172 11.625 1 98.94 175 PHE B C 1
ATOM 3219 O O . PHE B 1 175 ? -12.445 13.836 10.484 1 98.94 175 PHE B O 1
ATOM 3226 N N . PRO B 1 176 ? -13.016 14.273 12.57 1 98.75 176 PRO B N 1
ATOM 3227 C CA . PRO B 1 176 ? -14.406 13.859 12.375 1 98.75 176 PRO B CA 1
ATOM 3228 C C . PRO B 1 176 ? -15.172 14.781 11.43 1 98.75 176 PRO B C 1
ATOM 3230 O O . PRO B 1 176 ? -14.758 15.922 11.203 1 98.75 176 PRO B O 1
ATOM 3233 N N . PRO B 1 177 ? -16.266 14.305 10.883 1 98.12 177 PRO B N 1
ATOM 3234 C CA . PRO B 1 177 ? -17.078 15.094 9.953 1 98.12 177 PRO B CA 1
ATOM 3235 C C . PRO B 1 177 ? -18.016 16.062 10.672 1 98.12 177 PRO B C 1
ATOM 3237 O O . PRO B 1 177 ? -19.234 16.047 10.43 1 98.12 177 PRO B O 1
ATOM 3240 N N . VAL B 1 178 ? -17.438 16.953 11.508 1 98.25 178 VAL B N 1
ATOM 3241 C CA . VAL B 1 178 ? -18.172 17.953 12.258 1 98.25 178 VAL B CA 1
ATOM 3242 C C . VAL B 1 178 ? -17.422 19.281 12.242 1 98.25 178 VAL B C 1
ATOM 3244 O O . VAL B 1 178 ? -16.266 19.328 11.844 1 98.25 178 VAL B O 1
ATOM 3247 N N . ALA B 1 179 ? -18.141 20.297 12.625 1 98 179 ALA B N 1
ATOM 3248 C CA . ALA B 1 179 ? -17.516 21.594 12.789 1 98 179 ALA B CA 1
ATOM 3249 C C . ALA B 1 179 ? -16.469 21.578 13.891 1 98 179 ALA B C 1
ATOM 3251 O O . ALA B 1 179 ? -16.516 20.734 14.789 1 98 179 ALA B O 1
ATOM 3252 N N . ALA B 1 180 ? -15.492 22.547 13.805 1 98.38 180 ALA B N 1
ATOM 3253 C CA . ALA B 1 180 ? -14.391 22.594 14.766 1 98.38 180 ALA B CA 1
ATOM 3254 C C . ALA B 1 180 ? -14.914 22.609 16.203 1 98.38 180 ALA B C 1
ATOM 3256 O O . ALA B 1 180 ? -14.367 21.922 17.062 1 98.38 180 ALA B O 1
ATOM 3257 N N . GLY B 1 181 ? -15.938 23.391 16.422 1 98.06 181 GLY B N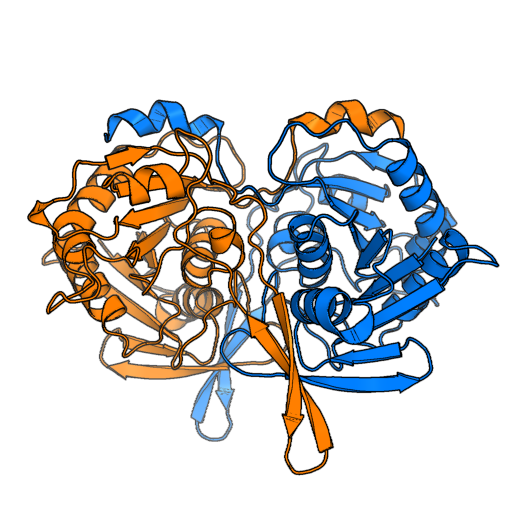 1
ATOM 3258 C CA . GLY B 1 181 ? -16.484 23.547 17.75 1 98.06 181 GLY B CA 1
ATOM 3259 C C . GLY B 1 181 ? -17.203 22.297 18.266 1 98.06 181 GLY B C 1
ATOM 3260 O O . GLY B 1 181 ? -17.453 22.172 19.453 1 98.06 181 GLY B O 1
ATOM 3261 N N . ASP B 1 182 ? -17.531 21.328 17.438 1 98.38 182 ASP B N 1
ATOM 3262 C CA . ASP B 1 182 ? -18.312 20.141 17.781 1 98.38 182 ASP B CA 1
ATOM 3263 C C . ASP B 1 182 ? -17.406 18.922 17.984 1 98.38 182 ASP B C 1
ATOM 3265 O O . ASP B 1 182 ? -17.875 17.828 18.281 1 98.38 182 ASP B O 1
ATOM 3269 N N . VAL B 1 183 ? -16.094 19.094 17.766 1 98.75 183 VAL B N 1
ATOM 3270 C CA . VAL B 1 183 ? -15.141 18.016 18.016 1 98.75 183 VAL B CA 1
ATOM 3271 C C . VAL B 1 183 ? -15.125 17.656 19.5 1 98.75 183 VAL B C 1
ATOM 3273 O O . VAL B 1 183 ? -14.984 18.547 20.359 1 98.75 183 VAL B O 1
ATOM 3276 N N . LYS B 1 184 ? -15.211 16.375 19.781 1 98.81 184 LYS B N 1
ATOM 3277 C CA . LYS B 1 184 ? -15.43 15.938 21.156 1 98.81 184 LYS B CA 1
ATOM 3278 C C . LYS B 1 184 ? -14.117 15.609 21.844 1 98.81 184 LYS B C 1
ATOM 3280 O O . LYS B 1 184 ? -14.07 15.453 23.062 1 98.81 184 LYS B O 1
ATOM 3285 N N . GLY B 1 185 ? -13.039 15.484 21.125 1 98.75 185 GLY B N 1
ATOM 3286 C CA . GLY B 1 185 ? -11.742 15.125 21.672 1 98.75 185 GLY B CA 1
ATOM 3287 C C . GLY B 1 185 ? -10.969 14.172 20.797 1 98.75 185 GLY B C 1
ATOM 3288 O O . GLY B 1 185 ? -11.258 14.047 19.594 1 98.75 185 GLY B O 1
ATOM 3289 N N . ILE B 1 186 ? -9.891 13.648 21.344 1 98.81 186 ILE B N 1
ATOM 3290 C CA . ILE B 1 186 ? -9.023 12.703 20.656 1 98.81 186 ILE B CA 1
ATOM 3291 C C . ILE B 1 186 ? -9.266 11.297 21.188 1 98.81 186 ILE B C 1
ATOM 3293 O O . ILE B 1 186 ? -9.438 11.102 22.391 1 98.81 186 ILE B O 1
ATOM 3297 N N . LYS B 1 187 ? -9.344 10.344 20.312 1 98.81 187 LYS B N 1
ATOM 3298 C CA . LYS B 1 187 ? -9.344 8.93 20.688 1 98.81 187 LYS B CA 1
ATOM 3299 C C . LYS B 1 187 ? -8.242 8.172 19.953 1 98.81 187 LYS B C 1
ATOM 3301 O O . LYS B 1 187 ? -8.102 8.289 18.734 1 98.81 187 LYS B O 1
ATOM 3306 N N . VAL B 1 188 ? -7.41 7.438 20.75 1 98.69 188 VAL B N 1
ATOM 3307 C CA . VAL B 1 188 ? -6.469 6.492 20.156 1 98.69 188 VAL B CA 1
ATOM 3308 C C . VAL B 1 188 ? -7.195 5.207 19.781 1 98.69 188 VAL B C 1
ATOM 3310 O O . VAL B 1 188 ? -7.898 4.617 20.594 1 98.69 188 VAL B O 1
ATOM 3313 N N . THR B 1 189 ? -7.082 4.832 18.531 1 98.81 189 THR B N 1
ATOM 3314 C CA . THR B 1 189 ? -7.926 3.781 17.969 1 98.81 189 THR B CA 1
ATOM 3315 C C . THR B 1 189 ? -7.082 2.748 17.234 1 98.81 189 THR B C 1
ATOM 3317 O O . THR B 1 189 ? -5.867 2.906 17.109 1 98.81 189 THR B O 1
ATOM 3320 N N . THR B 1 190 ? -7.719 1.638 16.875 1 98.56 190 THR B N 1
ATOM 3321 C CA . THR B 1 190 ? -7.188 0.685 15.906 1 98.56 190 THR B CA 1
ATOM 3322 C C . THR B 1 190 ? -7.844 0.877 14.539 1 98.56 190 THR B C 1
ATOM 3324 O O . THR B 1 190 ? -8.852 1.58 14.422 1 98.56 190 THR B O 1
ATOM 3327 N N . GLN B 1 191 ? -7.219 0.37 13.5 1 98.5 191 GLN B N 1
ATOM 3328 C CA . GLN B 1 191 ? -7.789 0.427 12.156 1 98.5 191 GLN B CA 1
ATOM 3329 C C . GLN B 1 191 ? -9.094 -0.359 12.078 1 98.5 191 GLN B C 1
ATOM 3331 O O . GLN B 1 191 ? -9.133 -1.544 12.422 1 98.5 191 GLN B O 1
ATOM 3336 N N . GLY B 1 192 ? -10.18 0.268 11.625 1 97.75 192 GLY B N 1
ATOM 3337 C CA . GLY B 1 192 ? -11.469 -0.389 11.5 1 97.75 192 GLY B CA 1
ATOM 3338 C C . GLY B 1 192 ? -11.633 -1.133 10.188 1 97.75 192 GLY B C 1
ATOM 3339 O O . GLY B 1 192 ? -10.742 -1.107 9.336 1 97.75 192 GLY B O 1
ATOM 3340 N N . CYS B 1 193 ? -12.703 -1.793 10.102 1 96.06 193 CYS B N 1
ATOM 3341 C CA . CYS B 1 193 ? -13.109 -2.502 8.891 1 96.06 193 CYS B CA 1
ATOM 3342 C C . CYS B 1 193 ? -14.617 -2.414 8.68 1 96.06 193 CYS B C 1
ATOM 3344 O O . CYS B 1 193 ? -15.391 -2.861 9.531 1 96.06 193 CYS B O 1
ATOM 3346 N N . ARG B 1 194 ? -14.977 -1.836 7.555 1 94.44 194 ARG B N 1
ATOM 3347 C CA . ARG B 1 194 ? -16.406 -1.737 7.254 1 94.44 194 ARG B CA 1
ATOM 3348 C C . ARG B 1 194 ? -16.922 -3.039 6.66 1 94.44 194 ARG B C 1
ATOM 3350 O O . ARG B 1 194 ? -16.266 -3.652 5.816 1 94.44 194 ARG B O 1
ATOM 3357 N N . SER B 1 195 ? -18.047 -3.441 7.184 1 85.06 195 SER B N 1
ATOM 3358 C CA . SER B 1 195 ? -18.656 -4.672 6.691 1 85.06 195 SER B CA 1
ATOM 3359 C C . SER B 1 195 ? -19.438 -4.426 5.406 1 85.06 195 SER B C 1
ATOM 3361 O O . SER B 1 195 ? -20.203 -3.465 5.312 1 85.06 195 SER B O 1
ATOM 3363 N N . GLY B 1 196 ? -19.188 -5.289 4.402 1 76.06 196 GLY B N 1
ATOM 3364 C CA . GLY B 1 196 ? -20.047 -5.34 3.221 1 76.06 196 GLY B CA 1
ATOM 3365 C C . GLY B 1 196 ? -19.781 -4.195 2.256 1 76.06 196 GLY B C 1
ATOM 3366 O O . GLY B 1 196 ? -20.422 -4.113 1.202 1 76.06 196 GLY B O 1
ATOM 3367 N N . LYS B 1 197 ? -19.109 -3.281 2.664 1 69.06 197 LYS B N 1
ATOM 3368 C CA . LYS B 1 197 ? -18.891 -2.137 1.782 1 69.06 197 LYS B CA 1
ATOM 3369 C C . LYS B 1 197 ? -17.453 -2.07 1.312 1 69.06 197 LYS B C 1
ATOM 3371 O O . LYS B 1 197 ? -16.547 -1.758 2.096 1 69.06 197 LYS B O 1
ATOM 3376 N N . ARG B 1 198 ? -17.312 -2.48 0.063 1 86.06 198 ARG B N 1
ATOM 3377 C CA . ARG B 1 198 ? -15.969 -2.58 -0.511 1 86.06 198 ARG B CA 1
ATOM 3378 C C . ARG B 1 198 ? -15.891 -1.859 -1.853 1 86.06 198 ARG B C 1
ATOM 3380 O O . ARG B 1 198 ? -16.922 -1.465 -2.41 1 86.06 198 ARG B O 1
ATOM 3387 N N . PHE B 1 199 ? -14.703 -1.507 -2.18 1 91.5 199 PHE B N 1
ATOM 3388 C CA . PHE B 1 199 ? -14.5 -0.975 -3.521 1 91.5 199 PHE B CA 1
ATOM 3389 C C . PHE B 1 199 ? -15.039 -1.938 -4.574 1 91.5 199 PHE B C 1
ATOM 3391 O O . PHE B 1 199 ? -14.969 -3.156 -4.398 1 91.5 199 PHE B O 1
ATOM 3398 N N . SER B 1 200 ? -15.641 -1.344 -5.551 1 94.88 200 SER B N 1
ATOM 3399 C CA . SER B 1 200 ? -16.156 -2.113 -6.676 1 94.88 200 SER B CA 1
ATOM 3400 C C . SER B 1 200 ? -15.719 -1.516 -8.008 1 94.88 200 SER B C 1
ATOM 3402 O O . SER B 1 200 ? -14.891 -0.608 -8.039 1 94.88 200 SER B O 1
ATOM 3404 N N . ALA B 1 201 ? -16.094 -2.191 -9.055 1 95.75 201 ALA B N 1
ATOM 3405 C CA . ALA B 1 201 ? -15.82 -1.681 -10.398 1 95.75 201 ALA B CA 1
ATOM 3406 C C . ALA B 1 201 ? -17.031 -1.847 -11.312 1 95.75 201 ALA B C 1
ATOM 3408 O O . ALA B 1 201 ? -17.844 -2.76 -11.125 1 95.75 201 ALA B O 1
ATOM 3409 N N . GLU B 1 202 ? -17.125 -0.911 -12.211 1 96.06 202 GLU B N 1
ATOM 3410 C CA . GLU B 1 202 ? -18.172 -0.96 -13.219 1 96.06 202 GLU B CA 1
ATOM 3411 C C . GLU B 1 202 ? -17.609 -0.772 -14.625 1 96.06 202 GLU B C 1
ATOM 3413 O O . GLU B 1 202 ? -16.641 -0.035 -14.812 1 96.06 202 GLU B O 1
ATOM 3418 N N . GLU B 1 203 ? -18.281 -1.462 -15.539 1 95.31 203 GLU B N 1
ATOM 3419 C CA . GLU B 1 203 ? -17.859 -1.339 -16.922 1 95.31 203 GLU B CA 1
ATOM 3420 C C . GLU B 1 203 ? -18.547 -0.163 -17.609 1 95.31 203 GLU B C 1
ATOM 3422 O O . GLU B 1 203 ? -19.688 0.169 -17.297 1 95.31 203 GLU B O 1
ATOM 3427 N N . GLN B 1 204 ? -17.797 0.434 -18.406 1 93.81 204 GLN B N 1
ATOM 3428 C CA . GLN B 1 204 ? -18.281 1.499 -19.266 1 93.81 204 GLN B CA 1
ATOM 3429 C C . GLN B 1 204 ? -17.734 1.354 -20.688 1 93.81 204 GLN B C 1
ATOM 3431 O O . GLN B 1 204 ? -16.562 1.019 -20.875 1 93.81 204 GLN B O 1
ATOM 3436 N N . PHE B 1 205 ? -18.609 1.582 -21.625 1 94.31 205 PHE B N 1
ATOM 3437 C CA . PHE B 1 205 ? -18.141 1.532 -23 1 94.31 205 PHE B CA 1
ATOM 3438 C C . PHE B 1 205 ? -18.031 2.936 -23.594 1 94.31 205 PHE B C 1
ATOM 3440 O O . PHE B 1 205 ? -18.906 3.77 -23.406 1 94.31 205 PHE B O 1
ATOM 3447 N N . SER B 1 206 ? -16.906 3.164 -24.219 1 92.31 206 SER B N 1
ATOM 3448 C CA . SER B 1 206 ? -16.734 4.426 -24.922 1 92.31 206 SER B CA 1
ATOM 3449 C C . SER B 1 206 ? -17.625 4.477 -26.172 1 92.31 206 SER B C 1
ATOM 3451 O O . SER B 1 206 ? -18.172 3.459 -26.594 1 92.31 206 SER B O 1
ATOM 3453 N N . PRO B 1 207 ? -17.672 5.711 -26.703 1 92.44 207 PRO B N 1
ATOM 3454 C CA . PRO B 1 207 ? -18.469 5.836 -27.922 1 92.44 207 PRO B CA 1
ATOM 3455 C C . PRO B 1 207 ? -17.938 4.957 -29.062 1 92.44 207 PRO B C 1
ATOM 3457 O O . PRO B 1 207 ? -18.719 4.531 -29.922 1 92.44 207 PRO B O 1
ATOM 3460 N N . ASN B 1 208 ? -16.641 4.691 -29.109 1 92.56 208 ASN B N 1
ATOM 3461 C CA . ASN B 1 208 ? -16.062 3.891 -30.172 1 92.56 208 ASN B CA 1
ATOM 3462 C C . ASN B 1 208 ? -15.992 2.412 -29.797 1 92.56 208 ASN B C 1
ATOM 3464 O O . ASN B 1 208 ? -15.328 1.624 -30.469 1 92.56 208 ASN B O 1
ATOM 3468 N N . GLY B 1 209 ? -16.516 2.037 -28.688 1 91.5 209 GLY B N 1
ATOM 3469 C CA . GLY B 1 209 ? -16.719 0.634 -28.375 1 91.5 209 GLY B CA 1
ATOM 3470 C C . GLY B 1 209 ? -15.648 0.048 -27.484 1 91.5 209 GLY B C 1
ATOM 3471 O O . GLY B 1 209 ? -15.656 -1.15 -27.203 1 91.5 209 GLY B O 1
ATOM 3472 N N . LYS B 1 210 ? -14.789 0.84 -27 1 93 210 LYS B N 1
ATOM 3473 C CA . LYS B 1 210 ? -13.75 0.331 -26.109 1 93 210 LYS B CA 1
ATOM 3474 C C . LYS B 1 210 ? -14.289 0.135 -24.688 1 93 210 LYS B C 1
ATOM 3476 O O . LYS B 1 210 ? -15.078 0.948 -24.203 1 93 210 LYS B O 1
ATOM 3481 N N . ARG B 1 211 ? -13.859 -0.938 -24.141 1 95.31 211 ARG B N 1
ATOM 3482 C CA . ARG B 1 211 ? -14.32 -1.296 -22.812 1 95.31 211 ARG B CA 1
ATOM 3483 C C . ARG B 1 211 ? -13.445 -0.644 -21.734 1 95.31 211 ARG B C 1
ATOM 3485 O O . ARG B 1 211 ? -12.227 -0.823 -21.734 1 95.31 211 ARG B O 1
ATOM 3492 N N . PHE B 1 212 ? -14.023 0.149 -20.828 1 95.69 212 PHE B N 1
ATOM 3493 C CA . PHE B 1 212 ? -13.352 0.79 -19.703 1 95.69 212 PHE B CA 1
ATOM 3494 C C . PHE B 1 212 ? -13.914 0.282 -18.375 1 95.69 212 PHE B C 1
ATOM 3496 O O . PHE B 1 212 ? -15.055 -0.186 -18.328 1 95.69 212 PHE B O 1
ATOM 3503 N N . ILE B 1 213 ? -13.047 0.386 -17.375 1 95.62 213 ILE B N 1
ATOM 3504 C CA . ILE B 1 213 ? -13.445 0.051 -16.016 1 95.62 213 ILE B CA 1
ATOM 3505 C C . ILE B 1 213 ? -13.336 1.288 -15.125 1 95.62 213 ILE B C 1
ATOM 3507 O O . ILE B 1 213 ? -12.32 1.984 -15.141 1 95.62 213 ILE B O 1
ATOM 3511 N N . TRP B 1 214 ? -14.406 1.533 -14.352 1 95.12 214 TRP B N 1
ATOM 3512 C CA . TRP B 1 214 ? -14.414 2.572 -13.328 1 95.12 214 TRP B CA 1
ATOM 3513 C C . TRP B 1 214 ? -14.438 1.961 -11.93 1 95.12 214 TRP B C 1
ATOM 3515 O O . TRP B 1 214 ? -15.328 1.178 -11.602 1 95.12 214 TRP B O 1
ATOM 3525 N N . VAL B 1 215 ? -13.508 2.352 -11.141 1 94.88 215 VAL B N 1
ATOM 3526 C CA . VAL B 1 215 ? -13.508 1.917 -9.742 1 94.88 215 VAL B CA 1
ATOM 3527 C C . VAL B 1 215 ? -14.445 2.799 -8.93 1 94.88 215 VAL B C 1
ATOM 3529 O O . VAL B 1 215 ? -14.484 4.02 -9.109 1 94.88 215 VAL B O 1
ATOM 3532 N N . LYS B 1 216 ? -15.234 2.121 -8.07 1 92.25 216 LYS B N 1
ATOM 3533 C CA . LYS B 1 216 ? -16.188 2.809 -7.207 1 92.25 216 LYS B CA 1
ATOM 3534 C C . LYS B 1 216 ? -15.906 2.529 -5.734 1 92.25 216 LYS B C 1
ATOM 3536 O O . LYS B 1 216 ? -15.602 1.394 -5.359 1 92.25 216 LYS B O 1
ATOM 3541 N N . GLY B 1 217 ? -15.984 3.615 -4.965 1 88.88 217 GLY B N 1
ATOM 3542 C CA . GLY B 1 217 ? -15.812 3.449 -3.529 1 88.88 217 GLY B CA 1
ATOM 3543 C C . GLY B 1 217 ? -17.078 2.99 -2.83 1 88.88 217 GLY B C 1
ATOM 3544 O O . GLY B 1 217 ? -18.156 2.979 -3.43 1 88.88 217 GLY B O 1
ATOM 3545 N N . GLY B 1 218 ? -16.891 2.533 -1.622 1 84.12 218 GLY B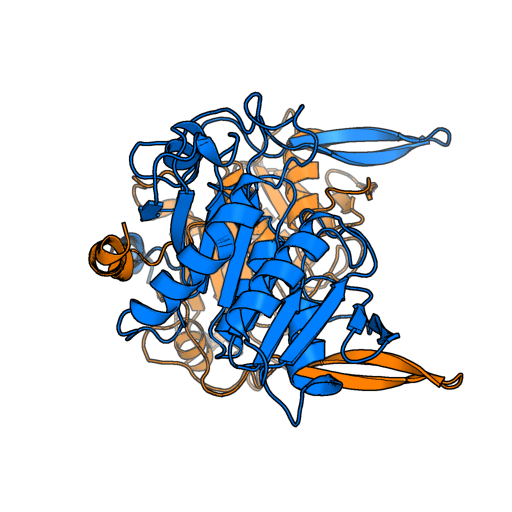 N 1
ATOM 3546 C CA . GLY B 1 218 ? -18.031 2.135 -0.807 1 84.12 218 GLY B CA 1
ATOM 3547 C C . GLY B 1 218 ? -18.594 3.268 0.035 1 84.12 218 GLY B C 1
ATOM 3548 O O . GLY B 1 218 ? -18.047 4.379 0.024 1 84.12 218 GLY B O 1
ATOM 3549 N N . ASP B 1 219 ? -19.719 2.953 0.732 1 86.5 219 ASP B N 1
ATOM 3550 C CA . ASP B 1 219 ? -20.359 3.906 1.639 1 86.5 219 ASP B CA 1
ATOM 3551 C C . ASP B 1 219 ? -19.469 4.184 2.848 1 86.5 219 ASP B C 1
ATOM 3553 O O . ASP B 1 219 ? -19.219 3.295 3.666 1 86.5 219 ASP B O 1
ATOM 3557 N N . GLN B 1 220 ? -19.141 5.398 3.021 1 85.69 220 GLN B N 1
ATOM 3558 C CA . GLN B 1 220 ? -18.203 5.793 4.055 1 85.69 220 GLN B CA 1
ATOM 3559 C C . GLN B 1 220 ? -18.906 6.098 5.371 1 85.69 220 GLN B C 1
ATOM 3561 O O . GLN B 1 220 ? -18.266 6.387 6.379 1 85.69 220 GLN B O 1
ATOM 3566 N N . GLN B 1 221 ? -20.156 6.027 5.375 1 88.5 221 GLN B N 1
ATOM 3567 C CA . GLN B 1 221 ? -20.922 6.422 6.559 1 88.5 221 GLN B CA 1
ATOM 3568 C C . GLN B 1 221 ? -21.312 5.203 7.391 1 88.5 221 GLN B C 1
ATOM 3570 O O . GLN B 1 221 ? -22.016 5.328 8.391 1 88.5 221 GLN B O 1
ATOM 3575 N N . VAL B 1 222 ? -20.828 4.055 6.957 1 90.06 222 VAL B N 1
ATOM 3576 C CA . VAL B 1 222 ? -21.047 2.834 7.719 1 90.06 222 VAL B CA 1
ATOM 3577 C C . VAL B 1 222 ? -20.047 2.754 8.875 1 90.06 222 VAL B C 1
ATOM 3579 O O . VAL B 1 222 ? -18.844 2.85 8.664 1 90.06 222 VAL B O 1
ATOM 3582 N N . SER B 1 223 ? -20.578 2.619 10.039 1 92.5 223 SER B N 1
ATOM 3583 C CA . SER B 1 223 ? -19.719 2.529 11.211 1 92.5 223 SER B CA 1
ATOM 3584 C C . SER B 1 223 ? -19.016 1.176 11.273 1 92.5 223 SER B C 1
ATOM 3586 O O . SER B 1 223 ? -19.469 0.203 10.672 1 92.5 223 SER B O 1
ATOM 3588 N N . THR B 1 224 ? -17.844 1.221 11.906 1 96.25 224 THR B N 1
ATOM 3589 C CA . THR B 1 224 ? -17.094 -0 12.18 1 96.25 224 THR B CA 1
ATOM 3590 C C . THR B 1 224 ? -17.219 -0.385 13.656 1 96.25 224 THR B C 1
ATOM 3592 O O . THR B 1 224 ? -18.062 0.143 14.375 1 96.25 224 THR B O 1
ATOM 3595 N N . ALA B 1 225 ? -16.5 -1.483 14.102 1 95.88 225 ALA B N 1
ATOM 3596 C CA . ALA B 1 225 ? -16.547 -1.961 15.484 1 95.88 225 ALA B CA 1
ATOM 3597 C C . ALA B 1 225 ? -16.141 -0.865 16.453 1 95.88 225 ALA B C 1
ATOM 3599 O O . ALA B 1 225 ? -15.414 0.065 16.094 1 95.88 225 ALA B O 1
ATOM 3600 N N . PRO B 1 226 ? -16.594 -0.925 17.703 1 96.25 226 PRO B N 1
ATOM 3601 C CA . PRO B 1 226 ? -16.172 0.06 18.703 1 96.25 226 PRO B CA 1
ATOM 3602 C C . PRO B 1 226 ? -14.648 0.144 18.844 1 96.25 226 PRO B C 1
ATOM 3604 O O . PRO B 1 226 ? -13.945 -0.848 18.609 1 96.25 226 PRO B O 1
ATOM 3607 N N . GLU B 1 227 ? -14.102 1.339 19.141 1 96.62 227 GLU B N 1
ATOM 3608 C CA . GLU B 1 227 ? -12.695 1.601 19.453 1 96.62 227 GLU B CA 1
ATOM 3609 C C . GLU B 1 227 ? -11.844 1.577 18.188 1 96.62 227 GLU B C 1
ATOM 3611 O O . GLU B 1 227 ? -10.617 1.5 18.25 1 96.62 227 GLU B O 1
ATOM 3616 N N . THR B 1 228 ? -12.547 1.631 17.062 1 98.38 228 THR B N 1
ATOM 3617 C CA . THR B 1 228 ? -11.836 1.74 15.797 1 98.38 228 THR B CA 1
ATOM 3618 C C . THR B 1 228 ? -11.945 3.154 15.234 1 98.38 228 THR B C 1
ATOM 3620 O O . THR B 1 228 ? -12.773 3.947 15.695 1 98.38 228 THR B O 1
ATOM 3623 N N . ASP B 1 229 ? -11.141 3.469 14.297 1 98.62 229 ASP B N 1
ATOM 3624 C CA . ASP B 1 229 ? -10.953 4.828 13.805 1 98.62 229 ASP B CA 1
ATOM 3625 C C . ASP B 1 229 ? -12.242 5.363 13.172 1 98.62 229 ASP B C 1
ATOM 3627 O O . ASP B 1 229 ? -12.734 6.426 13.562 1 98.62 229 ASP B O 1
ATOM 3631 N N . ALA B 1 230 ? -12.844 4.621 12.258 1 97.88 230 ALA B N 1
ATOM 3632 C CA . ALA B 1 230 ? -14.047 5.105 11.578 1 97.88 230 ALA B CA 1
ATOM 3633 C C . ALA B 1 230 ? -15.188 5.32 12.57 1 97.88 230 ALA B C 1
ATOM 3635 O O . ALA B 1 230 ? -15.922 6.305 12.477 1 97.88 230 ALA B O 1
ATOM 3636 N N . ALA B 1 231 ? -15.336 4.355 13.516 1 98.38 231 ALA B N 1
ATOM 3637 C CA . ALA B 1 231 ? -16.375 4.5 14.531 1 98.38 231 ALA B CA 1
ATOM 3638 C C . ALA B 1 231 ? -16.156 5.762 15.367 1 98.38 231 ALA B C 1
ATOM 3640 O O . ALA B 1 231 ? -17.109 6.512 15.625 1 98.38 231 ALA B O 1
ATOM 3641 N N . ALA B 1 232 ? -14.914 6.016 15.812 1 98.69 232 ALA B N 1
ATOM 3642 C CA . ALA B 1 232 ? -14.586 7.207 16.594 1 98.69 232 ALA B CA 1
ATOM 3643 C C . ALA B 1 232 ? -14.891 8.477 15.805 1 98.69 232 ALA B C 1
ATOM 3645 O O . ALA B 1 232 ? -15.461 9.43 16.344 1 98.69 232 ALA B O 1
ATOM 3646 N N . ASN B 1 233 ? -14.516 8.516 14.586 1 98.56 233 ASN B N 1
ATOM 3647 C CA . ASN B 1 233 ? -14.766 9.68 13.75 1 98.56 233 ASN B CA 1
ATOM 3648 C C . ASN B 1 233 ? -16.25 9.977 13.633 1 98.56 233 ASN B C 1
ATOM 3650 O O . ASN B 1 233 ? -16.672 11.125 13.773 1 98.56 233 ASN B O 1
ATOM 3654 N N . LEU B 1 234 ? -17.016 8.953 13.359 1 97.56 234 LEU B N 1
ATOM 3655 C CA . LEU B 1 234 ? -18.453 9.117 13.188 1 97.56 234 LEU B CA 1
ATOM 3656 C C . LEU B 1 234 ? -19.109 9.562 14.492 1 97.56 234 LEU B C 1
ATOM 3658 O O . LEU B 1 234 ? -20.172 10.188 14.477 1 97.56 234 LEU B O 1
ATOM 3662 N N . ASP B 1 235 ? -18.453 9.234 15.594 1 98.12 235 ASP B N 1
ATOM 3663 C CA . ASP B 1 235 ? -18.938 9.641 16.906 1 98.12 235 ASP B CA 1
ATOM 3664 C C . ASP B 1 235 ? -18.469 11.047 17.266 1 98.12 235 ASP B C 1
ATOM 3666 O O . ASP B 1 235 ? -18.766 11.547 18.344 1 98.12 235 ASP B O 1
ATOM 3670 N N . GLY B 1 236 ? -17.672 11.688 16.438 1 98.44 236 GLY B N 1
ATOM 3671 C CA . GLY B 1 236 ? -17.312 13.086 16.625 1 98.44 236 GLY B CA 1
ATOM 3672 C C . GLY B 1 236 ? -15.93 13.273 17.219 1 98.44 236 GLY B C 1
ATOM 3673 O O . GLY B 1 236 ? -15.57 14.383 17.625 1 98.44 236 GLY B O 1
ATOM 3674 N N . PHE B 1 237 ? -15.141 12.234 17.281 1 98.88 237 PHE B N 1
ATOM 3675 C CA . PHE B 1 237 ? -13.805 12.305 17.859 1 98.88 237 PHE B CA 1
ATOM 3676 C C . PHE B 1 237 ? -12.742 12.32 16.766 1 98.88 237 PHE B C 1
ATOM 3678 O O . PHE B 1 237 ? -12.938 11.758 15.695 1 98.88 237 PHE B O 1
ATOM 3685 N N . ILE B 1 238 ? -11.625 12.992 17.047 1 98.94 238 ILE B N 1
ATOM 3686 C CA . ILE B 1 238 ? -10.414 12.805 16.266 1 98.94 238 ILE B CA 1
ATOM 3687 C C . ILE B 1 238 ? -9.828 11.422 16.547 1 98.94 238 ILE B C 1
ATOM 3689 O O . ILE B 1 238 ? -9.578 11.07 17.703 1 98.94 238 ILE B O 1
ATOM 3693 N N . SER B 1 239 ? -9.727 10.625 15.516 1 98.94 239 SER B N 1
ATOM 3694 C CA . SER B 1 239 ? -9.094 9.32 15.711 1 98.94 239 SER B CA 1
ATOM 3695 C C . SER B 1 239 ? -7.598 9.391 15.414 1 98.94 239 SER B C 1
ATOM 3697 O O . SER B 1 239 ? -7.172 10.055 14.469 1 98.94 239 SER B O 1
ATOM 3699 N N . VAL B 1 240 ? -6.77 8.828 16.266 1 98.88 240 VAL B N 1
ATOM 3700 C CA . VAL B 1 240 ? -5.336 8.633 16.078 1 98.88 240 VAL B CA 1
ATOM 3701 C C . VAL B 1 240 ? -5.004 7.141 16.125 1 98.88 240 VAL B C 1
ATOM 3703 O O . VAL B 1 240 ? -5.227 6.473 17.141 1 98.88 240 VAL B O 1
ATOM 3706 N N . THR B 1 241 ? -4.543 6.613 15.062 1 98.88 241 THR B N 1
ATOM 3707 C CA . THR B 1 241 ? -4.152 5.211 14.984 1 98.88 241 THR B CA 1
ATOM 3708 C C . THR B 1 241 ? -2.646 5.074 14.781 1 98.88 241 THR B C 1
ATOM 3710 O O . THR B 1 241 ? -2.119 5.461 13.742 1 98.88 241 THR B O 1
ATOM 3713 N N . PRO B 1 242 ? -1.893 4.562 15.805 1 98.62 242 PRO B N 1
ATOM 3714 C CA . PRO B 1 242 ? -0.494 4.223 15.539 1 98.62 242 PRO B CA 1
ATOM 3715 C C . PRO B 1 242 ? -0.347 3.049 14.57 1 98.62 242 PRO B C 1
ATOM 3717 O O . PRO B 1 242 ? -1.035 2.035 14.719 1 98.62 242 PRO B O 1
ATOM 3720 N N . MET B 1 243 ? 0.564 3.234 13.609 1 98.5 243 MET B N 1
ATOM 3721 C CA . MET B 1 243 ? 0.69 2.229 12.555 1 98.5 243 MET B CA 1
ATOM 3722 C C . MET B 1 243 ? 2.152 1.863 12.32 1 98.5 243 MET B C 1
ATOM 3724 O O . MET B 1 243 ? 3.053 2.609 12.719 1 98.5 243 MET B O 1
ATOM 3728 N N . ARG B 1 244 ? 2.389 0.659 11.734 1 97.62 244 ARG B N 1
ATOM 3729 C CA . ARG B 1 244 ? 3.672 0.186 11.234 1 97.62 244 ARG B CA 1
ATOM 3730 C C . ARG B 1 244 ? 3.523 -0.424 9.844 1 97.62 244 ARG B C 1
ATOM 3732 O O . ARG B 1 244 ? 2.49 -1.019 9.531 1 97.62 244 ARG B O 1
ATOM 3739 N N . ALA B 1 245 ? 4.602 -0.254 9.094 1 97.12 245 ALA B N 1
ATOM 3740 C CA . ALA B 1 245 ? 4.648 -0.893 7.777 1 97.12 245 ALA B CA 1
ATOM 374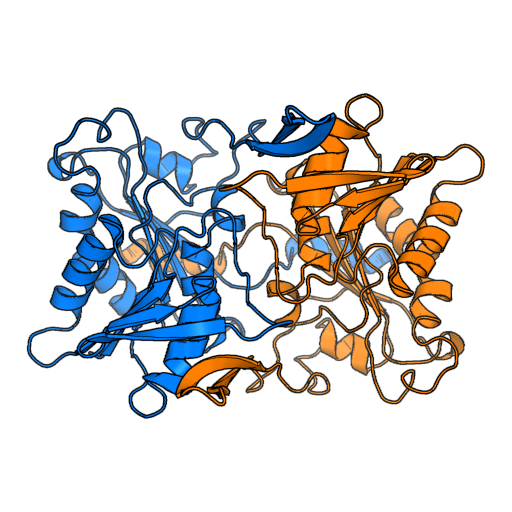1 C C . ALA B 1 245 ? 4.984 -2.377 7.902 1 97.12 245 ALA B C 1
ATOM 3743 O O . ALA B 1 245 ? 5.965 -2.848 7.324 1 97.12 245 ALA B O 1
ATOM 3744 N N . ASP B 1 246 ? 4.277 -3.111 8.648 1 97.62 246 ASP B N 1
ATOM 3745 C CA . ASP B 1 246 ? 4.355 -4.547 8.891 1 97.62 246 ASP B CA 1
ATOM 3746 C C . ASP B 1 246 ? 2.986 -5.207 8.742 1 97.62 246 ASP B C 1
ATOM 3748 O O . ASP B 1 246 ? 2.092 -4.988 9.562 1 97.62 246 ASP B O 1
ATOM 3752 N N . LEU B 1 247 ? 2.881 -6.059 7.75 1 98.19 247 LEU B N 1
ATOM 3753 C CA . LEU B 1 247 ? 1.589 -6.656 7.434 1 98.19 247 LEU B CA 1
ATOM 3754 C C . LEU B 1 247 ? 1.463 -8.039 8.055 1 98.19 247 LEU B C 1
ATOM 3756 O O . LEU B 1 247 ? 0.441 -8.711 7.891 1 98.19 247 LEU B O 1
ATOM 3760 N N . THR B 1 248 ? 2.393 -8.461 8.812 1 98.25 248 THR B N 1
ATOM 3761 C CA . THR B 1 248 ? 2.41 -9.812 9.359 1 98.25 248 THR B CA 1
ATOM 3762 C C . THR B 1 248 ? 1.193 -10.047 10.25 1 98.25 248 THR B C 1
ATOM 3764 O O . THR B 1 248 ? 0.883 -9.227 11.117 1 98.25 248 THR B O 1
ATOM 3767 N N . ALA B 1 249 ? 0.462 -11.094 9.961 1 97.31 249 ALA B N 1
ATOM 3768 C CA . ALA B 1 249 ? -0.503 -11.617 10.93 1 97.31 249 ALA B CA 1
ATOM 3769 C C . ALA B 1 249 ? 0.189 -12.453 12 1 97.31 249 ALA B C 1
ATOM 3771 O O . ALA B 1 249 ? 0.177 -13.688 11.938 1 97.31 249 ALA B O 1
ATOM 3772 N N . HIS B 1 250 ? 0.664 -11.828 13.008 1 95.25 250 HIS B N 1
ATOM 3773 C CA . HIS B 1 250 ? 1.525 -12.477 13.992 1 95.25 250 HIS B CA 1
ATOM 3774 C C . HIS B 1 250 ? 0.8 -13.617 14.688 1 95.25 250 HIS B C 1
ATOM 3776 O O . HIS B 1 250 ? 1.412 -14.633 15.023 1 95.25 250 HIS B O 1
ATOM 3782 N N . ASP B 1 251 ? -0.467 -13.516 14.852 1 94.44 251 ASP B N 1
ATOM 3783 C CA . ASP B 1 251 ? -1.259 -14.508 15.57 1 94.44 251 ASP B CA 1
ATOM 3784 C C . ASP B 1 251 ? -1.418 -15.781 14.75 1 94.44 251 ASP B C 1
ATOM 3786 O O . ASP B 1 251 ? -1.814 -16.828 15.281 1 94.44 251 ASP B O 1
ATOM 3790 N N . ALA B 1 252 ? -1.142 -15.703 13.43 1 96.19 252 ALA B N 1
ATOM 3791 C CA . ALA B 1 252 ? -1.371 -16.844 12.547 1 96.19 252 ALA B CA 1
ATOM 3792 C C . ALA B 1 252 ? -0.078 -17.625 12.305 1 96.19 252 ALA B C 1
ATOM 3794 O O . ALA B 1 252 ? -0.106 -18.734 11.789 1 96.19 252 ALA B O 1
ATOM 3795 N N . VAL B 1 253 ? 1.08 -17.062 12.68 1 96.69 253 VAL B N 1
ATOM 3796 C CA . VAL B 1 253 ? 2.387 -17.578 12.289 1 96.69 253 VAL B CA 1
ATOM 3797 C C . VAL B 1 253 ? 2.584 -18.984 12.875 1 96.69 253 VAL B C 1
ATOM 3799 O O . VAL B 1 253 ? 2.893 -19.922 12.148 1 96.69 253 VAL B O 1
ATOM 3802 N N . GLU B 1 254 ? 2.354 -19.141 14.156 1 96.25 254 GLU B N 1
ATOM 3803 C CA . GLU B 1 254 ? 2.639 -20.406 14.812 1 96.25 254 GLU B CA 1
ATOM 3804 C C . GLU B 1 254 ? 1.772 -21.531 14.25 1 96.25 254 GLU B C 1
ATOM 3806 O O . GLU B 1 254 ? 2.275 -22.609 13.945 1 96.25 254 GLU B O 1
ATOM 3811 N N . ALA B 1 255 ? 0.459 -21.312 14.078 1 95.19 255 ALA B N 1
ATOM 3812 C CA . ALA B 1 255 ? -0.458 -22.328 13.57 1 95.19 255 ALA B CA 1
ATOM 3813 C C . ALA B 1 255 ? -0.075 -22.75 12.156 1 95.19 255 ALA B C 1
ATOM 3815 O O . ALA B 1 255 ? -0.238 -23.922 11.781 1 95.19 255 ALA B O 1
ATOM 3816 N N . LEU B 1 256 ? 0.42 -21.844 11.414 1 96.81 256 LEU B N 1
ATOM 3817 C CA . LEU B 1 256 ? 0.72 -22.094 10.008 1 96.81 256 LEU B CA 1
ATOM 3818 C C . LEU B 1 256 ? 2.014 -22.891 9.859 1 96.81 256 LEU B C 1
ATOM 3820 O O . LEU B 1 256 ? 2.289 -23.453 8.797 1 96.81 256 LEU B O 1
ATOM 3824 N N . LYS B 1 257 ? 2.836 -23.016 10.93 1 96.44 257 LYS B N 1
ATOM 3825 C CA . LYS B 1 257 ? 4.102 -23.75 10.867 1 96.44 257 LYS B CA 1
ATOM 3826 C C . LYS B 1 257 ? 3.873 -25.219 10.547 1 96.44 257 LYS B C 1
ATOM 3828 O O . LYS B 1 257 ? 4.809 -25.938 10.18 1 96.44 257 LYS B O 1
ATOM 3833 N N . ALA B 1 258 ? 2.674 -25.672 10.578 1 94.81 258 ALA B N 1
ATOM 3834 C CA . ALA B 1 258 ? 2.318 -27.062 10.273 1 94.81 258 ALA B CA 1
ATOM 3835 C C . ALA B 1 258 ? 2.631 -27.406 8.82 1 94.81 258 ALA B C 1
ATOM 3837 O O . ALA B 1 258 ? 2.764 -28.578 8.461 1 94.81 258 ALA B O 1
ATOM 3838 N N . ILE B 1 259 ? 2.824 -26.391 7.996 1 96.69 259 ILE B N 1
ATOM 3839 C CA . ILE B 1 259 ? 3.01 -26.672 6.574 1 96.69 259 ILE B CA 1
ATOM 3840 C C . ILE B 1 259 ? 4.488 -26.922 6.285 1 96.69 259 ILE B C 1
ATOM 3842 O O . ILE B 1 259 ? 4.852 -27.344 5.188 1 96.69 259 ILE B O 1
ATOM 3846 N N . GLU B 1 260 ? 5.297 -26.547 7.219 1 97 260 GLU B N 1
ATOM 3847 C CA . GLU B 1 260 ? 6.738 -26.656 7.004 1 97 260 GLU B CA 1
ATOM 3848 C C . GLU B 1 260 ? 7.16 -28.125 6.844 1 97 260 GLU B C 1
ATOM 3850 O O . GLU B 1 260 ? 6.539 -29.016 7.41 1 97 260 GLU B O 1
#

pLDDT: mean 96.16, std 3.8, range [69.06, 98.94]

Sequence (520 aa):
MRILVTNDDGISAPGLAVLEQIATELAGPEGEVWIVAPAFEQSGVGHCISYTHPSILSELGPRRFAAEGSPADCVLAALHVVMKDTPPDLILSGVNRGNNSAENALYSGTLGGAMEGALQGVPAMALSQYYGSGNRDLENPFEAARAHGAEVVRKLLSATPQNDSPYRLFYNINFPPVAAGDVKGIKVTTQGCRSGKRFSAEEQFSPNGKRFIWVKGGDQQVSTAPETDAAANLDGFISVTPMRADLTAHDAVEALKAIEMRILVTNDDGISAPGLAVLEQIATELAGPEGEVWIVAPAFEQSGVGHCISYTHPSILSELGPRRFAAEGSPADCVLAALHVVMKDTPPDLILSGVNRGNNSAENALYSGTLGGAMEGALQGVPAMALSQYYGSGNRDLENPFEAARAHGAEVVRKLLSATPQNDSPYRLFYNINFPPVAAGDVKGIKVTTQGCRSGKRFSAEEQFSPNGKRFIWVKGGDQQVSTAPETDAAANLDGFISVTPMRADLTAHDAVEALKAIE

Foldseek 3Di:
DEEEEEEQAALPDPFSVLVQLLVDVLQPPPGHYAYQYAHHHHFQQALDEDDPDDWDWADPDDRHIHINTFLLNRLCCCCVPVCVVPHGQEYEYDQAEAACFAPSVRRGSQNSNQQSCQVVPHAYEGHYEHADPAQPPPPDQCQLCSVCVNVVVVVCVVPPDDDPDPGGKYKYKYAANHHNVQAPEEAEAAGFHFPPWAKDWDWDADPVGDIDIDIDGGDLQGATDPRGQSNQRNVRYIYMYIDTPDPDPPVCVVVVVVVD/DEEEEEEQAALPDPFSVLVQLLVDVLQPDVGHYAYQYAHHHHFQQALDEDDPDDWDWADPDVRHIHINTFLLNRLCCCCVPVCVVPHGQEYEYDQAEAACFAPSVRRGSQNSNQQSCQVVPHAYEGHYEHADPAQPPPPDSCQLCSVCVNVVVVVCVVPPDDDPDPGGKYKYKYAANHHNVQAPEEAEAAGFHFPPWAKDWDWDADPVGDIDIDIDGGDLQGATDPRGQSNQRNVRYIYMYIDTPDPDPPVCVVVVVVVD

Organism: Ruegeria sp. (strain TM1040) (NCBI:txid292414)

Radius of gyration: 21.99 Å; Cα contacts (8 Å, |Δi|>4): 1458; chains: 2; bounding box: 47×62×57 Å

Nearest PDB structures (foldseek):
  4ryu-assembly1_B  TM=8.979E-01  e=4.041E-23  Salmonella enterica subsp. enterica serovar Enteritidis str. EC20130345
  4xer-assembly1_A  TM=8.772E-01  e=1.205E-23  Salmonella enterica subsp. enterica serovar Typhimurium str. LT2
  4g9o-assembly1_B  TM=8.049E-01  e=1.603E-24  Salmonella enterica subsp. enterica serovar Typhimurium str. LT2
  2v4o-assembly2_D  TM=8.706E-01  e=3.030E-23  Salmonella enterica subsp. enterica serovar Typhimurium str. LT2
  4xh8-assembly1_B  TM=8.327E-01  e=3.843E-20  Salmonella enterica subsp. enterica serovar Typhimurium str. LT2

Secondary structure (DSSP, 8-state):
-EEEEE-SS-TT-HHHHHHHHHHHHHH-TT-EEEEEEESS--TT--S----SS-EEEEEEETTEEEESS-HHHHHHHIIIIITTTS--SEEEEEEEES---GGGGGG-HHHHHHHHHHHTTS-EEEEEE--STTTTTSS-TTHHHHHHHHHHHHHHHHHPPP--SSSPPEEEEEE-SS-GGG---EEE-B----SS---EEEEEE-TTS-EEEEEE---TT---STTBHHHHHHTTPEEEEEE-S--B-HHHHHHHGGG-/-EEEEE-SS-TT-HHHHHHHHHHHHHH-TT-EEEEEEESS--TT--S----SS-EEEEEEETTEEEESS-HHHHHHHIIIIITTTS--SEEEEEEEES---GGGGGG-HHHHHHHHHHHTTS-EEEEEE--STTTTTSS-TTHHHHHHHHHHHHHHHHHPPP--SSSPPEEEEEE-SS-GGG---EEE-B----SS---EEEEEE-TTS-EEEEEE---TT---STTBHHHHHHTTPEEEEEE-S--B-HHHHHHHGGG-

Solvent-accessible surface area (backbone atoms only — not comparable to full-atom values): 24806 Å² total; per-residue (Å²): 77,34,33,36,36,27,17,19,61,13,60,82,30,70,35,34,56,44,36,50,50,34,47,45,63,68,23,41,94,87,28,42,68,34,36,32,13,7,61,49,66,31,56,29,28,6,38,17,35,57,51,84,48,68,27,47,49,43,79,78,52,91,56,30,32,34,24,58,51,34,15,24,34,23,48,36,43,34,54,47,54,78,22,52,91,58,63,56,65,33,34,41,10,14,30,32,91,34,57,51,43,23,62,44,39,61,26,21,9,24,44,12,21,10,51,46,29,13,74,71,71,32,50,16,30,15,38,17,28,24,69,35,90,53,14,66,82,44,98,54,58,49,43,29,44,60,72,45,41,45,58,54,52,53,44,47,71,74,47,64,68,90,73,90,54,91,52,44,62,24,35,45,34,30,27,23,28,34,44,49,89,62,54,73,48,54,40,62,22,39,70,22,53,52,76,94,47,53,73,42,34,43,76,45,68,46,96,89,65,50,44,28,37,37,51,37,79,46,71,82,84,58,63,31,56,86,68,11,25,39,27,35,16,77,72,27,19,28,14,37,26,48,24,29,89,51,44,49,31,72,88,50,41,71,71,45,44,74,67,79,77,35,34,36,36,27,16,20,63,12,61,83,29,71,36,35,56,43,36,50,51,34,46,46,63,68,23,41,94,88,29,43,68,34,36,33,14,6,60,48,66,29,56,29,27,6,38,18,36,55,52,84,49,68,26,48,50,43,80,78,51,92,57,30,34,33,23,58,50,33,14,24,34,22,46,37,41,34,55,46,53,78,23,53,91,57,65,56,64,33,32,42,10,14,30,32,91,34,57,52,42,25,61,43,38,60,28,22,10,25,42,12,20,11,50,43,30,13,74,71,71,31,50,16,30,16,36,17,28,23,70,35,89,54,14,67,83,45,96,54,59,49,43,29,44,59,71,44,42,44,60,55,51,52,45,46,72,73,47,63,70,92,75,90,55,92,55,46,62,25,35,46,34,31,28,24,30,34,44,49,89,60,54,73,47,54,40,62,22,37,71,22,53,51,77,94,47,53,72,41,32,41,76,44,69,47,96,89,64,49,45,28,38,37,51,38,78,48,72,82,82,58,64,30,56,85,66,11,23,40,27,35,17,77,71,27,18,28,17,37,25,48,23,30,89,54,44,48,31,71,87,50,41,70,72,45,43,74,66,79